Protein AF-U6JY04-F1 (afdb_monomer_lite)

InterPro domains:
  IPR025252 Domain of unknown function DUF4200 [PF13863] (115-232)
  IPR051147 Cilia- and flagella-associated domain-containing protein [PTHR21683] (90-313)

Foldseek 3Di:
DDDDDDDDDDDDDDDDDDDDDDDDDDDDDDDDDDDDDDDDDDDDDDDDDDDDDDDDDDDDDYDDDDDDDDDDDDDDDDDDDDDDDDDDDDPPDDDPVVVVPVLPPDPDDDPPVVVVVSVVVVVVVVVVVVVVVVVVVVVVVVVVVVVVVVVVVVVVVVVVVVVVVVVVVVVVVVVVVVVVVVVVVVVVVVVVVVVVVVVVVVVVVVVVVVVVVVVVVVVVVVVVVVCCVPPPVVVVVVVVVVVVVVLVVVLVVQLVVVLVVLVVVLVVVLVVLVVVLVVVVVVLVVVVVVPDPDDPVVNVVSVVVSVVVNVVSVVPDDDSVRSSVVSVVVVVVVVVVVVVVVVVVVVVVVVVVVVVVVVVVVVVVVVVVVVVVVVVVVVVVVVVVVVVVVVVVVVVVVCCVPPPVNVVVVVVVVVVVVVCVVVVVVPPDVPDDDPPDDDDDPDPVVVVVVVVVVVVVVVVVVVVVVVVVPPDDDDDDDDDD

Organism: NCBI:txid44415

pLDDT: mean 71.98, std 24.62, range [25.64, 98.5]

Secondary structure (DSSP, 8-state):
-----------------------------------------------------------------------------------------------HHHHHHHTTS--S---HHHHHHHHHHHHHHHHHHHHHHHHHHHHHHHHHHHHHHHHHHHHHHHHHHHHHHHHHHHHHHHHHHHHHHHHHHHHHHHHHHHHHHHHHHHHHHHHHHHHHHHHHHHHHHHHHHHHHHHS-HHHHHHHHHHHHHHHHHHHHHHHHHHHHHHHHHHHHHHHHHHHHHHHHHHHHHHHHTTT----SHHHHHHHHHHHHHHHHHHTTPPPHHHHHHHHHHHHHHHHHHHHHHHHHHHHHHHHHHHHHHHHHHHHHHHHHHHHHHHHHHHHHHHHHHHHHHHHHHHHHHHHHHH-HHHHHHHHHHHHHHHHHHHTTTTTTTTTS--TT--S----HHHHHHHHHHHHHHHHHHHHHHHHHTT-----------

Sequence (481 aa):
MLRCRSCIAKSSETSRGSEEPQGAPATANAVKDEGSITKGDTVSPPAEGQVAPVPGSHGSSPHPSADAAGSPPAHQESASLGRDPRSQSKQKNTDPSQIRKTLNSTEKRGGTRALVEKTREAFLLQMAIDTRKAEILKLHDRAAEKSEAVRKAESMLTRDAQKFDEFLRSSDAAAHEAIRKADEAARVSQEKATAVRQLRQKLDATKARAASNREKVQEYSRYRAFLTHITPQDWLKDQEELSKERVQQQKQQWVQSQLQQQQLQYAADLEGIDDELREKLQELERKKSRGVKASAGPRKELEERAEKKKKQLSRRLKTAAEFENMFDGRWIVMLDWDITGLAQRFLEELEAMEKRFANTRAEMGARLEGLEAVIAQLQQQLQQQRAKCMQHREELASQEQESDASAALQKLTVHVSAIHAACGFESNRSALICPACRRKEASADCLRMLEQIEARLDSHLAALAKHEGKNPSATSNKCSQ

Structure (mmCIF, N/CA/C/O backbone):
data_AF-U6JY04-F1
#
_entry.id   AF-U6JY04-F1
#
loop_
_atom_site.group_PDB
_atom_site.id
_atom_site.type_symbol
_atom_site.label_atom_id
_atom_site.label_alt_id
_atom_site.label_comp_id
_atom_site.label_asym_id
_atom_site.label_entity_id
_atom_site.label_seq_id
_atom_site.pdbx_PDB_ins_code
_atom_site.Cartn_x
_atom_site.Cartn_y
_atom_site.Cartn_z
_atom_site.occupancy
_atom_site.B_iso_or_equiv
_atom_site.auth_seq_id
_atom_site.auth_comp_id
_atom_site.auth_asym_id
_atom_site.auth_atom_id
_atom_site.pdbx_PDB_model_num
ATOM 1 N N . MET A 1 1 ? -46.059 -56.772 -6.864 1.00 35.09 1 MET A N 1
ATOM 2 C CA . MET A 1 1 ? -46.299 -56.786 -5.400 1.00 35.09 1 MET A CA 1
ATOM 3 C C . MET A 1 1 ? -46.044 -55.369 -4.875 1.00 35.09 1 MET A C 1
ATOM 5 O O . MET A 1 1 ? -45.158 -54.760 -5.446 1.00 35.09 1 MET A O 1
ATOM 9 N N . LEU A 1 2 ? -46.828 -54.858 -3.900 1.00 38.94 2 LEU A N 1
ATOM 10 C CA . LEU A 1 2 ? -46.625 -53.603 -3.109 1.00 38.94 2 LEU A CA 1
ATOM 11 C C . LEU A 1 2 ? -46.105 -52.362 -3.897 1.00 38.94 2 LEU A C 1
ATOM 13 O O . LEU A 1 2 ? -44.922 -52.291 -4.191 1.00 38.94 2 LEU A O 1
ATOM 17 N N . ARG A 1 3 ? -46.857 -51.338 -4.345 1.00 39.31 3 ARG A N 1
ATOM 18 C CA . ARG A 1 3 ? -48.147 -50.675 -4.000 1.00 39.31 3 ARG A CA 1
ATOM 19 C C . ARG A 1 3 ? -48.148 -49.718 -2.778 1.00 39.31 3 ARG A C 1
ATOM 21 O O . ARG A 1 3 ? -47.763 -50.124 -1.692 1.00 39.31 3 ARG A O 1
ATOM 28 N N . CYS A 1 4 ? -48.746 -48.527 -3.002 1.00 31.12 4 CYS A N 1
ATOM 29 C CA . CYS A 1 4 ? -49.045 -47.368 -2.112 1.00 31.12 4 CYS A CA 1
ATOM 30 C C . CYS A 1 4 ? -47.931 -46.297 -1.980 1.00 31.12 4 CYS A C 1
ATOM 32 O O . CYS A 1 4 ? -46.790 -46.643 -1.722 1.00 31.12 4 CYS A O 1
ATOM 34 N N . ARG A 1 5 ? -48.149 -45.016 -2.366 1.00 38.84 5 ARG A N 1
ATOM 35 C CA . ARG A 1 5 ? -49.060 -43.938 -1.849 1.00 38.84 5 ARG A CA 1
ATOM 36 C C . ARG A 1 5 ? -48.541 -43.354 -0.513 1.00 38.84 5 ARG A C 1
ATOM 38 O O . ARG A 1 5 ? -48.118 -44.129 0.326 1.00 38.84 5 ARG A O 1
ATOM 45 N N . SER A 1 6 ? -48.560 -42.041 -0.236 1.00 35.81 6 SER A N 1
ATOM 46 C CA . SER A 1 6 ? -49.461 -40.972 -0.717 1.00 35.81 6 SER A CA 1
ATOM 47 C C . SER A 1 6 ? -48.829 -39.565 -0.697 1.00 35.81 6 SER A C 1
ATOM 49 O O . SER A 1 6 ? -47.937 -39.296 0.099 1.00 35.81 6 SER A O 1
ATOM 51 N N . CYS A 1 7 ? -49.379 -38.639 -1.490 1.00 36.91 7 CYS A N 1
ATOM 52 C CA . CYS A 1 7 ? -49.271 -37.189 -1.270 1.00 36.91 7 CYS A CA 1
ATOM 53 C C . CYS A 1 7 ? -50.224 -36.740 -0.143 1.00 36.91 7 CYS A C 1
ATOM 55 O O . CYS A 1 7 ? -51.284 -37.353 -0.002 1.00 36.91 7 CYS A O 1
ATOM 57 N N . ILE A 1 8 ? -49.933 -35.623 0.541 1.00 32.91 8 ILE A N 1
ATOM 58 C CA . ILE A 1 8 ? -50.941 -34.701 1.113 1.00 32.91 8 ILE A CA 1
ATOM 59 C C . ILE A 1 8 ? -50.452 -33.256 0.922 1.00 32.91 8 ILE A C 1
ATOM 61 O O . ILE A 1 8 ? -49.285 -32.955 1.151 1.00 32.91 8 ILE A O 1
ATOM 65 N N . ALA A 1 9 ? -51.367 -32.375 0.518 1.00 34.50 9 ALA A N 1
ATOM 66 C CA . ALA A 1 9 ? -51.212 -30.922 0.471 1.00 34.50 9 ALA A CA 1
ATOM 67 C C . ALA A 1 9 ? -52.382 -30.253 1.218 1.00 34.50 9 ALA A C 1
ATOM 69 O O . ALA A 1 9 ? -53.440 -30.880 1.324 1.00 34.50 9 ALA A O 1
ATOM 70 N N . LYS A 1 10 ? -52.180 -29.008 1.688 1.00 30.84 10 LYS A N 1
ATOM 71 C CA . LYS A 1 10 ? -53.136 -27.901 1.996 1.00 30.84 10 LYS A CA 1
ATOM 72 C C . LYS A 1 10 ? -52.382 -26.855 2.855 1.00 30.84 10 LYS A C 1
ATOM 74 O O . LYS A 1 10 ? -51.534 -27.258 3.641 1.00 30.84 10 LYS A O 1
ATOM 79 N N . SER A 1 11 ? -52.440 -25.538 2.607 1.00 31.66 11 SER A N 1
ATOM 80 C CA . SER A 1 11 ? -53.593 -24.604 2.717 1.00 31.66 11 SER A CA 1
ATOM 81 C C . SER A 1 11 ? -54.076 -24.502 4.179 1.00 31.66 11 SER A C 1
ATOM 83 O O . SER A 1 11 ? -54.200 -25.538 4.819 1.00 31.66 11 SER A O 1
ATOM 85 N N . SER A 1 12 ? -54.346 -23.337 4.782 1.00 32.62 12 SER A N 1
ATOM 86 C CA . SER A 1 12 ? -54.772 -22.020 4.252 1.00 32.62 12 SER A CA 1
ATOM 87 C C . SER A 1 12 ? -54.639 -20.894 5.314 1.00 32.62 12 SER A C 1
ATOM 89 O O . SER A 1 12 ? -54.488 -21.216 6.484 1.00 32.62 12 SER A O 1
ATOM 91 N N . GLU A 1 13 ? -54.699 -19.620 4.877 1.00 32.75 13 GLU A N 1
ATOM 92 C CA . GLU A 1 13 ? -55.444 -18.431 5.412 1.00 32.75 13 GLU A CA 1
ATOM 93 C C . GLU A 1 13 ? -55.738 -18.311 6.940 1.00 32.75 13 GLU A C 1
ATOM 95 O O . GLU A 1 13 ? -56.013 -19.291 7.613 1.00 32.75 13 GLU A O 1
ATOM 100 N N . THR A 1 14 ? -55.819 -17.155 7.625 1.00 32.62 14 THR A N 1
ATOM 101 C CA . THR A 1 14 ? -56.441 -15.820 7.364 1.00 32.62 14 THR A CA 1
ATOM 102 C C . THR A 1 14 ? -56.075 -14.935 8.605 1.00 32.62 14 THR A C 1
ATOM 104 O O . THR A 1 14 ? -55.923 -15.508 9.675 1.00 32.62 14 THR A O 1
ATOM 107 N N . SER A 1 15 ? -55.779 -13.619 8.610 1.00 32.91 15 SER A N 1
ATOM 108 C CA . SER A 1 15 ? -56.524 -12.384 8.239 1.00 32.91 15 SER A CA 1
ATOM 109 C C . SER A 1 15 ? -56.950 -11.525 9.463 1.00 32.91 15 SER A C 1
ATOM 111 O O . SER A 1 15 ? -57.385 -12.080 10.465 1.00 32.91 15 SER A O 1
ATOM 113 N N . ARG A 1 16 ? -56.906 -10.180 9.306 1.00 29.58 16 ARG A N 1
ATOM 114 C CA . ARG A 1 16 ? -57.372 -9.069 10.196 1.00 29.58 16 ARG A CA 1
ATOM 115 C C . ARG A 1 16 ? -56.649 -8.854 11.550 1.00 29.58 16 ARG A C 1
ATOM 117 O O . ARG A 1 16 ? -56.291 -9.811 12.214 1.00 29.58 16 ARG A O 1
ATOM 124 N N . GLY A 1 17 ? -56.458 -7.616 12.037 1.00 30.39 17 GLY A N 1
ATOM 125 C CA . GLY A 1 17 ? -56.636 -6.292 11.403 1.00 30.39 17 GLY A CA 1
ATOM 126 C C . GLY A 1 17 ? -56.897 -5.135 12.393 1.00 30.39 17 GLY A C 1
ATOM 127 O O . GLY A 1 17 ? -57.622 -5.348 13.357 1.00 30.39 17 GLY A O 1
ATOM 128 N N . SER A 1 18 ? -56.394 -3.930 12.059 1.00 34.72 18 SER A N 1
ATOM 129 C CA . SER A 1 18 ? -56.816 -2.596 12.573 1.00 34.72 18 SER A CA 1
ATOM 130 C C . SER A 1 18 ? -56.471 -2.270 14.060 1.00 34.72 18 SER A C 1
ATOM 132 O O . SER A 1 18 ? -56.213 -3.191 14.823 1.00 34.72 18 SER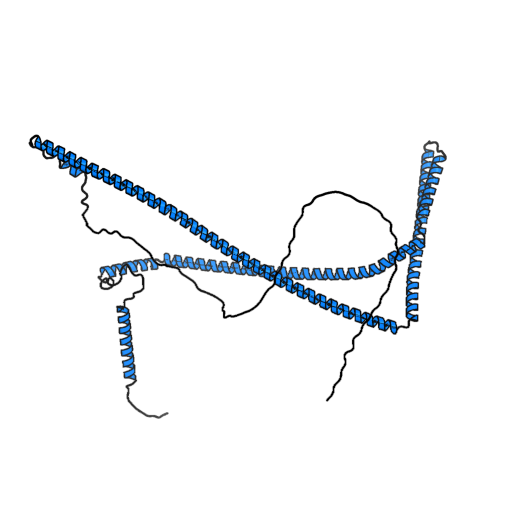 A O 1
ATOM 134 N N . GLU A 1 19 ? -56.353 -1.026 14.568 1.00 31.45 19 GLU A N 1
ATOM 135 C CA . GLU A 1 19 ? -56.649 0.352 14.090 1.00 31.45 19 GLU A CA 1
ATOM 136 C C . GLU A 1 19 ? -55.552 1.392 14.488 1.00 31.45 19 GLU A C 1
ATOM 138 O O . GLU A 1 19 ? -54.670 1.116 15.299 1.00 31.45 19 GLU A O 1
ATOM 143 N N . GLU A 1 20 ? -55.638 2.597 13.903 1.00 37.66 20 GLU A N 1
ATOM 144 C CA . GLU A 1 20 ? -54.972 3.873 14.285 1.00 37.66 20 GLU A CA 1
ATOM 145 C C . GLU A 1 20 ? -55.692 4.530 15.521 1.00 37.66 20 GLU A C 1
ATOM 147 O O . GLU A 1 20 ? -56.635 3.885 15.985 1.00 37.66 20 GLU A O 1
ATOM 152 N N . PRO A 1 21 ? -55.374 5.742 16.089 1.00 52.31 21 PRO A N 1
ATOM 153 C CA . PRO A 1 21 ? -54.988 6.986 15.381 1.00 52.31 21 PRO A CA 1
ATOM 154 C C . PRO A 1 21 ? -54.026 8.024 16.049 1.00 52.31 21 PRO A C 1
ATOM 156 O O . PRO A 1 21 ? -53.905 8.123 17.264 1.00 52.31 21 PRO A O 1
ATOM 159 N N . GLN A 1 22 ? -53.480 8.906 15.190 1.00 35.56 22 GLN A N 1
ATOM 160 C CA . GLN A 1 22 ? -53.256 10.372 15.357 1.00 35.56 22 GLN A CA 1
ATOM 161 C C . GLN A 1 22 ? -52.377 10.995 16.478 1.00 35.56 22 GLN A C 1
ATOM 163 O O . GLN A 1 22 ? -52.539 10.752 17.669 1.00 35.56 22 GLN A O 1
ATOM 168 N N . GLY A 1 23 ? -51.580 12.010 16.081 1.00 29.03 23 GLY A N 1
ATOM 169 C CA . GLY A 1 23 ? -51.071 13.064 16.983 1.00 29.03 23 GLY A CA 1
ATOM 170 C C . GLY A 1 23 ? -49.863 13.874 16.471 1.00 29.03 23 GLY A C 1
ATOM 171 O O . GLY A 1 23 ? -48.727 13.538 16.786 1.00 29.03 23 GLY A O 1
ATOM 172 N N . ALA A 1 24 ? -50.086 14.973 15.735 1.00 33.31 24 ALA A N 1
ATOM 173 C CA . ALA A 1 24 ? -49.064 15.999 15.429 1.00 33.31 24 ALA A CA 1
ATOM 174 C C . ALA A 1 24 ? -49.227 17.226 16.366 1.00 33.31 24 ALA A C 1
ATOM 176 O O . ALA A 1 24 ? -50.299 17.365 16.962 1.00 33.31 24 ALA A O 1
ATOM 177 N N . PRO A 1 25 ? -48.230 18.134 16.508 1.00 51.88 25 PRO A N 1
ATOM 178 C CA . PRO A 1 25 ? -48.144 19.250 15.550 1.00 51.88 25 PRO A CA 1
ATOM 179 C C . PRO A 1 25 ? -46.724 19.792 15.232 1.00 51.88 25 PRO A C 1
ATOM 181 O O . PRO A 1 25 ? -45.706 19.369 15.768 1.00 51.88 25 PRO A O 1
ATOM 184 N N . ALA A 1 26 ? -46.703 20.754 14.305 1.00 34.22 26 ALA A N 1
ATOM 185 C CA . ALA A 1 26 ? -45.560 21.330 13.593 1.00 34.22 26 ALA A CA 1
ATOM 186 C C . ALA A 1 26 ? -44.619 22.283 14.368 1.00 34.22 26 ALA A C 1
ATOM 188 O O . ALA A 1 26 ? -45.006 22.929 15.335 1.00 34.22 26 ALA A O 1
ATOM 189 N N . THR A 1 27 ? -43.422 22.494 13.802 1.00 35.12 27 THR A N 1
ATOM 190 C CA . THR A 1 27 ? -42.782 23.813 13.535 1.00 35.12 27 THR A CA 1
ATOM 191 C C . THR A 1 27 ? -41.615 23.565 12.557 1.00 35.12 27 THR A C 1
ATOM 193 O O . THR A 1 27 ? -40.724 22.779 12.837 1.00 35.12 27 THR A O 1
ATOM 196 N N . ALA A 1 28 ? -41.699 23.956 11.284 1.00 31.61 28 ALA A N 1
ATOM 197 C CA . ALA A 1 28 ? -41.473 25.304 10.753 1.00 31.61 28 ALA A CA 1
ATOM 198 C C . ALA A 1 28 ? -40.017 25.805 10.882 1.00 31.61 28 ALA A C 1
ATOM 200 O O . ALA A 1 28 ? -39.654 26.430 11.872 1.00 31.61 28 ALA A O 1
ATOM 201 N N . ASN A 1 29 ? -39.226 25.629 9.817 1.00 37.09 29 ASN A N 1
ATOM 202 C CA . ASN A 1 29 ? -38.621 26.773 9.124 1.00 37.09 29 ASN A CA 1
ATOM 203 C C . ASN A 1 29 ? -38.168 26.393 7.708 1.00 37.09 29 ASN A C 1
ATOM 205 O O . ASN A 1 29 ? -37.657 25.301 7.478 1.00 37.09 29 ASN A O 1
ATOM 209 N N . ALA A 1 30 ? -38.383 27.306 6.762 1.00 33.34 30 ALA A N 1
ATOM 210 C CA . ALA A 1 30 ? -38.077 27.129 5.348 1.00 33.34 30 ALA A CA 1
ATOM 211 C C . ALA A 1 30 ? -37.105 28.214 4.877 1.00 33.34 30 ALA A C 1
ATOM 213 O O . ALA A 1 30 ? -37.279 29.380 5.227 1.00 33.34 30 ALA A O 1
ATOM 214 N N . VAL A 1 31 ? -36.151 27.844 4.019 1.00 36.31 31 VAL A N 1
ATOM 215 C CA . VAL A 1 31 ? -35.409 28.783 3.167 1.00 36.31 31 VAL A CA 1
ATOM 216 C C . VAL A 1 31 ? -35.346 28.210 1.743 1.00 36.31 31 VAL A C 1
ATOM 218 O O . VAL A 1 31 ? -34.567 27.312 1.440 1.00 36.31 31 VAL A O 1
ATOM 221 N N . LYS A 1 32 ? -36.256 28.737 0.918 1.00 34.81 32 LYS A N 1
ATOM 222 C CA . LYS A 1 32 ? -36.227 28.924 -0.553 1.00 34.81 32 LYS A CA 1
ATOM 223 C C . LYS A 1 32 ? -34.984 29.723 -0.998 1.00 34.81 32 LYS A C 1
ATOM 225 O O . LYS A 1 32 ? -34.366 30.335 -0.136 1.00 34.81 32 LYS A O 1
ATOM 230 N N . ASP A 1 33 ? -34.597 29.952 -2.256 1.00 32.59 33 ASP A N 1
ATOM 231 C CA . ASP A 1 33 ? -34.874 29.527 -3.658 1.00 32.59 33 ASP A CA 1
ATOM 232 C C . ASP A 1 33 ? -33.652 30.116 -4.455 1.00 32.59 33 ASP A C 1
ATOM 234 O O . ASP A 1 33 ? -32.990 31.016 -3.935 1.00 32.59 33 ASP A O 1
ATOM 238 N N . GLU A 1 34 ? -33.232 29.764 -5.677 1.00 32.34 34 GLU A N 1
ATOM 239 C CA . GLU A 1 34 ? -33.666 28.819 -6.722 1.00 32.34 34 GLU A CA 1
ATOM 240 C C . GLU A 1 34 ? -32.454 28.504 -7.646 1.00 32.34 34 GLU A C 1
ATOM 242 O O . GLU A 1 34 ? -31.584 29.360 -7.817 1.00 32.34 34 GLU A O 1
ATOM 247 N N . GLY A 1 35 ? -32.469 27.365 -8.350 1.00 32.56 35 GLY A N 1
ATOM 248 C CA . GLY A 1 35 ? -32.027 27.310 -9.757 1.00 32.56 35 GLY A CA 1
ATOM 249 C C . GLY A 1 35 ? -30.582 26.861 -10.066 1.00 32.56 35 GLY A C 1
ATOM 250 O O . GLY A 1 35 ? -29.653 27.112 -9.311 1.00 32.56 35 GLY A O 1
ATOM 251 N N . SER A 1 36 ? -30.300 26.221 -11.210 1.00 33.62 36 SER A N 1
ATOM 252 C CA . SER A 1 36 ? -31.201 25.792 -12.292 1.00 33.62 36 SER A CA 1
ATOM 253 C C . SER A 1 36 ? -30.555 24.714 -13.193 1.00 33.62 36 SER A C 1
ATOM 255 O O . SER A 1 36 ? -29.433 24.894 -13.653 1.00 33.62 36 SER A O 1
ATOM 257 N N . ILE A 1 37 ? -31.276 23.599 -13.407 1.00 32.00 37 ILE A N 1
ATOM 258 C CA . ILE A 1 37 ? -31.592 22.924 -14.697 1.00 32.00 37 ILE A CA 1
ATOM 259 C C . ILE A 1 37 ? -30.486 22.951 -15.791 1.00 32.00 37 ILE A C 1
ATOM 261 O O . ILE A 1 37 ? -30.131 24.012 -16.282 1.00 32.00 37 ILE A O 1
ATOM 265 N N . THR A 1 38 ? -29.943 21.818 -16.271 1.00 36.28 38 THR A N 1
ATOM 266 C CA . THR A 1 38 ? -30.535 20.891 -17.284 1.00 36.28 38 THR A CA 1
ATOM 267 C C . THR A 1 38 ? -29.978 19.455 -17.141 1.00 36.28 38 THR A C 1
ATOM 269 O O . THR A 1 38 ? -28.772 19.294 -16.997 1.00 36.28 38 THR A O 1
ATOM 272 N N . LYS A 1 39 ? -30.807 18.392 -17.041 1.00 33.38 39 LYS A N 1
ATOM 273 C CA . LYS A 1 39 ? -31.288 17.487 -18.137 1.00 33.38 39 LYS A CA 1
ATOM 274 C C . LYS A 1 39 ? -30.157 16.974 -19.054 1.00 33.38 39 LYS A C 1
ATOM 276 O O . LYS A 1 39 ? -29.467 17.803 -19.627 1.00 33.38 39 LYS A O 1
ATOM 281 N N . GLY A 1 40 ? -29.880 15.672 -19.212 1.00 30.47 40 GLY A N 1
ATOM 282 C CA . GLY A 1 40 ? -30.741 14.517 -19.590 1.00 30.47 40 GLY A CA 1
ATOM 283 C C . GLY A 1 40 ? -30.160 13.966 -20.919 1.00 30.47 40 GLY A C 1
ATOM 284 O O . GLY A 1 40 ? -29.614 14.766 -21.670 1.00 30.47 40 GLY A O 1
ATOM 285 N N . ASP A 1 41 ? -30.096 12.683 -21.297 1.00 31.56 41 ASP A N 1
ATOM 286 C CA . ASP A 1 41 ? -30.768 11.424 -20.924 1.00 31.56 41 ASP A CA 1
ATOM 287 C C . ASP A 1 41 ? -29.794 10.232 -21.183 1.00 31.56 41 ASP A C 1
ATOM 289 O O . ASP A 1 41 ? -28.891 10.350 -22.006 1.00 31.56 41 ASP A O 1
ATOM 293 N N . THR A 1 42 ? -29.748 9.160 -20.381 1.00 33.94 42 THR A N 1
ATOM 294 C CA . THR A 1 42 ? -30.585 7.928 -20.413 1.00 33.94 42 THR A CA 1
ATOM 295 C C . T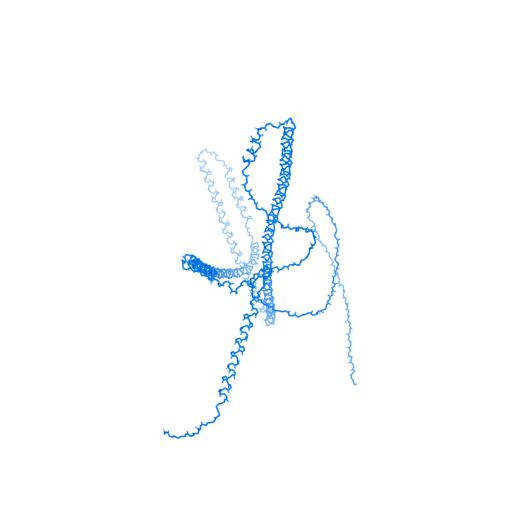HR A 1 42 ? -30.415 7.037 -21.664 1.00 33.94 42 THR A C 1
ATOM 297 O O . THR A 1 42 ? -30.837 7.434 -22.742 1.00 33.94 42 THR A O 1
ATOM 300 N N . VAL A 1 43 ? -29.887 5.803 -21.500 1.00 31.91 43 VAL A N 1
ATOM 301 C CA . VAL A 1 43 ? -30.382 4.503 -22.055 1.00 31.91 43 VAL A CA 1
ATOM 302 C C . VAL A 1 43 ? -29.441 3.330 -21.672 1.00 31.91 43 VAL A C 1
ATOM 304 O O . VAL A 1 43 ? -28.247 3.515 -21.450 1.00 31.91 43 VAL A O 1
ATOM 307 N N . SER A 1 44 ? -30.012 2.128 -21.518 1.00 36.72 44 SER A N 1
ATOM 308 C CA . SER A 1 44 ? -29.445 0.916 -20.880 1.00 36.72 44 SER A CA 1
ATOM 309 C C . SER A 1 44 ? -28.830 -0.126 -21.859 1.00 36.72 44 SER A C 1
ATOM 311 O O . SER A 1 44 ? -29.049 -0.013 -23.064 1.00 36.72 44 SER A O 1
ATOM 313 N N . PRO A 1 45 ? -28.081 -1.152 -21.376 1.00 58.22 45 PRO A N 1
ATOM 314 C CA . PRO A 1 45 ? -27.473 -2.224 -22.197 1.00 58.22 45 PRO A CA 1
ATOM 315 C C . PRO A 1 45 ? -28.444 -3.417 -22.413 1.00 58.22 45 PRO A C 1
ATOM 317 O O . PRO A 1 45 ? -29.522 -3.403 -21.811 1.00 58.22 45 PRO A O 1
ATOM 320 N N . PRO A 1 46 ? -28.122 -4.448 -23.239 1.00 51.84 46 PRO A N 1
ATOM 321 C CA . PRO A 1 46 ? -27.415 -5.654 -22.724 1.00 51.84 46 PRO A CA 1
ATOM 322 C C . PRO A 1 46 ? -26.594 -6.476 -23.768 1.00 51.84 46 PRO A C 1
ATOM 324 O O . PRO A 1 46 ? -26.692 -6.215 -24.962 1.00 51.84 46 PRO A O 1
ATOM 327 N N . ALA A 1 47 ? -25.844 -7.509 -23.322 1.00 31.03 47 ALA A N 1
ATOM 328 C CA . ALA A 1 47 ? -25.866 -8.898 -23.862 1.00 31.03 47 ALA A CA 1
ATOM 329 C C . ALA A 1 47 ? -24.708 -9.808 -23.357 1.00 31.03 47 ALA A C 1
ATOM 331 O O . ALA A 1 47 ? -23.532 -9.495 -23.525 1.00 31.03 47 ALA A O 1
ATOM 332 N N . GLU A 1 48 ? -25.059 -10.987 -22.830 1.00 33.78 48 GLU A N 1
ATOM 333 C CA . GLU A 1 48 ? -24.234 -12.218 -22.791 1.00 33.78 48 GLU A CA 1
ATOM 334 C C . GLU A 1 48 ? -24.500 -13.012 -24.103 1.00 33.78 48 GLU A C 1
ATOM 336 O O . GLU A 1 48 ? -25.504 -12.745 -24.758 1.00 33.78 48 GLU A O 1
ATOM 341 N N . GLY A 1 49 ? -23.753 -14.007 -24.603 1.00 31.52 49 GLY A N 1
ATOM 342 C CA . GLY A 1 49 ? -22.533 -14.734 -24.208 1.00 31.52 49 GLY A CA 1
ATOM 343 C C . GLY A 1 49 ? -22.541 -16.130 -24.891 1.00 31.52 49 GLY A C 1
ATOM 344 O O . GLY A 1 49 ? -23.629 -16.640 -25.149 1.00 31.52 49 GLY A O 1
ATOM 345 N N . GLN A 1 50 ? -21.393 -16.767 -25.209 1.00 30.22 50 GLN A N 1
ATOM 346 C CA . GLN A 1 50 ? -21.305 -18.226 -25.502 1.00 30.22 50 GLN A CA 1
ATOM 347 C C . GLN A 1 50 ? -19.859 -18.778 -25.601 1.00 30.22 50 GLN A C 1
ATOM 349 O O . GLN A 1 50 ? -18.894 -18.019 -25.557 1.00 30.22 50 GLN A O 1
ATOM 354 N N . VAL A 1 51 ? -19.719 -20.114 -25.655 1.00 31.16 51 VAL A N 1
ATOM 355 C CA . VAL A 1 51 ? -18.512 -20.902 -25.301 1.00 31.16 51 VAL A CA 1
ATOM 356 C C . VAL A 1 51 ? -18.160 -21.953 -26.380 1.00 31.16 51 VAL A C 1
ATOM 358 O O . VAL A 1 51 ? -19.080 -22.512 -26.970 1.00 31.16 51 VAL A O 1
ATOM 361 N N . ALA A 1 52 ? -16.855 -22.293 -26.501 1.00 34.06 52 ALA A N 1
ATOM 362 C CA . ALA A 1 52 ? -16.231 -23.606 -26.857 1.00 34.06 52 ALA A CA 1
ATOM 363 C C . ALA A 1 52 ? -15.282 -23.623 -28.117 1.00 34.06 52 ALA A C 1
ATOM 365 O O . ALA A 1 52 ? -15.211 -22.610 -28.805 1.00 34.06 52 ALA A O 1
ATOM 366 N N . PRO A 1 53 ? -14.477 -24.690 -28.402 1.00 45.09 53 PRO A N 1
ATOM 367 C CA . PRO A 1 53 ? -13.181 -24.962 -27.723 1.00 45.09 53 PRO A CA 1
ATOM 368 C C . PRO A 1 53 ? -11.993 -25.528 -28.591 1.00 45.09 53 PRO A C 1
ATOM 370 O O . PRO A 1 53 ? -12.238 -26.286 -29.520 1.00 45.09 53 PRO A O 1
ATOM 373 N N . VAL A 1 54 ? -10.724 -25.349 -28.131 1.00 32.91 54 VAL A N 1
ATOM 374 C CA . VAL A 1 54 ? -9.544 -26.298 -28.248 1.00 32.91 54 VAL A CA 1
ATOM 375 C C . VAL A 1 54 ? -8.955 -26.595 -29.669 1.00 32.91 54 VAL A C 1
ATOM 377 O O . VAL A 1 54 ? -9.666 -26.378 -30.643 1.00 32.91 54 VAL A O 1
ATOM 380 N N . PRO A 1 55 ? -7.710 -27.135 -29.876 1.00 46.59 55 PRO A N 1
ATOM 381 C CA . PRO A 1 55 ? -6.436 -27.220 -29.099 1.00 46.59 55 PRO A CA 1
ATOM 382 C C . PRO A 1 55 ? -5.318 -26.307 -29.710 1.00 46.59 55 PRO A C 1
ATOM 384 O O . PRO A 1 55 ? -5.581 -25.605 -30.674 1.00 46.59 55 PRO A O 1
ATOM 387 N N . GLY A 1 56 ? -4.040 -26.241 -29.293 1.00 28.42 56 GLY A N 1
ATOM 388 C CA . GLY A 1 56 ? -3.232 -26.871 -28.228 1.00 28.42 56 GLY A CA 1
ATOM 389 C C . GLY A 1 56 ? -1.737 -26.970 -28.641 1.00 28.42 56 GLY A C 1
ATOM 390 O O . GLY A 1 56 ? -1.422 -26.736 -29.803 1.00 28.42 56 GLY A O 1
ATOM 391 N N . SER A 1 57 ? -0.854 -27.398 -27.718 1.00 31.69 57 SER A N 1
ATOM 392 C CA . SER A 1 57 ? 0.576 -27.783 -27.912 1.00 31.69 57 SER A CA 1
ATOM 393 C C . SER A 1 57 ? 1.687 -26.749 -27.580 1.00 31.69 57 SER A C 1
ATOM 395 O O . SER A 1 57 ? 1.758 -25.680 -28.166 1.00 31.69 57 SER A O 1
ATOM 397 N N . HIS A 1 58 ? 2.527 -27.154 -26.609 1.00 33.81 58 HIS A N 1
ATOM 398 C CA . HIS A 1 58 ? 3.933 -26.844 -26.226 1.00 33.81 58 HIS A CA 1
ATOM 399 C C . HIS A 1 58 ? 4.674 -25.603 -26.807 1.00 33.81 58 HIS A C 1
ATOM 401 O O . HIS A 1 58 ? 4.547 -25.285 -27.976 1.00 33.81 58 HIS A O 1
ATOM 407 N N . GLY A 1 59 ? 5.584 -24.911 -26.103 1.00 29.44 59 GLY A N 1
ATOM 408 C CA . GLY A 1 59 ? 6.229 -25.135 -24.796 1.00 29.44 59 GLY A CA 1
ATOM 409 C C . GLY A 1 59 ? 7.722 -24.721 -24.829 1.00 29.44 59 GLY A C 1
ATOM 410 O O . GLY A 1 59 ? 8.314 -24.717 -25.904 1.00 29.44 59 GLY A O 1
ATOM 411 N N . SER A 1 60 ? 8.337 -24.479 -23.658 1.00 31.50 60 SER A N 1
ATOM 412 C CA . SER A 1 60 ? 9.789 -24.237 -23.396 1.00 31.50 60 SER A CA 1
ATOM 413 C C . SER A 1 60 ? 10.251 -22.794 -23.106 1.00 31.50 60 SER A C 1
ATOM 415 O O . SER A 1 60 ? 9.643 -21.815 -23.525 1.00 31.50 60 SER A O 1
ATOM 417 N N . SER A 1 61 ? 11.334 -22.719 -22.321 1.00 33.34 61 SER A N 1
ATOM 418 C CA . SER A 1 61 ? 11.952 -21.539 -21.679 1.00 33.34 61 SER A CA 1
ATOM 419 C C . SER A 1 61 ? 13.460 -21.446 -22.103 1.00 33.34 61 SER A C 1
ATOM 421 O O . SER A 1 61 ? 13.791 -22.100 -23.092 1.00 33.34 61 SER A O 1
ATOM 423 N N . PRO A 1 62 ? 14.388 -20.638 -21.525 1.00 45.38 62 PRO A N 1
ATOM 424 C CA . PRO A 1 62 ? 15.127 -19.650 -22.337 1.00 45.38 62 PRO A CA 1
ATOM 425 C C . PRO A 1 62 ? 16.684 -19.722 -22.325 1.00 45.38 62 PRO A C 1
ATOM 427 O O . PRO A 1 62 ? 17.275 -20.499 -21.580 1.00 45.38 62 PRO A O 1
ATOM 430 N N . HIS A 1 63 ? 17.313 -18.783 -23.068 1.00 31.17 63 HIS A N 1
ATOM 431 C CA . HIS A 1 63 ? 18.746 -18.367 -23.080 1.00 31.17 63 HIS A CA 1
ATOM 432 C C . HIS A 1 63 ? 19.755 -19.222 -23.906 1.00 31.17 63 HIS A C 1
ATOM 434 O O . HIS A 1 63 ? 19.477 -20.381 -24.192 1.00 31.17 63 HIS A O 1
ATOM 440 N N . PRO A 1 64 ? 20.974 -18.709 -24.231 1.00 47.66 64 PRO A N 1
ATOM 441 C CA . PRO A 1 64 ? 21.270 -17.426 -24.910 1.00 47.66 64 PRO A CA 1
ATOM 442 C C . PRO A 1 64 ? 22.394 -17.514 -25.994 1.00 47.66 64 PRO A C 1
ATOM 444 O O . PRO A 1 64 ? 23.273 -18.367 -25.917 1.00 47.66 64 PRO A O 1
ATOM 447 N N . SER A 1 65 ? 22.445 -16.578 -26.957 1.00 29.19 65 SER A N 1
ATOM 448 C CA . SER A 1 65 ? 23.606 -16.225 -27.830 1.00 29.19 65 SER A CA 1
ATOM 449 C C . SER A 1 65 ? 23.270 -14.895 -28.543 1.00 29.19 65 SER A C 1
ATOM 451 O O . SER A 1 65 ? 22.109 -14.709 -28.888 1.00 29.19 65 SER A O 1
ATOM 453 N N . ALA A 1 66 ? 24.098 -13.847 -28.642 1.00 30.86 66 ALA A N 1
ATOM 454 C CA . ALA A 1 66 ? 25.504 -13.692 -29.054 1.00 30.86 66 ALA A CA 1
ATOM 455 C C . ALA A 1 66 ? 25.704 -13.539 -30.587 1.00 30.86 66 ALA A C 1
ATOM 457 O O . ALA A 1 66 ? 25.557 -14.494 -31.339 1.00 30.86 66 ALA A O 1
ATOM 458 N N . ASP A 1 67 ? 26.090 -12.311 -30.963 1.00 28.97 67 ASP A N 1
ATOM 459 C CA . ASP A 1 67 ? 26.844 -11.842 -32.142 1.00 28.97 67 ASP A CA 1
ATOM 460 C C . ASP A 1 67 ? 26.298 -11.794 -33.597 1.00 28.97 67 ASP A C 1
ATOM 462 O O . ASP A 1 67 ? 25.755 -12.732 -34.166 1.00 28.97 67 ASP A O 1
ATOM 466 N N . ALA A 1 68 ? 26.644 -10.649 -34.213 1.00 30.41 68 ALA A N 1
ATOM 467 C CA . ALA A 1 68 ? 27.038 -10.409 -35.612 1.00 30.41 68 ALA A CA 1
ATOM 468 C C . ALA A 1 68 ? 26.026 -10.516 -36.786 1.00 30.41 68 ALA A C 1
ATOM 470 O O . ALA A 1 68 ? 25.877 -11.536 -37.446 1.00 30.41 68 ALA A O 1
ATOM 471 N N . ALA A 1 69 ? 25.512 -9.339 -37.167 1.00 29.34 69 ALA A N 1
ATOM 472 C CA . ALA A 1 69 ? 25.630 -8.722 -38.503 1.00 29.34 69 ALA A CA 1
ATOM 473 C C . ALA A 1 69 ? 25.446 -9.548 -39.811 1.00 29.34 69 ALA A C 1
ATOM 475 O O . ALA A 1 69 ? 26.328 -10.298 -40.221 1.00 29.34 69 ALA A O 1
ATOM 476 N N . GLY A 1 70 ? 24.462 -9.123 -40.626 1.00 27.36 70 GLY A N 1
ATOM 477 C CA . GLY A 1 70 ? 24.771 -8.690 -42.004 1.00 27.36 70 GLY A CA 1
ATOM 478 C C . GLY A 1 70 ? 24.070 -9.356 -43.204 1.00 27.36 70 GLY A C 1
ATOM 479 O O . GLY A 1 70 ? 24.715 -10.125 -43.907 1.00 27.36 70 GLY A O 1
ATOM 480 N N . SER A 1 71 ? 22.867 -8.860 -43.554 1.00 31.23 71 SER A N 1
ATOM 481 C CA . SER A 1 71 ? 22.337 -8.722 -44.943 1.00 31.23 71 SER A CA 1
ATOM 482 C C . SER A 1 71 ? 22.101 -10.012 -45.781 1.00 31.23 71 SER A C 1
ATOM 484 O O . SER A 1 71 ? 22.521 -11.088 -45.368 1.00 31.23 71 SER A O 1
ATOM 486 N N . PRO A 1 72 ? 21.468 -9.965 -46.986 1.00 41.09 72 PRO A N 1
ATOM 487 C CA . PRO A 1 72 ? 20.787 -8.862 -47.697 1.00 41.09 72 PRO A CA 1
ATOM 488 C C . PRO A 1 72 ? 19.345 -9.214 -48.176 1.00 41.09 72 PRO A C 1
ATOM 490 O O . PRO A 1 72 ? 18.889 -10.344 -48.002 1.00 41.09 72 PRO A O 1
ATOM 493 N N . PRO A 1 73 ? 18.664 -8.306 -48.905 1.00 31.92 73 PRO A N 1
ATOM 494 C CA . PRO A 1 73 ? 17.649 -8.673 -49.889 1.00 31.92 73 PRO A CA 1
ATOM 495 C C . PRO A 1 73 ? 18.066 -8.403 -51.348 1.00 31.92 73 PRO A C 1
ATOM 497 O O . PRO A 1 73 ? 19.016 -7.686 -51.655 1.00 31.92 73 PRO A O 1
ATOM 500 N N . ALA A 1 74 ? 17.302 -9.039 -52.230 1.00 29.09 74 ALA A N 1
ATOM 501 C CA . ALA A 1 74 ? 17.394 -9.087 -53.683 1.00 29.09 74 ALA A CA 1
ATOM 502 C C . ALA A 1 74 ? 17.154 -7.750 -54.428 1.00 29.09 74 ALA A C 1
ATOM 504 O O . ALA A 1 74 ? 16.421 -6.898 -53.943 1.00 29.09 74 ALA A O 1
ATOM 505 N N . HIS A 1 75 ? 17.760 -7.660 -55.625 1.00 30.38 75 HIS A N 1
ATOM 506 C CA . HIS A 1 75 ? 17.200 -7.323 -56.954 1.00 30.38 75 HIS A CA 1
ATOM 507 C C . HIS A 1 75 ? 15.981 -6.360 -57.043 1.00 30.38 75 HIS A C 1
ATOM 509 O O . HIS A 1 75 ? 15.026 -6.501 -56.295 1.00 30.38 75 HIS A O 1
ATOM 515 N N . GLN A 1 76 ? 15.835 -5.436 -58.007 1.00 27.84 76 GLN A N 1
ATOM 516 C CA . GLN A 1 76 ? 16.430 -5.237 -59.351 1.00 27.84 76 GLN A CA 1
ATOM 517 C C . GLN A 1 76 ? 16.279 -3.714 -59.724 1.00 27.84 76 GLN A C 1
ATOM 519 O O . GLN A 1 76 ? 15.885 -2.949 -58.852 1.00 27.84 76 GLN A O 1
ATOM 524 N N . GLU A 1 77 ? 16.572 -3.115 -60.893 1.00 26.64 77 GLU A N 1
ATOM 525 C CA . GLU A 1 77 ? 16.895 -3.546 -62.271 1.00 26.64 77 GLU A CA 1
ATOM 526 C C . GLU A 1 77 ? 17.585 -2.399 -63.083 1.00 26.64 77 GLU A C 1
ATOM 528 O O . GLU A 1 77 ? 17.912 -1.362 -62.519 1.00 26.64 77 GLU A O 1
ATOM 533 N N . SER A 1 78 ? 17.780 -2.605 -64.399 1.00 29.27 78 SER A N 1
ATOM 534 C CA . SER A 1 78 ? 17.635 -1.689 -65.565 1.00 29.27 78 SER A CA 1
ATOM 535 C C . SER A 1 78 ? 18.000 -0.180 -65.478 1.00 29.27 78 SER A C 1
ATOM 537 O O . SER A 1 78 ? 17.531 0.540 -64.611 1.00 29.27 78 SER A O 1
ATOM 539 N N . ALA A 1 79 ? 18.724 0.434 -66.433 1.00 28.55 79 ALA A N 1
ATOM 540 C CA . ALA A 1 79 ? 19.122 -0.025 -67.771 1.00 28.55 79 ALA A CA 1
ATOM 541 C C . ALA A 1 79 ? 20.431 0.612 -68.307 1.00 28.55 79 ALA A C 1
ATOM 543 O O . ALA A 1 79 ? 20.818 1.726 -67.968 1.00 28.55 79 ALA A O 1
ATOM 544 N N . SER A 1 80 ? 21.054 -0.143 -69.214 1.00 26.81 80 SER A N 1
ATOM 545 C CA . SER A 1 80 ? 22.101 0.169 -70.205 1.00 26.81 80 SER A CA 1
ATOM 546 C C . SER A 1 80 ? 22.367 1.628 -70.629 1.00 26.81 80 SER A C 1
ATOM 548 O O . SER A 1 80 ? 21.442 2.348 -70.986 1.00 26.81 80 SER A O 1
ATOM 550 N N . LEU A 1 81 ? 23.651 1.948 -70.864 1.00 29.42 81 LEU A N 1
ATOM 551 C CA . LEU A 1 81 ? 24.227 2.113 -72.220 1.00 29.42 81 LEU A CA 1
ATOM 552 C C . LEU A 1 81 ? 25.771 2.119 -72.156 1.00 29.42 81 LEU A C 1
ATOM 554 O O . LEU A 1 81 ? 26.362 2.812 -71.332 1.00 29.42 81 LEU A O 1
ATOM 558 N N . GLY A 1 82 ? 26.435 1.331 -73.008 1.00 25.64 82 GLY A N 1
ATOM 559 C CA . GLY A 1 82 ? 27.893 1.136 -72.964 1.00 25.64 82 GLY A CA 1
ATOM 560 C C . GLY A 1 82 ? 28.698 2.051 -73.896 1.00 25.64 82 GLY A C 1
ATOM 561 O O . GLY A 1 82 ? 28.170 2.563 -74.884 1.00 25.64 82 GLY A O 1
ATOM 562 N N . ARG A 1 83 ? 30.003 2.194 -73.614 1.00 28.41 83 ARG A N 1
ATOM 563 C CA . ARG A 1 83 ? 31.033 2.618 -74.583 1.00 28.41 83 ARG A CA 1
ATOM 564 C C . ARG A 1 83 ? 32.450 2.243 -74.127 1.00 28.41 83 ARG A C 1
ATOM 566 O O . ARG A 1 83 ? 33.015 2.872 -73.238 1.00 28.41 83 ARG A O 1
ATOM 573 N N . ASP A 1 84 ? 33.017 1.257 -74.807 1.00 26.70 84 ASP A N 1
ATOM 574 C CA . ASP A 1 84 ? 34.462 1.055 -74.981 1.00 26.70 84 ASP A CA 1
ATOM 575 C C . ASP A 1 84 ? 34.974 1.924 -76.167 1.00 26.70 84 ASP A C 1
ATOM 577 O O . ASP A 1 84 ? 34.139 2.476 -76.896 1.00 26.70 84 ASP A O 1
ATOM 581 N N . PRO A 1 85 ? 36.293 2.019 -76.463 1.00 41.94 85 PRO A N 1
ATOM 582 C CA . PRO A 1 85 ? 37.436 1.543 -75.681 1.00 41.94 85 PRO A CA 1
ATOM 583 C C . PRO A 1 85 ? 38.580 2.565 -75.472 1.00 41.94 85 PRO A C 1
ATOM 585 O O . PRO A 1 85 ? 38.747 3.557 -76.180 1.00 41.94 85 PRO A O 1
ATOM 588 N N . ARG A 1 86 ? 39.447 2.210 -74.516 1.00 32.94 86 ARG A N 1
ATOM 589 C CA . ARG A 1 86 ? 40.919 2.363 -74.502 1.00 32.94 86 ARG A CA 1
ATOM 590 C C . ARG A 1 86 ? 41.577 3.108 -75.688 1.00 32.94 86 ARG A C 1
ATOM 592 O O . ARG A 1 86 ? 41.615 2.603 -76.808 1.00 32.94 86 ARG A O 1
ATOM 599 N N . SER A 1 87 ? 42.355 4.151 -75.377 1.00 30.27 87 SER A N 1
ATOM 600 C CA . SER A 1 87 ? 43.651 4.410 -76.035 1.00 30.27 87 SER A CA 1
ATOM 601 C C . SER A 1 87 ? 44.589 5.222 -75.141 1.00 30.27 87 SER A C 1
ATOM 603 O O . SER A 1 87 ? 44.259 6.317 -74.697 1.00 30.27 87 SER A O 1
ATOM 605 N N . GLN A 1 88 ? 45.776 4.674 -74.876 1.00 35.91 88 GLN A N 1
ATOM 606 C CA . GLN A 1 88 ? 46.854 5.378 -74.184 1.00 35.91 88 GLN A CA 1
ATOM 607 C C . GLN A 1 88 ? 47.552 6.330 -75.164 1.00 35.91 88 GLN A C 1
ATOM 609 O O . GLN A 1 88 ? 48.019 5.890 -76.213 1.00 35.91 88 GLN A O 1
ATOM 614 N N . SER A 1 89 ? 47.725 7.601 -74.801 1.00 33.94 89 SER A N 1
ATOM 615 C CA . SER A 1 89 ? 48.642 8.500 -75.511 1.00 33.94 89 SER A CA 1
ATOM 616 C C . SER A 1 89 ? 49.491 9.294 -74.523 1.00 33.94 89 SER A C 1
ATOM 618 O O . SER A 1 89 ? 48.971 10.091 -73.744 1.00 33.94 89 SER A O 1
ATOM 620 N N . LYS A 1 90 ? 50.808 9.069 -74.579 1.00 32.56 90 LYS A N 1
ATOM 621 C CA . LYS A 1 90 ? 51.841 9.743 -73.780 1.00 32.56 90 LYS A CA 1
ATOM 622 C C . LYS A 1 90 ? 51.629 11.263 -73.747 1.00 32.56 90 LYS A C 1
ATOM 624 O O . LYS A 1 90 ? 51.738 11.915 -74.784 1.00 32.56 90 LYS A O 1
ATOM 629 N N . GLN A 1 91 ? 51.433 11.833 -72.558 1.00 38.03 91 GLN A N 1
ATOM 630 C CA . GLN A 1 91 ? 51.545 13.277 -72.356 1.00 38.03 91 GLN A CA 1
ATOM 631 C C . GLN A 1 91 ? 53.011 13.701 -72.530 1.00 38.03 91 GLN A C 1
ATOM 633 O O . GLN A 1 91 ? 53.817 13.615 -71.605 1.00 38.03 91 GLN A O 1
ATOM 638 N N . LYS A 1 92 ? 53.369 14.175 -73.729 1.00 34.06 92 LYS A N 1
ATOM 639 C CA . LYS A 1 92 ? 54.556 15.020 -73.899 1.00 34.06 92 LYS A CA 1
ATOM 640 C C . LYS A 1 92 ? 54.233 16.388 -73.308 1.00 34.06 92 LYS A C 1
ATOM 642 O O . LYS A 1 92 ? 53.428 17.126 -73.867 1.00 34.06 92 LYS A O 1
ATOM 647 N N . ASN A 1 93 ? 54.866 16.711 -72.187 1.00 43.44 93 ASN A N 1
ATOM 648 C CA . ASN A 1 93 ? 54.768 18.028 -71.579 1.00 43.44 93 ASN A CA 1
ATOM 649 C C . ASN A 1 93 ? 55.611 19.016 -72.408 1.00 43.44 93 ASN A C 1
ATOM 651 O O . ASN A 1 93 ? 56.836 19.034 -72.297 1.00 43.44 93 ASN A O 1
ATOM 655 N N . THR A 1 94 ? 54.975 19.769 -73.309 1.00 41.88 94 THR A N 1
ATOM 656 C CA . THR A 1 94 ? 55.630 20.808 -74.120 1.00 41.88 94 THR A CA 1
ATOM 657 C C . THR A 1 94 ? 55.238 22.190 -73.624 1.00 41.88 94 THR A C 1
ATOM 659 O O . THR A 1 94 ? 54.085 22.597 -73.760 1.00 41.88 94 THR A O 1
ATOM 662 N N . ASP A 1 95 ? 56.225 22.905 -73.089 1.00 41.53 95 ASP A N 1
ATOM 663 C CA . ASP A 1 95 ? 56.132 24.291 -72.633 1.00 41.53 95 ASP A CA 1
ATOM 664 C C . ASP A 1 95 ? 55.514 25.218 -73.715 1.00 41.53 95 ASP A C 1
ATOM 666 O O . ASP A 1 95 ? 56.033 25.269 -74.840 1.00 41.53 95 ASP A O 1
ATOM 670 N N . PRO A 1 96 ? 54.446 25.987 -73.400 1.00 49.94 96 PRO A N 1
ATOM 671 C CA . PRO A 1 96 ? 53.852 26.972 -74.309 1.00 49.94 96 PRO A CA 1
ATOM 672 C C . PRO A 1 96 ? 54.846 27.991 -74.894 1.00 49.94 96 PRO A C 1
ATOM 674 O O . PRO A 1 96 ? 54.598 28.539 -75.973 1.00 49.94 96 PRO A O 1
ATOM 677 N N . SER A 1 97 ? 55.977 28.242 -74.222 1.00 46.59 97 SER A N 1
ATOM 678 C CA . SER A 1 97 ? 57.018 29.171 -74.678 1.00 46.59 97 SER A CA 1
ATOM 679 C C . SER A 1 97 ? 57.747 28.706 -75.950 1.00 46.59 97 SER A C 1
ATOM 681 O O . SER A 1 97 ? 58.232 29.538 -76.722 1.00 46.59 97 SER A O 1
ATOM 683 N N . GLN A 1 98 ? 57.783 27.393 -76.215 1.00 48.25 98 GLN A N 1
ATOM 684 C CA . GLN A 1 98 ? 58.465 26.805 -77.375 1.00 48.25 98 GLN A CA 1
ATOM 685 C C . GLN A 1 98 ? 57.666 27.005 -78.674 1.00 48.25 98 GLN A C 1
ATOM 687 O O . GLN A 1 98 ? 58.242 27.318 -79.715 1.00 48.25 98 GLN A O 1
ATOM 692 N N . ILE A 1 99 ? 56.332 26.901 -78.616 1.00 51.69 99 ILE A N 1
ATOM 693 C CA . ILE A 1 99 ? 55.454 26.998 -79.799 1.00 51.69 99 ILE A CA 1
ATOM 694 C C . ILE A 1 99 ? 55.416 28.431 -80.358 1.00 51.69 99 ILE A C 1
ATOM 696 O O . ILE A 1 99 ? 55.337 28.622 -81.568 1.00 51.69 99 ILE A O 1
ATOM 700 N N . ARG A 1 100 ? 55.553 29.462 -79.508 1.00 48.34 100 ARG A N 1
ATOM 701 C CA . ARG A 1 100 ? 55.674 30.857 -79.977 1.00 48.34 100 ARG A CA 1
ATOM 702 C C . ARG A 1 100 ? 57.003 31.163 -80.678 1.00 48.34 100 ARG A C 1
ATOM 704 O O . ARG A 1 100 ? 57.051 32.105 -81.462 1.00 48.34 100 ARG A O 1
ATOM 711 N N . LYS A 1 101 ? 58.076 30.408 -80.416 1.00 46.81 101 LYS A N 1
ATOM 712 C CA . LYS A 1 101 ? 59.409 30.691 -80.984 1.00 46.81 101 LYS A CA 1
ATOM 713 C C . LYS A 1 101 ? 59.597 30.166 -82.410 1.00 46.81 101 LYS A C 1
ATOM 715 O O . LYS A 1 101 ? 60.398 30.733 -83.147 1.00 46.81 101 LYS A O 1
ATOM 720 N N . THR A 1 102 ? 58.859 29.139 -82.834 1.00 48.09 102 THR A N 1
ATOM 721 C CA . THR A 1 102 ? 59.053 28.503 -84.152 1.00 48.09 102 THR A CA 1
ATOM 722 C C . THR A 1 102 ? 58.412 29.252 -85.326 1.00 48.09 102 THR A C 1
ATOM 724 O O . THR A 1 102 ? 58.846 29.070 -86.460 1.00 48.09 102 THR A O 1
ATOM 727 N N . LEU A 1 103 ? 57.440 30.141 -85.087 1.00 52.31 103 LEU A N 1
ATOM 728 C CA . LEU A 1 103 ? 56.785 30.927 -86.149 1.00 52.31 103 LEU A CA 1
ATOM 729 C C . LEU A 1 103 ? 57.598 32.157 -86.608 1.00 52.31 103 LEU A C 1
ATOM 731 O O . LEU A 1 103 ? 57.417 32.637 -87.728 1.00 52.31 103 LEU A O 1
ATOM 735 N N . ASN A 1 104 ? 58.542 32.627 -85.787 1.00 50.34 104 ASN A N 1
ATOM 736 C CA . ASN A 1 104 ? 59.235 33.908 -85.985 1.00 50.34 104 ASN A CA 1
ATOM 737 C C . ASN A 1 104 ? 60.600 33.793 -86.699 1.00 50.34 104 ASN A C 1
ATOM 739 O O . ASN A 1 104 ? 61.342 34.768 -86.741 1.00 50.34 104 ASN A O 1
ATOM 743 N N . SER A 1 105 ? 60.964 32.624 -87.247 1.00 49.03 105 SER A N 1
ATOM 744 C CA . SER A 1 105 ? 62.313 32.371 -87.803 1.00 49.03 105 SER A CA 1
ATOM 745 C C . SER A 1 105 ? 62.336 31.992 -89.295 1.00 49.03 105 SER A C 1
ATOM 747 O O . SER A 1 105 ? 63.234 31.304 -89.770 1.00 49.03 105 SER A O 1
ATOM 749 N N . THR A 1 106 ? 61.350 32.454 -90.070 1.00 50.16 106 THR A N 1
ATOM 750 C CA . THR A 1 106 ? 61.347 32.337 -91.544 1.00 50.16 106 THR A CA 1
ATOM 751 C C . THR A 1 106 ? 61.044 33.678 -92.206 1.00 50.16 106 THR A C 1
ATOM 753 O O . THR A 1 106 ? 59.999 33.880 -92.829 1.00 50.16 106 THR A O 1
ATOM 756 N N . GLU A 1 107 ? 61.991 34.604 -92.066 1.00 52.19 107 GLU A N 1
ATOM 757 C CA . GLU A 1 107 ? 62.019 35.876 -92.785 1.00 52.19 107 GLU A CA 1
ATOM 758 C C . GLU A 1 107 ? 63.084 35.820 -93.892 1.00 52.19 107 GLU A C 1
ATOM 760 O O . GLU A 1 107 ? 64.263 36.094 -93.679 1.00 52.19 107 GLU A O 1
ATOM 765 N N . LYS A 1 108 ? 62.675 35.389 -95.093 1.00 47.06 108 LYS A N 1
ATOM 766 C CA . LYS A 1 108 ? 63.452 35.528 -96.339 1.00 47.06 108 LYS A CA 1
ATOM 767 C C . LYS A 1 108 ? 62.530 35.384 -97.556 1.00 47.06 108 LYS A C 1
ATOM 769 O O . LYS A 1 108 ? 62.248 34.282 -98.006 1.00 47.06 108 LYS A O 1
ATOM 774 N N . ARG A 1 109 ? 62.067 36.534 -98.066 1.00 51.12 109 ARG A N 1
ATOM 775 C CA . ARG A 1 109 ? 61.403 36.740 -99.374 1.00 51.12 109 ARG A CA 1
ATOM 776 C C . ARG A 1 109 ? 60.365 35.680 -99.792 1.00 51.12 109 ARG A C 1
ATOM 778 O O . ARG A 1 109 ? 60.524 35.004 -100.802 1.00 51.12 109 ARG A O 1
ATOM 785 N N . GLY A 1 110 ? 59.241 35.640 -99.077 1.00 51.94 110 GLY A N 1
ATOM 786 C CA . GLY A 1 110 ? 57.962 35.218 -99.658 1.00 51.94 110 GLY A CA 1
ATOM 787 C C . GLY A 1 110 ? 57.192 36.444 -100.159 1.00 51.94 110 GLY A C 1
ATOM 788 O O . GLY A 1 110 ? 57.186 37.468 -99.480 1.00 51.94 110 GLY A O 1
ATOM 789 N N . GLY A 1 111 ? 56.557 36.366 -101.334 1.00 62.28 111 GLY A N 1
ATOM 790 C CA . GLY A 1 111 ? 55.666 37.432 -101.818 1.00 62.28 111 GLY A CA 1
ATOM 791 C C . GLY A 1 111 ? 54.424 37.606 -100.931 1.00 62.28 111 GLY A C 1
ATOM 792 O O . GLY A 1 111 ? 54.197 36.809 -100.022 1.00 62.28 111 GLY A O 1
ATOM 793 N N . THR A 1 112 ? 53.581 38.602 -101.223 1.00 70.75 112 THR A N 1
ATOM 794 C CA . THR A 1 112 ? 52.349 38.939 -100.465 1.00 70.75 112 THR A CA 1
ATOM 795 C C . THR A 1 112 ? 51.512 37.720 -100.052 1.00 70.75 112 THR A C 1
ATOM 797 O O . THR A 1 112 ? 51.046 37.643 -98.918 1.00 70.75 112 THR A O 1
ATOM 800 N N . ARG A 1 113 ? 51.407 36.716 -100.931 1.00 76.88 113 ARG A N 1
ATOM 801 C CA . ARG A 1 113 ? 50.760 35.416 -100.685 1.00 76.88 113 ARG A CA 1
ATOM 802 C C . ARG A 1 113 ? 51.256 34.681 -99.426 1.00 76.88 113 ARG A C 1
ATOM 804 O O . ARG A 1 113 ? 50.443 34.102 -98.719 1.00 76.88 113 ARG A O 1
ATOM 811 N N . ALA A 1 114 ? 52.554 34.708 -99.125 1.00 77.06 114 ALA A N 1
ATOM 812 C CA . ALA A 1 114 ? 53.124 34.023 -97.959 1.00 77.06 114 ALA A CA 1
ATOM 813 C C . ALA A 1 114 ? 52.813 34.742 -96.635 1.00 77.06 114 ALA A C 1
ATOM 815 O O . ALA A 1 114 ? 52.669 34.093 -95.602 1.00 77.06 114 ALA A O 1
ATOM 816 N N . LEU A 1 115 ? 52.677 36.074 -96.664 1.00 80.00 115 LEU A N 1
ATOM 817 C CA . LEU A 1 115 ? 52.203 36.841 -95.511 1.00 80.00 115 LEU A CA 1
ATOM 818 C C . LEU A 1 115 ? 50.718 36.554 -95.248 1.00 80.00 115 LEU A C 1
ATOM 820 O O . LEU A 1 115 ? 50.345 36.328 -94.103 1.00 80.00 115 LEU A O 1
ATOM 824 N N . VAL A 1 116 ? 49.903 36.500 -96.309 1.00 83.56 116 VAL A N 1
ATOM 825 C CA . VAL A 1 116 ? 48.476 36.137 -96.235 1.00 83.56 116 VAL A CA 1
ATOM 826 C C . VAL A 1 116 ? 48.276 34.716 -95.695 1.00 83.56 116 VAL A C 1
ATOM 828 O O . VAL A 1 116 ? 47.380 34.504 -94.883 1.00 83.56 116 VAL A O 1
ATOM 831 N N . GLU A 1 117 ? 49.114 33.747 -96.077 1.00 85.94 117 GLU A N 1
ATOM 832 C CA . GLU A 1 117 ? 49.014 32.396 -95.512 1.00 85.94 117 GLU A CA 1
ATOM 833 C C . GLU A 1 117 ? 49.411 32.376 -94.025 1.00 85.94 117 GLU A C 1
ATOM 835 O O . GLU A 1 117 ? 48.657 31.853 -93.213 1.00 85.94 117 GLU A O 1
ATOM 840 N N . LYS A 1 118 ? 50.506 33.043 -93.622 1.00 86.06 118 LYS A N 1
ATOM 841 C CA . LYS A 1 118 ? 50.902 33.129 -92.201 1.00 86.06 118 LYS A CA 1
ATOM 842 C C . LYS A 1 118 ? 49.860 33.829 -91.318 1.00 86.06 118 LYS A C 1
ATOM 844 O O . LYS A 1 118 ? 49.636 33.399 -90.187 1.00 86.06 118 LYS A O 1
ATOM 849 N N . THR A 1 119 ? 49.207 34.893 -91.795 1.00 87.25 119 THR A N 1
ATOM 850 C CA . THR A 1 119 ? 48.136 35.558 -91.026 1.00 87.25 119 THR A CA 1
ATOM 851 C C . THR A 1 119 ? 46.875 34.701 -90.950 1.00 87.25 119 THR A C 1
ATOM 853 O O . THR A 1 119 ? 46.230 34.661 -89.901 1.00 87.25 119 THR A O 1
ATOM 856 N N . ARG A 1 120 ? 46.554 33.948 -92.010 1.00 90.75 120 ARG A N 1
ATOM 857 C CA . ARG A 1 120 ? 45.469 32.958 -92.016 1.00 90.75 120 ARG A CA 1
ATOM 858 C C . ARG A 1 120 ? 45.746 31.791 -91.065 1.00 90.75 120 ARG A C 1
ATOM 860 O O . ARG A 1 120 ? 44.861 31.429 -90.296 1.00 90.75 120 ARG A O 1
ATOM 867 N N . GLU A 1 121 ? 46.955 31.236 -91.069 1.00 88.88 121 GLU A N 1
ATOM 868 C CA . GLU A 1 121 ? 47.397 30.198 -90.127 1.00 88.88 121 GLU A CA 1
ATOM 869 C C . GLU A 1 121 ? 47.291 30.689 -88.677 1.00 88.88 121 GLU A C 1
ATOM 871 O O . GLU A 1 121 ? 46.709 30.003 -87.836 1.00 88.88 121 GLU A O 1
ATOM 876 N N . ALA A 1 122 ? 47.770 31.904 -88.389 1.00 86.00 122 ALA A N 1
ATOM 877 C CA . ALA A 1 122 ? 47.652 32.516 -87.067 1.00 86.00 122 ALA A CA 1
ATOM 878 C C . ALA A 1 122 ? 46.185 32.709 -86.637 1.00 86.00 122 ALA A C 1
ATOM 880 O O . ALA A 1 122 ? 45.840 32.402 -85.496 1.00 86.00 122 ALA A O 1
ATOM 881 N N . PHE A 1 123 ? 45.306 33.153 -87.544 1.00 94.62 123 PHE A N 1
ATOM 882 C CA . PHE A 1 123 ? 43.873 33.293 -87.270 1.00 94.62 123 PHE A CA 1
ATOM 883 C C . PHE A 1 123 ? 43.193 31.940 -87.008 1.00 94.62 123 PHE A C 1
ATOM 885 O O . PHE A 1 123 ? 42.438 31.809 -86.046 1.00 94.62 123 PHE A O 1
ATOM 892 N N . LEU A 1 124 ? 43.494 30.910 -87.807 1.00 93.50 124 LEU A N 1
ATOM 893 C CA . LEU A 1 124 ? 42.967 29.556 -87.609 1.00 93.50 124 LEU A CA 1
ATOM 894 C C . LEU A 1 124 ? 43.444 28.943 -86.284 1.00 93.50 124 LEU A C 1
ATOM 896 O O . LEU A 1 124 ? 42.649 28.321 -85.579 1.00 93.50 124 LEU A O 1
ATOM 900 N N . LEU A 1 125 ? 44.709 29.156 -85.908 1.00 93.94 125 LEU A N 1
ATOM 901 C CA . LEU A 1 125 ? 45.243 28.745 -84.608 1.00 93.94 125 LEU A CA 1
ATOM 902 C C . LEU A 1 125 ? 44.563 29.488 -83.453 1.00 93.94 125 LEU A C 1
ATOM 904 O O . LEU A 1 125 ? 44.195 28.854 -82.466 1.00 93.94 125 LEU A O 1
ATOM 908 N N . GLN A 1 126 ? 44.347 30.800 -83.577 1.00 93.44 126 GLN A N 1
ATOM 909 C CA . GLN A 1 126 ? 43.647 31.596 -82.568 1.00 93.44 126 GLN A CA 1
ATOM 910 C C . GLN A 1 126 ? 42.194 31.125 -82.399 1.00 93.44 126 GLN A C 1
ATOM 912 O O . GLN A 1 126 ? 41.777 30.820 -81.283 1.00 93.44 126 GLN A O 1
ATOM 917 N N . MET A 1 127 ? 41.461 30.940 -83.501 1.00 94.75 127 MET A N 1
ATOM 918 C CA . MET A 1 127 ? 40.099 30.395 -83.499 1.00 94.75 127 MET A CA 1
ATOM 919 C C . MET A 1 127 ? 40.043 28.992 -82.872 1.00 94.75 127 MET A C 1
ATOM 921 O O . MET A 1 127 ? 39.141 28.703 -82.085 1.00 94.75 127 MET A O 1
ATOM 925 N N . ALA A 1 128 ? 41.018 28.122 -83.158 1.00 94.12 128 ALA A N 1
ATOM 926 C CA . ALA A 1 128 ? 41.109 26.791 -82.555 1.00 94.12 128 ALA A CA 1
ATOM 927 C C . ALA A 1 128 ? 41.422 26.842 -81.047 1.00 94.12 128 ALA A C 1
ATOM 929 O O . ALA A 1 128 ? 40.873 26.049 -80.279 1.00 94.12 128 ALA A O 1
ATOM 930 N N . ILE A 1 129 ? 42.273 27.775 -80.608 1.00 95.94 129 ILE A N 1
ATOM 931 C CA . ILE A 1 129 ? 42.560 28.025 -79.189 1.00 95.94 129 ILE A CA 1
ATOM 932 C C . ILE A 1 129 ? 41.302 28.518 -78.471 1.00 95.94 129 ILE A C 1
ATOM 934 O O . ILE A 1 129 ? 40.961 27.979 -77.421 1.00 95.94 129 ILE A O 1
ATOM 938 N N . ASP A 1 130 ? 40.590 29.494 -79.029 1.00 94.75 130 ASP A N 1
ATOM 939 C CA . ASP A 1 130 ? 39.415 30.080 -78.381 1.00 94.75 130 ASP A CA 1
ATOM 940 C C . ASP A 1 130 ? 38.220 29.117 -78.382 1.00 94.75 130 ASP A C 1
ATOM 942 O O . ASP A 1 130 ? 37.536 29.001 -77.366 1.00 94.75 130 ASP A O 1
ATOM 946 N N . THR A 1 131 ? 38.059 28.300 -79.430 1.00 96.25 131 THR A N 1
ATOM 947 C CA . THR A 1 131 ? 37.108 27.170 -79.435 1.00 96.25 131 THR A CA 1
ATOM 948 C C . THR A 1 131 ? 37.430 26.163 -78.324 1.00 96.25 131 THR A C 1
ATOM 950 O O . THR A 1 131 ? 36.535 25.724 -77.603 1.00 96.25 131 THR A O 1
ATOM 953 N N . ARG A 1 132 ? 38.713 25.817 -78.126 1.00 96.69 132 ARG A N 1
ATOM 954 C CA . ARG A 1 132 ? 39.132 24.922 -77.033 1.00 96.69 132 ARG A CA 1
ATOM 955 C C . ARG A 1 132 ? 38.925 25.548 -75.654 1.00 96.69 132 ARG A C 1
ATOM 957 O O . ARG A 1 132 ? 38.480 24.841 -74.758 1.00 96.69 132 ARG A O 1
ATOM 964 N N . LYS A 1 133 ? 39.197 26.845 -75.472 1.00 96.69 133 LYS A N 1
ATOM 965 C CA . LYS A 1 133 ? 38.905 27.559 -74.213 1.00 96.69 133 LYS A CA 1
ATOM 966 C C . LYS A 1 133 ? 37.408 27.554 -73.900 1.00 96.69 133 LYS A C 1
ATOM 968 O O . LYS A 1 133 ? 37.042 27.270 -72.767 1.00 96.69 133 LYS A O 1
ATOM 973 N N . ALA A 1 134 ? 36.559 27.825 -74.893 1.00 95.62 134 ALA A N 1
ATOM 974 C CA . ALA A 1 134 ? 35.108 27.815 -74.729 1.00 95.62 134 ALA A CA 1
ATOM 975 C C . ALA A 1 134 ? 34.586 26.428 -74.313 1.00 95.62 134 ALA A C 1
ATOM 977 O O . ALA A 1 134 ? 33.780 26.330 -73.390 1.00 95.62 134 ALA A O 1
ATOM 978 N N . GLU A 1 135 ? 35.087 25.347 -74.924 1.00 96.88 135 GLU A N 1
ATOM 979 C CA . GLU A 1 135 ? 34.710 23.989 -74.509 1.00 96.88 135 GLU A CA 1
ATOM 980 C C . GLU A 1 135 ? 35.280 23.625 -73.124 1.00 96.88 135 GLU A C 1
ATOM 982 O O . GLU A 1 135 ? 34.580 22.993 -72.339 1.00 96.88 135 GLU A O 1
ATOM 987 N N . ILE A 1 136 ? 36.492 24.075 -72.763 1.00 96.31 136 ILE A N 1
ATOM 988 C CA . ILE A 1 136 ? 37.045 23.900 -71.405 1.00 96.31 136 ILE A CA 1
ATOM 989 C C . ILE A 1 136 ? 36.162 24.587 -70.353 1.00 96.31 136 ILE A C 1
ATOM 991 O O . ILE A 1 136 ? 35.848 23.959 -69.346 1.00 96.31 136 ILE A O 1
ATOM 995 N N . LEU A 1 137 ? 35.725 25.831 -70.584 1.00 96.75 137 LEU A N 1
ATOM 996 C CA . LEU A 1 137 ? 34.827 26.547 -69.668 1.00 96.75 137 LEU A CA 1
ATOM 997 C C . LEU A 1 137 ? 33.485 25.820 -69.525 1.00 96.75 137 LEU A C 1
ATOM 999 O O . LEU A 1 137 ? 33.068 25.498 -68.420 1.00 96.75 137 LEU A O 1
ATOM 1003 N N . LYS A 1 138 ? 32.871 25.423 -70.640 1.00 97.62 138 LYS A N 1
ATOM 1004 C CA . LYS A 1 138 ? 31.622 24.649 -70.646 1.00 97.62 138 LYS A CA 1
ATOM 1005 C C . LYS A 1 138 ? 31.739 23.289 -69.942 1.00 97.62 138 LYS A C 1
ATOM 1007 O O . LYS A 1 138 ? 30.770 22.821 -69.345 1.00 97.62 138 LYS A O 1
ATOM 1012 N N . LEU A 1 139 ? 32.900 22.633 -70.007 1.00 97.31 139 LEU A N 1
ATOM 1013 C CA . LEU A 1 139 ? 33.179 21.418 -69.234 1.00 97.31 139 LEU A CA 1
ATOM 1014 C C . LEU A 1 139 ? 33.397 21.720 -67.746 1.00 97.31 139 LEU A C 1
ATOM 1016 O O . LEU A 1 139 ? 32.939 20.941 -66.912 1.00 97.31 139 LEU A O 1
ATOM 1020 N N . HIS A 1 140 ? 34.040 22.840 -67.414 1.00 96.38 140 HIS A N 1
ATOM 1021 C CA . HIS A 1 140 ? 34.222 23.307 -66.041 1.00 96.38 140 HIS A CA 1
ATOM 1022 C C . HIS A 1 140 ? 32.880 23.637 -65.372 1.00 96.38 140 HIS A C 1
ATOM 1024 O O . HIS A 1 140 ? 32.612 23.138 -64.283 1.00 96.38 140 HIS A O 1
ATOM 1030 N N . ASP A 1 141 ? 31.993 24.371 -66.046 1.00 96.50 141 ASP A N 1
ATOM 1031 C CA . ASP A 1 141 ? 30.667 24.728 -65.525 1.00 96.50 141 ASP A CA 1
ATOM 1032 C C . ASP A 1 141 ? 29.809 23.477 -65.278 1.00 96.50 141 ASP A C 1
ATOM 1034 O O . ASP A 1 141 ? 29.231 23.308 -64.206 1.00 96.50 141 ASP A O 1
ATOM 1038 N N . ARG A 1 142 ? 29.823 22.521 -66.220 1.00 96.50 142 ARG A N 1
ATOM 1039 C CA . ARG A 1 142 ? 29.176 21.205 -66.055 1.00 96.50 142 ARG A CA 1
ATOM 1040 C C . ARG A 1 142 ? 29.784 20.366 -64.929 1.00 96.50 142 ARG A C 1
ATOM 1042 O O . ARG A 1 142 ? 29.084 19.541 -64.345 1.00 96.50 142 ARG A O 1
ATOM 1049 N N . ALA A 1 143 ? 31.079 20.511 -64.652 1.00 96.38 143 ALA A N 1
ATOM 1050 C CA . ALA A 1 143 ? 31.730 19.837 -63.532 1.00 96.38 143 ALA A CA 1
ATOM 1051 C C . ALA A 1 143 ? 31.356 20.496 -62.194 1.00 96.38 143 ALA A C 1
ATOM 1053 O O . ALA A 1 143 ? 31.080 19.783 -61.230 1.00 96.38 143 ALA A O 1
ATOM 1054 N N . ALA A 1 144 ? 31.273 21.828 -62.151 1.00 97.00 144 ALA A N 1
ATOM 1055 C CA . ALA A 1 144 ? 30.832 22.591 -60.988 1.00 97.00 144 ALA A CA 1
ATOM 1056 C C . ALA A 1 144 ? 29.366 22.291 -60.633 1.00 97.00 144 ALA A C 1
ATOM 1058 O O . ALA A 1 144 ? 29.081 21.937 -59.492 1.00 97.00 144 ALA A O 1
ATOM 1059 N N . GLU A 1 145 ? 28.456 22.317 -61.613 1.00 97.44 145 GLU A N 1
ATOM 1060 C CA . GLU A 1 145 ? 27.038 21.972 -61.432 1.00 97.44 145 GLU A CA 1
ATOM 1061 C C . GLU A 1 145 ? 26.865 20.550 -60.869 1.00 97.44 145 GLU A C 1
ATOM 1063 O O . GLU A 1 145 ? 26.139 20.340 -59.894 1.00 97.44 145 GLU A O 1
ATOM 1068 N N . LYS A 1 146 ? 27.593 19.570 -61.423 1.00 97.44 146 LYS A N 1
ATOM 1069 C CA . LYS A 1 146 ? 27.594 18.190 -60.913 1.00 97.44 146 LYS A CA 1
ATOM 1070 C C . LYS A 1 146 ? 28.172 18.086 -59.502 1.00 97.44 146 LYS A C 1
ATOM 1072 O O . LYS A 1 146 ? 27.603 17.374 -58.681 1.00 97.44 146 LYS A O 1
ATOM 1077 N N . SER A 1 147 ? 29.263 18.793 -59.212 1.00 95.81 147 SER A N 1
ATOM 1078 C CA . SER A 1 147 ? 29.871 18.836 -57.877 1.00 95.81 147 SER A CA 1
ATOM 1079 C C . SER A 1 147 ? 28.904 19.417 -56.839 1.00 95.81 147 SER A C 1
ATOM 1081 O O . SER A 1 147 ? 28.710 18.845 -55.768 1.00 95.81 147 SER A O 1
ATOM 1083 N N . GLU A 1 148 ? 28.195 20.497 -57.179 1.00 97.31 148 GLU A N 1
ATOM 1084 C CA . GLU A 1 148 ? 27.147 21.048 -56.322 1.00 97.31 148 GLU A CA 1
ATOM 1085 C C . GLU A 1 148 ? 25.966 20.097 -56.120 1.00 97.31 148 GLU A C 1
ATOM 1087 O O . GLU A 1 148 ? 25.443 20.018 -55.007 1.00 97.31 148 GLU A O 1
ATOM 1092 N N . ALA A 1 149 ? 25.526 19.401 -57.171 1.00 97.69 149 ALA A N 1
ATOM 1093 C CA . ALA A 1 149 ? 24.447 18.423 -57.081 1.00 97.69 149 ALA A CA 1
ATOM 1094 C C . ALA A 1 149 ? 24.828 17.252 -56.159 1.00 97.69 149 ALA A C 1
ATOM 1096 O O . ALA A 1 149 ? 24.041 16.888 -55.285 1.00 97.69 149 ALA A O 1
ATOM 1097 N N . VAL A 1 150 ? 26.054 16.729 -56.287 1.00 97.62 150 VAL A N 1
ATOM 1098 C CA . VAL A 1 150 ? 26.606 15.696 -55.394 1.00 97.62 150 VAL A CA 1
ATOM 1099 C C . VAL A 1 150 ? 26.676 16.208 -53.955 1.00 97.62 150 VAL A C 1
ATOM 1101 O O . VAL A 1 150 ? 26.093 15.586 -53.073 1.00 97.62 150 VAL A O 1
ATOM 1104 N N . ARG A 1 151 ? 27.251 17.395 -53.712 1.00 97.56 151 ARG A N 1
ATOM 1105 C CA . ARG A 1 151 ? 27.328 17.991 -52.365 1.00 97.56 151 ARG A CA 1
ATOM 1106 C C . ARG A 1 151 ? 25.947 18.198 -51.729 1.00 97.56 151 ARG A C 1
ATOM 1108 O O . ARG A 1 151 ? 25.784 18.026 -50.521 1.00 97.56 151 ARG A O 1
ATOM 1115 N N . LYS A 1 152 ? 24.935 18.579 -52.520 1.00 98.06 152 LYS A N 1
ATOM 1116 C CA . LYS A 1 152 ? 23.538 18.690 -52.059 1.00 98.06 152 LYS A CA 1
ATOM 1117 C C . LYS A 1 152 ? 22.980 17.310 -51.687 1.00 98.06 152 LYS A C 1
ATOM 1119 O O . LYS A 1 152 ? 22.405 17.185 -50.609 1.00 98.06 152 LYS A O 1
ATOM 1124 N N . A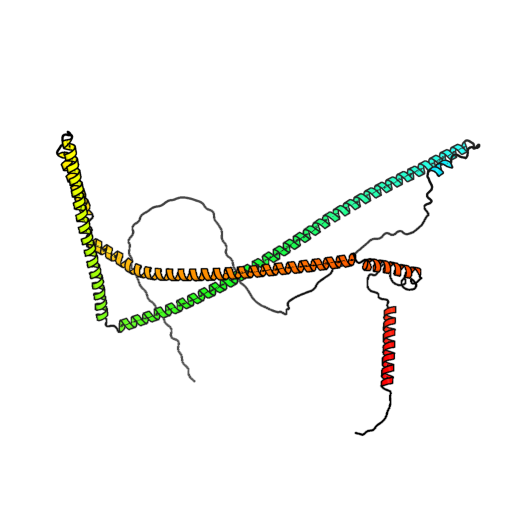LA A 1 153 ? 23.204 16.282 -52.508 1.00 97.75 153 ALA A N 1
ATOM 1125 C CA . ALA A 1 153 ? 22.783 14.907 -52.232 1.00 97.75 153 ALA A CA 1
ATOM 1126 C C . ALA A 1 153 ? 23.455 14.315 -50.977 1.00 97.75 153 ALA A C 1
ATOM 1128 O O . ALA A 1 153 ? 22.756 13.820 -50.097 1.00 97.75 153 ALA A O 1
ATOM 1129 N N . GLU A 1 154 ? 24.776 14.450 -50.833 1.00 96.75 154 GLU A N 1
ATOM 1130 C CA . GLU A 1 154 ? 25.534 14.050 -49.635 1.00 96.75 154 GLU A CA 1
ATOM 1131 C C . GLU A 1 154 ? 25.019 14.755 -48.373 1.00 96.75 154 GLU A C 1
ATOM 1133 O O . GLU A 1 154 ? 24.837 14.134 -47.326 1.00 96.75 154 GLU A O 1
ATOM 1138 N N . SER A 1 155 ? 24.731 16.056 -48.473 1.00 97.50 155 SER A N 1
ATOM 1139 C CA . SER A 1 155 ? 24.206 16.850 -47.361 1.00 97.50 155 SER A CA 1
ATOM 1140 C C . SER A 1 155 ? 22.764 16.473 -46.986 1.00 97.50 155 SER A C 1
ATOM 1142 O O . SER A 1 155 ? 22.395 16.591 -45.817 1.00 97.50 155 SER A O 1
ATOM 1144 N N . MET A 1 156 ? 21.939 16.019 -47.934 1.00 97.62 156 MET A N 1
ATOM 1145 C CA . MET A 1 156 ? 20.619 15.448 -47.631 1.00 97.62 156 MET A CA 1
ATOM 1146 C C . MET A 1 156 ? 20.764 14.079 -46.963 1.00 97.62 156 MET A C 1
ATOM 1148 O O . MET A 1 156 ? 20.258 13.899 -45.860 1.00 97.62 156 MET A O 1
ATOM 1152 N N . LEU A 1 157 ? 21.553 13.173 -47.552 1.00 98.12 157 LEU A N 1
ATOM 1153 C CA . LEU A 1 157 ? 21.793 11.832 -47.014 1.00 98.12 157 LEU A CA 1
ATOM 1154 C C . LEU A 1 157 ? 22.369 11.872 -45.590 1.00 98.12 157 LEU A C 1
ATOM 1156 O O . LEU A 1 157 ? 21.946 11.100 -44.737 1.00 98.12 157 LEU A O 1
ATOM 1160 N N . THR A 1 158 ? 23.271 12.815 -45.304 1.00 97.38 158 THR A N 1
ATOM 1161 C CA . THR A 1 158 ? 23.828 13.016 -43.955 1.00 97.38 158 THR A CA 1
ATOM 1162 C C . THR A 1 158 ? 22.761 13.474 -42.955 1.00 97.38 158 THR A C 1
ATOM 1164 O O . THR A 1 158 ? 22.714 12.961 -41.840 1.00 97.38 158 THR A O 1
ATOM 1167 N N . ARG A 1 159 ? 21.873 14.408 -43.338 1.00 98.00 159 ARG A N 1
ATOM 1168 C CA . ARG A 1 159 ? 20.763 14.846 -42.469 1.00 98.00 159 ARG A CA 1
ATOM 1169 C C . ARG A 1 159 ? 19.752 13.734 -42.231 1.00 98.00 159 ARG A C 1
ATOM 1171 O O . ARG A 1 159 ? 19.217 13.632 -41.135 1.00 98.00 159 ARG A O 1
ATOM 1178 N N . ASP A 1 160 ? 19.464 12.928 -43.244 1.00 98.06 160 ASP A N 1
ATOM 1179 C CA . ASP A 1 160 ? 18.502 11.840 -43.108 1.00 98.06 160 ASP A CA 1
ATOM 1180 C C . ASP A 1 160 ? 19.089 10.687 -42.284 1.00 98.06 160 ASP A C 1
ATOM 1182 O O . ASP A 1 160 ? 18.398 10.176 -41.409 1.00 98.06 160 ASP A O 1
ATOM 1186 N N . ALA A 1 161 ? 20.382 10.372 -42.430 1.00 97.69 161 ALA A N 1
ATOM 1187 C CA . ALA A 1 161 ? 21.093 9.463 -41.527 1.00 97.69 161 ALA A CA 1
ATOM 1188 C C . ALA A 1 161 ? 21.041 9.938 -40.060 1.00 97.69 161 ALA A C 1
ATOM 1190 O O . ALA A 1 161 ? 20.721 9.147 -39.177 1.00 97.69 161 ALA A O 1
ATOM 1191 N N . GLN A 1 162 ? 21.255 11.234 -39.797 1.00 97.81 162 GLN A N 1
ATOM 1192 C CA . GLN A 1 162 ? 21.117 11.811 -38.449 1.00 97.81 162 GLN A CA 1
ATOM 1193 C C . GLN A 1 162 ? 19.699 11.634 -37.880 1.00 97.81 162 GLN A C 1
ATOM 1195 O O . GLN A 1 162 ? 19.551 11.189 -36.743 1.00 97.81 162 GLN A O 1
ATOM 1200 N N . LYS A 1 163 ? 18.653 11.896 -38.678 1.00 98.12 163 LYS A N 1
ATOM 1201 C CA . LYS A 1 163 ? 17.256 11.655 -38.266 1.00 98.12 163 LYS A CA 1
ATOM 1202 C C . LYS A 1 163 ? 16.970 10.176 -38.008 1.00 98.12 163 LYS A C 1
ATOM 1204 O O . LYS A 1 163 ? 16.210 9.870 -37.096 1.00 98.12 163 LYS A O 1
ATOM 1209 N N . PHE A 1 164 ? 17.539 9.260 -38.796 1.00 98.38 164 PHE A N 1
ATOM 1210 C CA . PHE A 1 164 ? 17.388 7.822 -38.561 1.00 98.38 164 PHE A CA 1
ATOM 1211 C C . PHE A 1 164 ? 18.058 7.398 -37.250 1.00 98.38 164 PHE A C 1
ATOM 1213 O O . PHE A 1 164 ? 17.434 6.690 -36.466 1.00 98.38 164 PHE A O 1
ATOM 1220 N N . ASP A 1 165 ? 19.261 7.891 -36.954 1.00 97.50 165 ASP A N 1
ATOM 1221 C CA . ASP A 1 165 ? 19.928 7.653 -35.671 1.00 97.50 165 ASP A CA 1
ATOM 1222 C C . ASP A 1 165 ? 19.123 8.213 -34.479 1.00 97.50 165 ASP A C 1
ATOM 1224 O O . ASP A 1 165 ? 19.028 7.581 -33.426 1.00 97.50 165 ASP A O 1
ATOM 1228 N N . GLU A 1 166 ? 18.531 9.401 -34.621 1.00 97.62 166 GLU A N 1
ATOM 1229 C CA . GLU A 1 166 ? 17.643 10.006 -33.616 1.00 97.62 166 GLU A CA 1
ATOM 1230 C C . GLU A 1 166 ? 16.333 9.221 -33.451 1.00 97.62 166 GLU A C 1
ATOM 1232 O O . GLU A 1 166 ? 15.878 9.003 -32.324 1.00 97.62 166 GLU A O 1
ATOM 1237 N N . PHE A 1 167 ? 15.749 8.739 -34.551 1.00 98.25 167 PHE A N 1
ATOM 1238 C CA . PHE A 1 167 ? 14.570 7.875 -34.540 1.00 98.25 167 PHE A CA 1
ATOM 1239 C C . PHE A 1 167 ? 14.854 6.539 -33.846 1.00 98.25 167 PHE A C 1
ATOM 1241 O O . PHE A 1 167 ? 14.070 6.124 -33.000 1.00 98.25 167 PHE A O 1
ATOM 1248 N N . LEU A 1 168 ? 15.991 5.896 -34.128 1.00 98.06 168 LEU A N 1
ATOM 1249 C CA . LEU A 1 168 ? 16.387 4.657 -33.453 1.00 98.06 168 LEU A CA 1
ATOM 1250 C C . LEU A 1 168 ? 16.588 4.888 -31.950 1.00 98.06 168 LEU A C 1
ATOM 1252 O O . LEU A 1 168 ? 15.957 4.207 -31.147 1.00 98.06 168 LEU A O 1
ATOM 1256 N N . ARG A 1 169 ? 17.353 5.915 -31.547 1.00 97.81 169 ARG A N 1
ATOM 1257 C CA . ARG A 1 169 ? 17.557 6.236 -30.118 1.00 97.81 169 ARG A CA 1
ATOM 1258 C C . ARG A 1 169 ? 16.252 6.551 -29.384 1.00 97.81 169 ARG A C 1
ATOM 1260 O O . ARG A 1 169 ? 16.079 6.124 -28.245 1.00 97.81 169 ARG A O 1
ATOM 1267 N N . SER A 1 170 ? 15.342 7.302 -30.007 1.00 97.81 170 SER A N 1
ATOM 1268 C CA . SER A 1 170 ? 14.045 7.640 -29.402 1.00 97.81 170 SER A CA 1
ATOM 1269 C C . SER A 1 170 ? 13.079 6.452 -29.379 1.00 97.81 170 SER A C 1
ATOM 1271 O O . SER A 1 170 ? 12.371 6.279 -28.388 1.00 97.81 170 SER A O 1
ATOM 1273 N N . SER A 1 171 ? 13.100 5.592 -30.401 1.00 98.19 171 SER A N 1
ATOM 1274 C CA . SER A 1 171 ? 12.356 4.329 -30.443 1.00 98.19 171 SER A CA 1
ATOM 1275 C C . SER A 1 171 ? 12.835 3.354 -29.364 1.00 98.19 171 SER A C 1
ATOM 1277 O O . SER A 1 171 ? 12.013 2.838 -28.609 1.00 98.19 171 SER A O 1
A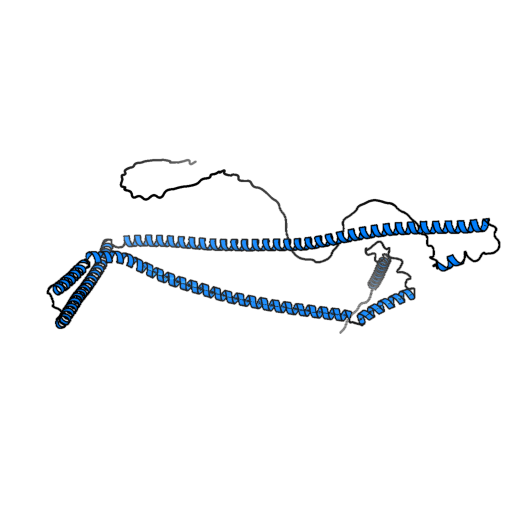TOM 1279 N N . ASP A 1 172 ? 14.146 3.148 -29.226 1.00 97.94 172 ASP A N 1
ATOM 1280 C CA . ASP A 1 172 ? 14.727 2.270 -28.202 1.00 97.94 172 ASP A CA 1
ATOM 1281 C C . ASP A 1 172 ? 14.433 2.796 -26.788 1.00 97.94 172 ASP A C 1
ATOM 1283 O O . ASP A 1 172 ? 14.023 2.039 -25.905 1.00 97.94 172 ASP A O 1
ATOM 1287 N N . ALA A 1 173 ? 14.553 4.111 -26.572 1.00 97.75 173 ALA A N 1
ATOM 1288 C CA . ALA A 1 173 ? 14.169 4.745 -25.312 1.00 97.75 173 ALA A CA 1
ATOM 1289 C C . ALA A 1 173 ? 12.672 4.556 -25.001 1.00 97.75 173 ALA A C 1
ATOM 1291 O O . ALA A 1 173 ? 12.322 4.177 -23.881 1.00 97.75 173 ALA A O 1
ATOM 1292 N N . ALA A 1 174 ? 11.790 4.755 -25.986 1.00 98.00 174 ALA A N 1
ATOM 1293 C CA . ALA A 1 174 ? 10.350 4.552 -25.835 1.00 98.00 174 ALA A CA 1
ATOM 1294 C C . ALA A 1 174 ? 9.988 3.078 -25.579 1.00 98.00 174 ALA A C 1
ATOM 1296 O O . ALA A 1 174 ? 9.123 2.798 -24.748 1.00 98.00 174 ALA A O 1
ATOM 1297 N N . ALA A 1 175 ? 10.673 2.132 -26.227 1.00 98.19 175 ALA A N 1
ATOM 1298 C CA . ALA A 1 175 ? 10.510 0.700 -25.990 1.00 98.19 175 ALA A CA 1
ATOM 1299 C C . ALA A 1 175 ? 10.941 0.314 -24.565 1.00 98.19 175 ALA A C 1
ATOM 1301 O O . ALA A 1 175 ? 10.200 -0.369 -23.857 1.00 98.19 175 ALA A O 1
ATOM 1302 N N . HIS A 1 176 ? 12.088 0.812 -24.093 1.00 98.31 176 HIS A N 1
ATOM 1303 C CA . HIS A 1 176 ? 12.529 0.610 -22.712 1.00 98.31 176 HIS A CA 1
ATOM 1304 C C . HIS A 1 176 ? 11.587 1.255 -21.685 1.00 98.31 176 HIS A C 1
ATOM 1306 O O . HIS A 1 176 ? 11.340 0.663 -20.633 1.00 98.31 176 HIS A O 1
ATOM 1312 N N . GLU A 1 177 ? 11.018 2.430 -21.968 1.00 97.94 177 GLU A N 1
ATOM 1313 C CA . GLU A 1 177 ? 9.967 3.008 -21.125 1.00 97.94 177 GLU A CA 1
ATOM 1314 C C . GLU A 1 177 ? 8.687 2.168 -21.113 1.00 97.94 177 GLU A C 1
ATOM 1316 O O . GLU A 1 177 ? 8.093 1.998 -20.049 1.00 97.94 177 GLU A O 1
ATOM 1321 N N . ALA A 1 178 ? 8.256 1.646 -22.263 1.00 98.25 178 ALA A N 1
ATOM 1322 C CA . ALA A 1 178 ? 7.074 0.795 -22.361 1.00 98.25 178 ALA A CA 1
ATOM 1323 C C . ALA A 1 178 ? 7.247 -0.496 -21.547 1.00 98.25 178 ALA A C 1
ATOM 1325 O O . ALA A 1 178 ? 6.342 -0.859 -20.796 1.00 98.25 178 ALA A O 1
ATOM 1326 N N . ILE A 1 179 ? 8.427 -1.126 -21.616 1.00 97.94 179 ILE A N 1
ATOM 1327 C CA . ILE A 1 179 ? 8.789 -2.289 -20.791 1.00 97.94 179 ILE A CA 1
ATOM 1328 C C . ILE A 1 179 ? 8.733 -1.924 -19.302 1.00 97.94 179 ILE A C 1
ATOM 1330 O O . ILE A 1 179 ? 7.985 -2.549 -18.558 1.00 97.94 179 ILE A O 1
ATOM 1334 N N . ARG A 1 180 ? 9.409 -0.848 -18.866 1.00 98.44 180 ARG A N 1
ATOM 1335 C CA . ARG A 1 180 ? 9.375 -0.404 -17.455 1.00 98.44 180 ARG A CA 1
ATOM 1336 C C . ARG A 1 180 ? 7.957 -0.118 -16.952 1.00 98.44 180 ARG A C 1
ATOM 1338 O O . ARG A 1 180 ? 7.630 -0.456 -15.818 1.00 98.44 180 ARG A O 1
ATOM 1345 N N . LYS A 1 181 ? 7.112 0.508 -17.779 1.00 98.38 181 LYS A N 1
ATOM 1346 C CA . LYS A 1 181 ? 5.704 0.794 -17.454 1.00 98.38 181 LYS A CA 1
ATOM 1347 C C . LYS A 1 181 ? 4.877 -0.493 -17.351 1.00 98.38 181 LYS A C 1
ATOM 1349 O O . LYS A 1 181 ? 4.022 -0.578 -16.472 1.00 98.38 181 LYS A O 1
ATOM 1354 N N . ALA A 1 182 ? 5.140 -1.490 -18.198 1.00 98.19 182 ALA A N 1
ATOM 1355 C CA . ALA A 1 182 ? 4.502 -2.803 -18.125 1.00 98.19 182 ALA A CA 1
ATOM 1356 C C . ALA A 1 182 ? 4.938 -3.590 -16.876 1.00 98.19 182 ALA A C 1
ATOM 1358 O O . ALA A 1 182 ? 4.077 -4.106 -16.162 1.00 98.19 182 ALA A O 1
ATOM 1359 N N . ASP A 1 183 ? 6.237 -3.617 -16.568 1.00 98.12 183 ASP A N 1
ATOM 1360 C CA . ASP A 1 183 ? 6.795 -4.289 -15.388 1.00 98.12 183 ASP A CA 1
ATOM 1361 C C . ASP A 1 183 ? 6.259 -3.681 -14.084 1.00 98.12 183 ASP A C 1
ATOM 1363 O O . ASP A 1 183 ? 5.814 -4.403 -13.190 1.00 98.12 183 ASP A O 1
ATOM 1367 N N . GLU A 1 184 ? 6.216 -2.348 -13.984 1.00 98.19 184 GLU A N 1
ATOM 1368 C CA . GLU A 1 184 ? 5.661 -1.656 -12.817 1.00 98.19 184 GLU A CA 1
ATOM 1369 C C . GLU A 1 184 ? 4.148 -1.892 -12.678 1.00 98.19 184 GLU A C 1
ATOM 1371 O O . GLU A 1 184 ? 3.655 -2.160 -11.580 1.00 98.19 184 GLU A O 1
ATOM 1376 N N . ALA A 1 185 ? 3.395 -1.878 -13.784 1.00 97.38 185 ALA A N 1
ATOM 1377 C CA . ALA A 1 185 ? 1.973 -2.221 -13.764 1.00 97.38 185 ALA A CA 1
ATOM 1378 C C . ALA A 1 185 ? 1.735 -3.680 -13.328 1.00 97.38 185 ALA A C 1
ATOM 1380 O O . ALA A 1 185 ? 0.804 -3.949 -12.560 1.00 97.38 185 ALA A O 1
ATOM 1381 N N . ALA A 1 186 ? 2.587 -4.616 -13.761 1.00 98.19 186 ALA A N 1
ATOM 1382 C CA . ALA A 1 186 ? 2.548 -6.012 -13.338 1.00 98.19 186 ALA A CA 1
ATOM 1383 C C . ALA A 1 186 ? 2.873 -6.162 -11.842 1.00 98.19 186 ALA A C 1
ATOM 1385 O O . ALA A 1 186 ? 2.118 -6.825 -11.125 1.00 98.19 186 ALA A O 1
ATOM 1386 N N . ARG A 1 187 ? 3.916 -5.480 -11.345 1.00 98.19 187 ARG A N 1
ATOM 1387 C CA . ARG A 1 187 ? 4.290 -5.438 -9.921 1.00 98.19 187 ARG A CA 1
ATOM 1388 C C . ARG A 1 187 ? 3.139 -4.924 -9.056 1.00 98.19 187 ARG A C 1
ATOM 1390 O O . ARG A 1 187 ? 2.698 -5.619 -8.142 1.00 98.19 187 ARG A O 1
ATOM 1397 N N . VAL A 1 188 ? 2.580 -3.762 -9.395 1.00 98.25 188 VAL A N 1
ATOM 1398 C CA . VAL A 1 188 ? 1.447 -3.155 -8.674 1.00 98.25 188 VAL A CA 1
ATOM 1399 C C . VAL A 1 188 ? 0.197 -4.044 -8.730 1.00 98.25 188 VAL A C 1
ATOM 1401 O O . VAL A 1 188 ? -0.548 -4.130 -7.751 1.00 98.25 188 VAL A O 1
ATOM 1404 N N . SER A 1 189 ? -0.049 -4.734 -9.847 1.00 98.25 189 SER A N 1
ATOM 1405 C CA . SER A 1 189 ? -1.140 -5.712 -9.964 1.00 98.25 189 SER A CA 1
ATOM 1406 C C . SER A 1 189 ? -0.932 -6.910 -9.027 1.00 98.25 189 SER A C 1
ATOM 1408 O O . SER A 1 189 ? -1.847 -7.295 -8.292 1.00 98.25 189 SER A O 1
ATOM 1410 N N . GLN A 1 190 ? 0.287 -7.453 -8.972 1.00 98.25 190 GLN A N 1
ATOM 1411 C CA . GLN A 1 190 ? 0.654 -8.558 -8.087 1.00 98.25 190 GLN A CA 1
ATOM 1412 C C . GLN A 1 190 ? 0.558 -8.168 -6.603 1.00 98.25 190 GLN A C 1
ATOM 1414 O O . GLN A 1 190 ? 0.008 -8.935 -5.811 1.00 98.25 190 GLN A O 1
ATOM 1419 N N . GLU A 1 191 ? 1.014 -6.972 -6.226 1.00 98.06 191 GLU A N 1
ATOM 1420 C CA . GLU A 1 191 ? 0.892 -6.421 -4.867 1.00 98.06 191 GLU A CA 1
ATOM 1421 C C . GLU A 1 191 ? -0.572 -6.223 -4.450 1.00 98.06 191 GLU A C 1
ATOM 1423 O O . GLU A 1 191 ? -0.974 -6.604 -3.349 1.00 98.06 191 GLU A O 1
ATOM 1428 N N . LYS A 1 192 ? -1.421 -5.712 -5.350 1.00 98.38 192 LYS A N 1
ATOM 1429 C CA . LYS A 1 192 ? -2.869 -5.627 -5.104 1.00 98.38 192 LYS A CA 1
ATOM 1430 C C . LYS A 1 192 ? -3.495 -7.015 -4.953 1.00 98.38 192 LYS A C 1
ATOM 1432 O O . LYS A 1 192 ? -4.310 -7.222 -4.053 1.00 98.38 192 LYS A O 1
ATOM 1437 N N . ALA A 1 193 ? -3.097 -7.989 -5.771 1.00 98.19 193 ALA A N 1
ATOM 1438 C CA . ALA A 1 193 ? -3.601 -9.359 -5.688 1.00 98.19 193 ALA A CA 1
ATOM 1439 C C . ALA A 1 193 ? -3.192 -10.071 -4.381 1.00 98.19 193 ALA A C 1
ATOM 1441 O O . ALA A 1 193 ? -4.005 -10.798 -3.798 1.00 98.19 193 ALA A O 1
ATOM 1442 N N . THR A 1 194 ? -1.969 -9.857 -3.880 1.00 98.19 194 THR A N 1
ATOM 1443 C CA . THR A 1 194 ? -1.537 -10.393 -2.577 1.00 98.19 194 THR A CA 1
ATOM 1444 C C . THR A 1 194 ? -2.242 -9.686 -1.420 1.00 98.19 194 THR A C 1
ATOM 1446 O O . THR A 1 194 ? -2.733 -10.375 -0.523 1.00 98.19 194 THR A O 1
ATOM 1449 N N . ALA A 1 195 ? -2.400 -8.359 -1.466 1.00 98.25 195 ALA A N 1
ATOM 1450 C CA . ALA A 1 195 ? -3.153 -7.598 -0.467 1.00 98.25 195 ALA A CA 1
ATOM 1451 C C . ALA A 1 195 ? -4.625 -8.046 -0.383 1.00 98.25 195 ALA A C 1
ATOM 1453 O O . ALA A 1 195 ? -5.126 -8.324 0.707 1.00 98.25 195 ALA A O 1
ATOM 1454 N N . VAL A 1 196 ? -5.307 -8.225 -1.523 1.00 98.44 196 VAL A N 1
ATOM 1455 C CA . VAL A 1 196 ? -6.676 -8.775 -1.572 1.00 98.44 196 VAL A CA 1
ATOM 1456 C C . VAL A 1 196 ? -6.735 -10.180 -0.964 1.00 98.44 196 VAL A C 1
ATOM 1458 O O . VAL A 1 196 ? -7.667 -10.484 -0.219 1.00 98.44 196 VAL A O 1
ATOM 1461 N N . ARG A 1 197 ? -5.737 -11.038 -1.219 1.00 98.50 197 ARG A N 1
ATOM 1462 C CA . ARG A 1 197 ? -5.664 -12.382 -0.620 1.00 98.50 197 ARG A CA 1
ATOM 1463 C C . ARG A 1 197 ? -5.511 -12.323 0.905 1.00 98.50 197 ARG A C 1
ATOM 1465 O O . ARG A 1 197 ? -6.225 -13.038 1.603 1.00 98.50 197 ARG A O 1
ATOM 1472 N N . GLN A 1 198 ? -4.649 -11.446 1.419 1.00 98.38 198 GLN A N 1
ATOM 1473 C CA . GLN A 1 198 ? -4.476 -11.228 2.862 1.00 98.38 198 GLN A CA 1
ATOM 1474 C C . GLN A 1 198 ? -5.747 -10.665 3.518 1.00 98.38 198 GLN A C 1
ATOM 1476 O O . GLN A 1 198 ? -6.127 -11.101 4.604 1.00 98.38 198 GLN A O 1
ATOM 1481 N N . LEU A 1 199 ? -6.438 -9.725 2.864 1.00 98.31 199 LEU A N 1
ATOM 1482 C CA . LEU A 1 199 ? -7.706 -9.178 3.354 1.00 98.31 199 LEU A CA 1
ATOM 1483 C C . LEU A 1 199 ? -8.809 -10.243 3.396 1.00 98.31 199 LEU A C 1
ATOM 1485 O O . LEU A 1 199 ? -9.540 -10.305 4.381 1.00 98.31 199 LEU A O 1
ATOM 1489 N N . ARG A 1 200 ? -8.890 -11.131 2.393 1.00 97.88 200 ARG A N 1
ATOM 1490 C CA . ARG A 1 200 ? -9.800 -12.293 2.416 1.00 97.88 200 ARG A CA 1
ATOM 1491 C C . ARG A 1 200 ? -9.488 -13.235 3.582 1.00 97.88 200 ARG A C 1
ATOM 1493 O O . ARG A 1 200 ? -10.387 -13.552 4.350 1.00 97.88 200 ARG A O 1
ATOM 1500 N N . GLN A 1 201 ? -8.217 -13.584 3.798 1.00 98.44 201 GLN A N 1
ATOM 1501 C CA . GLN A 1 201 ? -7.801 -14.403 4.947 1.00 98.44 201 GLN A CA 1
ATOM 1502 C C . GLN A 1 201 ? -8.186 -13.765 6.295 1.00 98.44 201 GLN A C 1
ATOM 1504 O O . GLN A 1 201 ? -8.729 -14.446 7.165 1.00 98.44 201 GLN A O 1
ATOM 1509 N N . LYS A 1 202 ? -7.971 -12.451 6.464 1.00 98.06 202 LYS A N 1
ATOM 1510 C CA . LYS A 1 202 ? -8.390 -11.709 7.669 1.00 98.06 202 LYS A CA 1
ATOM 1511 C C . LYS A 1 202 ? -9.912 -11.688 7.838 1.00 98.06 202 LYS A C 1
ATOM 1513 O O . LYS A 1 202 ? -10.402 -11.873 8.953 1.00 98.06 202 LYS A O 1
ATOM 1518 N N . LEU A 1 203 ? -10.657 -11.489 6.750 1.00 98.19 203 LEU A N 1
ATOM 1519 C CA . LEU A 1 203 ? -12.119 -11.513 6.741 1.00 98.19 203 LEU A CA 1
ATOM 1520 C C . LEU A 1 203 ? -12.649 -12.880 7.187 1.00 98.19 203 LEU A C 1
ATOM 1522 O O . LEU A 1 203 ? -13.503 -12.944 8.068 1.00 98.19 203 LEU A O 1
ATOM 1526 N N . ASP A 1 204 ? -12.125 -13.968 6.630 1.00 98.19 204 ASP A N 1
ATOM 1527 C CA . ASP A 1 204 ? -12.606 -15.316 6.928 1.00 98.19 204 ASP A CA 1
ATOM 1528 C C . ASP A 1 204 ? -12.194 -15.778 8.337 1.00 98.19 204 ASP A C 1
ATOM 1530 O O . ASP A 1 204 ? -13.018 -16.345 9.055 1.00 98.19 204 ASP A O 1
ATOM 1534 N N . ALA A 1 205 ? -10.999 -15.406 8.814 1.00 97.81 205 ALA A N 1
ATOM 1535 C CA . ALA A 1 205 ? -10.613 -15.576 10.219 1.00 97.81 205 ALA A CA 1
ATOM 1536 C C . ALA A 1 205 ? -11.532 -14.795 11.184 1.00 97.81 205 ALA A C 1
ATOM 1538 O O . ALA A 1 205 ? -11.895 -15.294 12.253 1.00 97.81 205 ALA A O 1
ATOM 1539 N N . THR A 1 206 ? -11.957 -13.587 10.800 1.00 97.69 206 THR A N 1
ATOM 1540 C CA . THR A 1 206 ? -12.893 -12.766 11.588 1.00 97.69 206 THR A CA 1
ATOM 1541 C C . THR A 1 206 ? -14.296 -13.375 11.599 1.00 97.69 206 THR A C 1
ATOM 1543 O O . THR A 1 206 ? -14.914 -13.452 12.660 1.00 97.69 206 THR A O 1
ATOM 1546 N N . LYS A 1 207 ? -14.783 -13.884 10.458 1.00 97.50 207 LYS A N 1
ATOM 1547 C CA . LYS A 1 207 ? -16.051 -14.632 10.373 1.00 97.50 207 LYS A CA 1
ATOM 1548 C C . LYS A 1 207 ? -16.025 -15.889 11.244 1.00 97.50 207 LYS A C 1
ATOM 1550 O O . LYS A 1 207 ? -16.983 -16.119 11.973 1.00 97.50 207 LYS A O 1
ATOM 1555 N N . ALA A 1 208 ? -14.937 -16.661 11.217 1.00 98.31 208 ALA A N 1
ATOM 1556 C CA . ALA A 1 208 ? -14.778 -17.852 12.052 1.00 98.31 208 ALA A CA 1
ATOM 1557 C C . ALA A 1 208 ? -14.799 -17.505 13.552 1.00 98.31 208 ALA A C 1
ATOM 1559 O O . ALA A 1 208 ? -15.515 -18.138 14.328 1.00 98.31 208 ALA A O 1
ATOM 1560 N N . ARG A 1 209 ? -14.101 -16.434 13.962 1.00 97.75 209 ARG A N 1
ATOM 1561 C CA . ARG A 1 209 ? -14.164 -15.917 15.341 1.00 97.75 209 ARG A CA 1
ATOM 1562 C C . ARG A 1 209 ? -15.577 -15.456 15.717 1.00 97.75 209 ARG A C 1
ATOM 1564 O O . ARG A 1 209 ? -16.035 -15.746 16.818 1.00 97.75 209 ARG A O 1
ATOM 1571 N N . ALA A 1 210 ? -16.283 -14.774 14.815 1.00 97.12 210 ALA A N 1
ATOM 1572 C CA . ALA A 1 210 ? -17.662 -14.346 15.038 1.00 97.12 210 ALA A CA 1
ATOM 1573 C C . ALA A 1 210 ? -18.636 -15.534 15.155 1.00 97.12 210 ALA A C 1
ATOM 1575 O O . ALA A 1 210 ? -19.537 -15.488 15.989 1.00 97.12 210 ALA A O 1
ATOM 1576 N N . ALA A 1 211 ? -18.444 -16.603 14.375 1.00 97.88 211 ALA A N 1
ATOM 1577 C CA . ALA A 1 211 ? -19.212 -17.842 14.491 1.00 97.88 211 ALA A CA 1
ATOM 1578 C C . ALA A 1 211 ? -18.981 -18.521 15.852 1.00 97.88 211 ALA A C 1
ATOM 1580 O O . ALA A 1 211 ? -19.940 -18.715 16.594 1.00 97.88 211 ALA A O 1
ATOM 1581 N N . SER A 1 212 ? -17.720 -18.738 16.247 1.00 97.94 212 SER A N 1
ATOM 1582 C CA . SER A 1 212 ? -17.384 -19.319 17.557 1.00 97.94 212 SER A CA 1
ATOM 1583 C C . SER A 1 212 ? -17.908 -18.477 18.731 1.00 97.94 212 SER A C 1
ATOM 1585 O O . SER A 1 212 ? -18.414 -19.012 19.715 1.00 97.94 212 SER A O 1
ATOM 1587 N N . ASN A 1 213 ? -17.867 -17.144 18.631 1.00 96.56 213 ASN A N 1
ATOM 1588 C CA . ASN A 1 213 ? -18.452 -16.276 19.654 1.00 96.56 213 ASN A CA 1
ATOM 1589 C C . ASN A 1 213 ? -19.988 -16.375 19.698 1.00 96.56 213 ASN A C 1
ATOM 1591 O O . ASN A 1 213 ? -20.558 -16.339 20.786 1.00 96.56 213 ASN A O 1
ATOM 1595 N N . ARG A 1 214 ? -20.672 -16.538 18.556 1.00 96.25 214 ARG A N 1
ATOM 1596 C CA . ARG A 1 214 ? -22.127 -16.785 18.519 1.00 96.25 214 ARG A CA 1
ATOM 1597 C C . ARG A 1 214 ? -22.489 -18.124 19.160 1.00 96.25 214 ARG A C 1
ATOM 1599 O O . ARG A 1 214 ? -23.466 -18.177 19.900 1.00 96.25 214 ARG A O 1
ATOM 1606 N N . GLU A 1 215 ? -21.702 -19.170 18.920 1.00 97.31 215 GLU A N 1
ATOM 1607 C CA . GLU A 1 215 ? -21.866 -20.483 19.560 1.00 97.31 215 GLU A CA 1
ATOM 1608 C C . GLU A 1 215 ? -21.723 -20.373 21.084 1.00 97.31 215 GLU A C 1
ATOM 1610 O O . GLU A 1 215 ? -22.632 -20.778 21.805 1.00 97.31 215 GLU A O 1
ATOM 1615 N N . LYS A 1 216 ? -20.669 -19.707 21.578 1.00 96.69 216 LYS A N 1
ATOM 1616 C CA . LYS A 1 216 ? -20.476 -19.437 23.017 1.00 96.69 216 LYS A CA 1
ATOM 1617 C C . LYS A 1 216 ? -21.620 -18.632 23.633 1.00 96.69 216 LYS A C 1
ATOM 1619 O O . LYS A 1 216 ? -22.079 -18.954 24.720 1.00 96.69 216 LYS A O 1
ATOM 1624 N N . VAL A 1 217 ? -22.126 -17.604 22.946 1.00 97.44 217 VAL A N 1
ATOM 1625 C CA . VAL A 1 217 ? -23.287 -16.829 23.425 1.00 97.44 217 VAL A CA 1
ATOM 1626 C C . VAL A 1 217 ? -24.542 -17.704 23.511 1.00 97.44 217 VAL A C 1
ATOM 1628 O O . VAL A 1 217 ? -25.302 -17.579 24.471 1.00 97.44 217 VAL A O 1
ATOM 1631 N N . GLN A 1 218 ? -24.759 -18.621 22.563 1.00 96.44 218 GLN A N 1
ATOM 1632 C CA . GLN A 1 218 ? -25.857 -19.589 22.647 1.00 96.44 218 GLN A CA 1
ATOM 1633 C C . GLN A 1 218 ? -25.657 -20.591 23.791 1.00 96.44 218 GLN A C 1
ATOM 1635 O O . GLN A 1 218 ? -26.617 -20.898 24.495 1.00 96.44 218 GLN A O 1
ATOM 1640 N N . GLU A 1 219 ? -24.435 -21.074 24.009 1.00 96.44 219 GLU A N 1
ATOM 1641 C CA . GLU A 1 219 ? -24.084 -21.963 25.120 1.00 96.44 219 GLU A CA 1
ATOM 1642 C C . GLU A 1 219 ? -24.318 -21.286 26.478 1.00 96.44 219 GLU A C 1
ATOM 1644 O O . GLU A 1 219 ? -25.065 -21.813 27.300 1.00 96.44 219 GLU A O 1
ATOM 1649 N N . TYR A 1 220 ? -23.798 -20.072 26.684 1.00 95.38 220 TYR A N 1
ATOM 1650 C CA . TYR A 1 220 ? -24.035 -19.291 27.902 1.00 95.38 220 TYR A CA 1
ATOM 1651 C C . TYR A 1 220 ? -25.508 -18.910 28.086 1.00 95.38 220 TYR A C 1
ATOM 1653 O O . TYR A 1 220 ? -25.985 -18.875 29.216 1.00 95.38 220 TYR A O 1
ATOM 1661 N N . SER A 1 221 ? -26.256 -18.672 27.004 1.00 94.50 221 SER A N 1
ATOM 1662 C CA . SER A 1 221 ? -27.706 -18.438 27.065 1.00 94.50 221 SER A CA 1
ATOM 1663 C C . SER A 1 221 ? -28.464 -19.684 27.543 1.00 94.50 221 SER A C 1
ATOM 1665 O O . SER A 1 221 ? -29.287 -19.594 28.455 1.00 94.50 221 SER A O 1
ATOM 1667 N N . ARG A 1 222 ? -28.129 -20.869 27.010 1.00 96.19 222 ARG A N 1
ATOM 1668 C CA . ARG A 1 222 ? -28.685 -22.157 27.469 1.00 96.19 222 ARG A CA 1
ATOM 1669 C C . ARG A 1 222 ? -28.301 -22.452 28.917 1.00 96.19 222 ARG A C 1
ATOM 1671 O O . ARG A 1 222 ? -29.162 -22.846 29.696 1.00 96.19 222 ARG A O 1
ATOM 1678 N N . TYR A 1 223 ? -27.043 -22.219 29.291 1.00 95.94 223 TYR A N 1
ATOM 1679 C CA . TYR A 1 223 ? -26.560 -22.402 30.658 1.00 95.94 223 TYR A CA 1
ATOM 1680 C C . TYR A 1 223 ? -27.253 -21.449 31.640 1.00 95.94 223 TYR A C 1
ATOM 1682 O O . TYR A 1 223 ? -27.717 -21.885 32.689 1.00 95.94 223 TYR A O 1
ATOM 1690 N N . ARG A 1 224 ? -27.428 -20.171 31.272 1.00 91.38 224 ARG A N 1
ATOM 1691 C CA . ARG A 1 224 ? -28.224 -19.207 32.046 1.00 91.38 224 ARG A CA 1
ATOM 1692 C C . ARG A 1 224 ? -29.662 -19.690 32.219 1.00 91.38 224 ARG A C 1
ATOM 1694 O O . ARG A 1 224 ? -30.145 -19.690 33.342 1.00 91.38 224 ARG A O 1
ATOM 1701 N N . ALA A 1 225 ? -30.328 -20.124 31.148 1.00 92.00 225 ALA A N 1
ATOM 1702 C CA . ALA A 1 225 ? -31.700 -20.628 31.221 1.00 92.00 225 ALA A CA 1
ATOM 1703 C C . ALA A 1 225 ? -31.819 -21.871 32.123 1.00 92.00 225 ALA A C 1
ATOM 1705 O O . ALA A 1 225 ? -32.743 -21.959 32.927 1.00 92.00 225 ALA A O 1
ATOM 1706 N N . PHE A 1 226 ? -30.856 -22.793 32.041 1.00 94.75 226 PHE A N 1
ATOM 1707 C CA . PHE A 1 226 ? -30.755 -23.967 32.911 1.00 94.75 226 PHE A CA 1
ATOM 1708 C C . PHE A 1 226 ? -30.559 -23.584 34.386 1.00 94.75 226 PHE A C 1
ATOM 1710 O O . PHE A 1 226 ? -31.292 -24.077 35.242 1.00 94.75 226 PHE A O 1
ATOM 1717 N N . LEU A 1 227 ? -29.640 -22.659 34.687 1.00 89.25 227 LEU A N 1
ATOM 1718 C CA . LEU A 1 227 ? -29.459 -22.141 36.044 1.00 89.25 227 LEU A CA 1
ATOM 1719 C C . LEU A 1 227 ? -30.731 -21.456 36.556 1.00 89.25 227 LEU A C 1
ATOM 1721 O O . LEU A 1 227 ? -31.192 -21.789 37.638 1.00 89.25 227 LEU A O 1
ATOM 1725 N N . THR A 1 228 ? -31.360 -20.576 35.771 1.00 85.88 228 THR A N 1
ATOM 1726 C CA . THR A 1 228 ? -32.629 -19.923 36.146 1.00 85.88 228 THR A CA 1
ATOM 1727 C C . THR A 1 228 ? -33.772 -20.922 36.370 1.00 85.88 228 THR A C 1
ATOM 1729 O O . THR A 1 228 ? -34.672 -20.640 37.156 1.00 85.88 228 THR A O 1
ATOM 1732 N N . HIS A 1 229 ? -33.748 -22.089 35.719 1.00 91.00 229 HIS A N 1
ATOM 1733 C CA . HIS A 1 229 ? -34.736 -23.147 35.939 1.00 91.00 229 HIS A CA 1
ATOM 1734 C C . HIS A 1 229 ? -34.495 -23.945 37.233 1.00 91.00 229 HIS A C 1
ATOM 1736 O O . HIS A 1 229 ? -35.459 -24.321 37.894 1.00 91.00 229 HIS A O 1
ATOM 1742 N N . ILE A 1 230 ? -33.232 -24.200 37.598 1.00 90.38 230 ILE A N 1
ATOM 1743 C CA . ILE A 1 230 ? -32.871 -24.963 38.808 1.00 90.38 230 ILE A CA 1
ATOM 1744 C C . ILE A 1 230 ? -32.852 -24.086 40.063 1.00 90.38 230 ILE A C 1
ATOM 1746 O O . ILE A 1 230 ? -33.196 -24.557 41.147 1.00 90.38 230 ILE A O 1
ATOM 1750 N N . THR A 1 231 ? -32.445 -22.821 39.951 1.00 85.94 231 THR A N 1
ATOM 1751 C CA . THR A 1 231 ? -32.446 -21.896 41.084 1.00 85.94 231 THR A CA 1
ATOM 1752 C C . THR A 1 231 ? -33.889 -21.600 41.513 1.00 85.94 231 THR A C 1
ATOM 1754 O O . THR A 1 231 ? -34.682 -21.153 40.679 1.00 85.94 231 THR A O 1
ATOM 1757 N N . PRO A 1 232 ? -34.244 -21.795 42.800 1.00 89.25 232 PRO A N 1
ATOM 1758 C CA . PRO A 1 232 ? -35.563 -21.447 43.312 1.00 89.25 232 PRO A CA 1
ATOM 1759 C C . PRO A 1 232 ? -35.915 -19.991 42.997 1.00 89.25 232 PRO A C 1
ATOM 1761 O O . PRO A 1 232 ? -35.151 -19.075 43.303 1.00 89.25 232 PRO A O 1
ATOM 1764 N N . GLN A 1 233 ? -37.082 -19.776 42.389 1.00 78.75 233 GLN A N 1
ATOM 1765 C CA . GLN A 1 233 ? -37.514 -18.443 41.960 1.00 78.75 233 GLN A CA 1
ATOM 1766 C C . GLN A 1 233 ? -37.696 -17.481 43.136 1.00 78.75 233 GLN A C 1
ATOM 1768 O O . GLN A 1 233 ? -37.501 -16.282 42.973 1.00 78.75 233 GLN A O 1
ATOM 1773 N N . ASP A 1 234 ? -38.019 -17.995 44.320 1.00 83.12 234 ASP A N 1
ATOM 1774 C CA . ASP A 1 234 ? -38.147 -17.176 45.523 1.00 83.12 234 ASP A CA 1
ATOM 1775 C C . ASP A 1 234 ? -36.771 -16.691 46.001 1.00 83.12 234 ASP A C 1
ATOM 1777 O O . ASP A 1 234 ? -36.593 -15.496 46.179 1.00 83.12 234 ASP A O 1
ATOM 1781 N N . TRP A 1 235 ? -35.738 -17.546 45.986 1.00 85.62 235 TRP A N 1
ATOM 1782 C CA . TRP A 1 235 ? -34.357 -17.112 46.250 1.00 85.62 235 TRP A CA 1
ATOM 1783 C C . TRP A 1 235 ? -33.852 -16.071 45.234 1.00 85.62 235 TRP A C 1
ATOM 1785 O O . TRP A 1 235 ? -33.095 -15.173 45.597 1.00 85.62 235 TRP A O 1
ATOM 1795 N N . LEU A 1 236 ? -34.264 -16.157 43.962 1.00 78.06 236 LEU A N 1
ATOM 1796 C CA . LEU A 1 236 ? -33.931 -15.129 42.965 1.00 78.06 236 LEU A CA 1
ATOM 1797 C C . LEU A 1 236 ? -34.596 -13.783 43.278 1.00 78.06 236 LEU A C 1
ATOM 1799 O O . LEU A 1 236 ? -33.934 -12.756 43.142 1.00 78.06 236 LEU A O 1
ATOM 1803 N N . LYS A 1 237 ? -35.862 -13.782 43.719 1.00 82.69 237 LYS A N 1
ATOM 1804 C CA . LYS A 1 237 ? -36.553 -12.564 44.175 1.00 82.69 237 LYS A CA 1
ATOM 1805 C C . LYS A 1 237 ? -35.884 -12.005 45.425 1.00 82.69 237 LYS A C 1
ATOM 1807 O O . LYS A 1 237 ? -35.544 -10.831 45.416 1.00 82.69 237 LYS A O 1
ATOM 1812 N N . ASP A 1 238 ? -35.591 -12.844 46.419 1.00 83.88 238 ASP A N 1
ATOM 1813 C CA . ASP A 1 238 ? -34.888 -12.449 47.645 1.00 83.88 238 ASP A CA 1
ATOM 1814 C C . ASP A 1 238 ? -33.530 -11.799 47.318 1.00 83.88 238 ASP A C 1
ATOM 1816 O O . ASP A 1 238 ? -33.175 -10.766 47.878 1.00 83.88 238 ASP A O 1
ATOM 1820 N N . GLN A 1 239 ? -32.762 -12.356 46.371 1.00 77.88 239 GLN A N 1
ATOM 1821 C CA . GLN A 1 239 ? -31.506 -11.746 45.911 1.00 77.88 239 GLN A CA 1
ATOM 1822 C C . GLN A 1 239 ? -31.718 -10.436 45.140 1.00 77.88 239 GLN A C 1
ATOM 1824 O O . GLN A 1 239 ? -30.910 -9.514 45.270 1.00 77.88 239 GLN A O 1
ATOM 1829 N N . GLU A 1 240 ? -32.776 -10.329 44.335 1.00 78.50 240 GLU A N 1
ATOM 1830 C CA . GLU A 1 240 ? -33.108 -9.092 43.626 1.00 78.50 240 GLU A CA 1
ATOM 1831 C C . GLU A 1 240 ? -33.563 -7.993 44.601 1.00 78.50 240 GLU A C 1
ATOM 1833 O O . GLU A 1 240 ? -33.172 -6.836 44.444 1.00 78.50 240 GLU A O 1
ATOM 1838 N N . GLU A 1 241 ? -34.325 -8.347 45.635 1.00 82.94 241 GLU A N 1
ATOM 1839 C CA . GLU A 1 241 ? -34.740 -7.465 46.728 1.00 82.94 241 GLU A CA 1
ATOM 1840 C C . GLU A 1 241 ? -33.537 -7.032 47.570 1.00 82.94 241 GLU A C 1
ATOM 1842 O O . GLU A 1 241 ? -33.295 -5.834 47.668 1.00 82.94 241 GLU A O 1
ATOM 1847 N N . LEU A 1 242 ? -32.676 -7.950 48.024 1.00 82.62 242 LEU A N 1
ATOM 1848 C CA . LEU A 1 242 ? -31.414 -7.619 48.712 1.00 82.62 242 LEU A CA 1
ATOM 1849 C C . LEU A 1 242 ? -30.471 -6.744 47.862 1.00 82.62 242 LEU A C 1
ATOM 1851 O O . LEU A 1 242 ? -29.691 -5.948 48.395 1.00 82.62 242 LEU A O 1
ATOM 1855 N N . SER A 1 243 ? -30.507 -6.883 46.534 1.00 77.12 243 SER A N 1
ATOM 1856 C CA . SER A 1 243 ? -29.764 -6.018 45.611 1.00 77.12 243 SER A CA 1
ATOM 1857 C C . SER A 1 243 ? -30.385 -4.618 45.538 1.00 77.12 243 SER A C 1
ATOM 1859 O O . SER A 1 243 ? -29.679 -3.619 45.703 1.00 77.12 243 SER A O 1
ATOM 1861 N N . LYS A 1 244 ? -31.713 -4.529 45.378 1.00 81.56 244 LYS A N 1
ATOM 1862 C CA . LYS A 1 244 ? -32.473 -3.268 45.398 1.00 81.56 244 LYS A CA 1
ATOM 1863 C C . LYS A 1 244 ? -32.310 -2.535 46.727 1.00 81.56 244 LYS A C 1
ATOM 1865 O O . LYS A 1 244 ? -32.029 -1.342 46.707 1.00 81.56 244 LYS A O 1
ATOM 1870 N N . GLU A 1 245 ? -32.404 -3.229 47.857 1.00 85.12 245 GLU A N 1
ATOM 1871 C CA . GLU A 1 245 ? -32.160 -2.688 49.196 1.00 85.12 245 GLU A CA 1
ATOM 1872 C C . GLU A 1 245 ? -30.743 -2.132 49.327 1.00 85.12 245 GLU A C 1
ATOM 1874 O O . GLU A 1 245 ? -30.567 -1.018 49.808 1.00 85.12 245 GLU A O 1
ATOM 1879 N N . ARG A 1 246 ? -29.721 -2.853 48.849 1.00 80.88 246 ARG A N 1
ATOM 1880 C CA . ARG A 1 246 ? -28.329 -2.378 48.880 1.00 80.88 246 ARG A CA 1
ATOM 1881 C C . ARG A 1 246 ? -28.136 -1.107 48.052 1.00 80.88 246 ARG A C 1
ATOM 1883 O O . ARG A 1 246 ? -27.475 -0.177 48.515 1.00 80.88 246 ARG A O 1
ATOM 1890 N N . VAL A 1 247 ? -28.728 -1.043 46.858 1.00 81.75 247 VAL A N 1
ATOM 1891 C CA . VAL A 1 247 ? -28.701 0.158 46.004 1.00 81.75 247 VAL A CA 1
ATOM 1892 C C . VAL A 1 247 ? -29.493 1.302 46.646 1.00 81.75 247 VAL A C 1
ATOM 1894 O O . VAL A 1 247 ? -29.020 2.435 46.651 1.00 81.75 247 VAL A O 1
ATOM 1897 N N . GLN A 1 248 ? -30.647 1.028 47.262 1.00 83.94 248 GLN A N 1
ATOM 1898 C CA . GLN A 1 248 ? -31.430 2.022 48.005 1.00 83.94 248 GLN A CA 1
ATOM 1899 C C . GLN A 1 248 ? -30.682 2.547 49.236 1.00 83.94 248 GLN A C 1
ATOM 1901 O O . GLN A 1 248 ? -30.677 3.753 49.459 1.00 83.94 248 GLN A O 1
ATOM 1906 N N . GLN A 1 249 ? -30.002 1.690 50.000 1.00 86.44 249 GLN A N 1
ATOM 1907 C CA . GLN A 1 249 ? -29.169 2.097 51.134 1.00 86.44 249 GLN A CA 1
ATOM 1908 C C . GLN A 1 249 ? -27.999 2.973 50.673 1.00 86.44 249 GLN A C 1
ATOM 1910 O O . GLN A 1 249 ? -27.771 4.029 51.259 1.00 86.44 249 GLN A O 1
ATOM 1915 N N . GLN A 1 250 ? -27.301 2.602 49.592 1.00 83.88 250 GLN A N 1
ATOM 1916 C CA . GLN A 1 250 ? -26.248 3.442 49.008 1.00 83.88 250 GLN A CA 1
ATOM 1917 C C . GLN A 1 250 ? -26.794 4.787 48.508 1.00 83.88 250 GLN A C 1
ATOM 1919 O O . GLN A 1 250 ? -26.193 5.826 48.783 1.00 83.88 250 GLN A O 1
ATOM 1924 N N . LYS A 1 251 ? -27.956 4.790 47.841 1.00 85.25 251 LYS A N 1
ATOM 1925 C CA . LYS A 1 251 ? -28.653 6.005 47.400 1.00 85.25 251 LYS A CA 1
ATOM 1926 C C . LYS A 1 251 ? -29.005 6.903 48.587 1.00 85.25 251 LYS A C 1
ATOM 1928 O O . LYS A 1 251 ? -28.656 8.078 48.574 1.00 85.25 251 LYS A O 1
ATOM 1933 N N . GLN A 1 252 ? -29.622 6.358 49.636 1.00 87.69 252 GLN A N 1
ATOM 1934 C CA . GLN A 1 252 ? -29.983 7.097 50.850 1.00 87.69 252 GLN A CA 1
ATOM 1935 C C . GLN A 1 252 ? -28.751 7.664 51.564 1.00 87.69 252 GLN A C 1
ATOM 1937 O O . GLN A 1 252 ? -28.737 8.850 51.884 1.00 87.69 252 GLN A O 1
ATOM 1942 N N . GLN A 1 253 ? -27.699 6.864 51.766 1.00 88.81 253 GLN A N 1
ATOM 1943 C CA . GLN A 1 253 ? -26.444 7.316 52.380 1.00 88.81 253 GLN A CA 1
ATOM 1944 C C . GLN A 1 253 ? -25.783 8.432 51.562 1.00 88.81 253 GLN A C 1
ATOM 1946 O O . GLN A 1 253 ? -25.335 9.433 52.125 1.00 88.81 253 GLN A O 1
ATOM 1951 N N . TRP A 1 254 ? -25.760 8.303 50.232 1.00 90.25 254 TRP A N 1
ATOM 1952 C CA . TRP A 1 254 ? -25.214 9.330 49.348 1.00 90.25 254 TRP A CA 1
ATOM 1953 C C . TRP A 1 254 ? -26.046 10.619 49.386 1.00 90.25 254 TRP A C 1
ATOM 1955 O O . TRP A 1 254 ? -25.482 11.696 49.566 1.00 90.25 254 TRP A O 1
ATOM 1965 N N . VAL A 1 255 ? -27.378 10.528 49.294 1.00 91.06 255 VAL A N 1
ATOM 1966 C CA . VAL A 1 255 ? -28.288 11.686 49.379 1.00 91.06 255 VAL A CA 1
ATOM 1967 C C . VAL A 1 255 ? -28.168 12.385 50.736 1.00 91.06 255 VAL A C 1
ATOM 1969 O O . VAL A 1 255 ? -28.066 13.609 50.775 1.00 91.06 255 VAL A O 1
ATOM 1972 N N . GLN A 1 256 ? -28.106 11.637 51.842 1.00 90.06 256 GLN A N 1
ATOM 1973 C CA . GLN A 1 256 ? -27.886 12.192 53.183 1.00 90.06 256 GLN A CA 1
ATOM 1974 C C . GLN A 1 256 ? -26.531 12.901 53.287 1.00 90.06 256 GLN A C 1
ATOM 1976 O O . GLN A 1 256 ? -26.472 14.030 53.772 1.00 90.06 256 GLN A O 1
ATOM 1981 N N . SER A 1 257 ? -25.458 12.289 52.777 1.00 91.56 257 SER A N 1
ATOM 1982 C CA . SER A 1 257 ? -24.121 12.893 52.749 1.00 91.56 257 SER A CA 1
ATOM 1983 C C . SER A 1 257 ? -24.089 14.186 51.922 1.00 91.56 257 SER A C 1
ATOM 1985 O O . SER A 1 257 ? -23.532 15.189 52.368 1.00 91.56 257 SER A O 1
ATOM 1987 N N . GLN A 1 258 ? -24.741 14.210 50.755 1.00 91.69 258 GLN A N 1
ATOM 1988 C CA . GLN A 1 258 ? -24.851 15.412 49.922 1.00 91.69 258 GLN A CA 1
ATOM 1989 C C . GLN A 1 258 ? -25.705 16.508 50.566 1.00 91.69 258 GLN A C 1
ATOM 1991 O O . GLN A 1 258 ? -25.339 17.682 50.499 1.00 91.69 258 GLN A O 1
ATOM 1996 N N . LEU A 1 259 ? -26.802 16.148 51.237 1.00 92.12 259 LEU A N 1
ATOM 1997 C CA . LEU A 1 259 ? -27.635 17.101 51.966 1.00 92.12 259 LEU A CA 1
ATOM 1998 C C . LEU A 1 259 ? -26.881 17.699 53.164 1.00 92.12 259 LEU A C 1
ATOM 2000 O O . LEU A 1 259 ? -26.916 18.911 53.359 1.00 92.12 259 LEU A O 1
ATOM 2004 N N . GLN A 1 260 ? -26.140 16.883 53.920 1.00 92.69 260 GLN A N 1
ATOM 2005 C CA . GLN A 1 260 ? -25.281 17.344 55.014 1.00 92.69 260 GLN A CA 1
ATOM 2006 C C . GLN A 1 260 ? -24.171 18.275 54.502 1.00 92.69 260 GLN A C 1
ATOM 2008 O O . GLN A 1 260 ? -23.945 19.341 55.073 1.00 92.69 260 GLN A O 1
ATOM 2013 N N . GLN A 1 261 ? -23.514 17.918 53.393 1.00 92.50 261 GLN A N 1
ATOM 2014 C CA . GLN A 1 261 ? -22.507 18.763 52.749 1.00 92.50 261 GLN A CA 1
ATOM 2015 C C . GLN A 1 261 ? -23.102 20.109 52.302 1.00 92.50 261 GLN A C 1
ATOM 2017 O O . GLN A 1 261 ? -22.495 21.153 52.538 1.00 92.50 261 GLN A O 1
ATOM 2022 N N . GLN A 1 262 ? -24.303 20.103 51.717 1.00 92.19 262 GLN A N 1
ATOM 2023 C CA . GLN A 1 262 ? -25.007 21.324 51.327 1.00 92.19 262 GLN A CA 1
ATOM 2024 C C . GLN A 1 262 ? -25.413 22.179 52.535 1.00 92.19 262 GLN A C 1
ATOM 2026 O O . GLN A 1 262 ? -25.303 23.400 52.466 1.00 92.19 262 GLN A O 1
ATOM 2031 N N . GLN A 1 263 ? -25.853 21.576 53.643 1.00 91.50 263 GLN A N 1
ATOM 2032 C CA . GLN A 1 263 ? -26.180 22.305 54.873 1.00 91.50 263 GLN A CA 1
ATOM 2033 C C . GLN A 1 263 ? -24.946 22.984 55.480 1.00 91.50 263 GLN A C 1
ATOM 2035 O O . GLN A 1 263 ? -25.033 24.144 55.877 1.00 91.50 263 GLN A O 1
ATOM 2040 N N . LEU A 1 264 ? -23.794 22.304 55.496 1.00 93.62 264 LEU A N 1
ATOM 2041 C CA . LEU A 1 264 ? -22.524 22.880 55.951 1.00 93.62 264 LEU A CA 1
ATOM 2042 C C . LEU A 1 264 ? -22.065 24.038 55.052 1.00 93.62 264 LEU A C 1
ATOM 2044 O O . LEU A 1 264 ? -21.672 25.085 55.561 1.00 93.62 264 LEU A O 1
ATOM 2048 N N . GLN A 1 265 ? -22.164 23.884 53.727 1.00 90.44 265 GLN A N 1
ATOM 2049 C CA . GLN A 1 265 ? -21.873 24.967 52.778 1.00 90.44 265 GLN A CA 1
ATOM 2050 C C . GLN A 1 265 ? -22.818 26.158 52.971 1.00 90.44 265 GLN A C 1
ATOM 2052 O O . GLN A 1 265 ? -22.362 27.292 53.056 1.00 90.44 265 GLN A O 1
ATOM 2057 N N . TYR A 1 266 ? -24.120 25.907 53.119 1.00 91.00 266 TYR A N 1
ATOM 2058 C CA . TYR A 1 266 ? -25.110 26.957 53.347 1.00 91.00 266 TYR A CA 1
ATOM 2059 C C . TYR A 1 266 ? -24.881 27.704 54.669 1.00 91.00 266 TYR A C 1
ATOM 2061 O O . TYR A 1 266 ? -25.018 28.924 54.702 1.00 91.00 266 TYR A O 1
ATOM 2069 N N . ALA A 1 267 ? -24.493 27.008 55.743 1.00 92.50 267 ALA A N 1
ATOM 2070 C CA . ALA A 1 267 ? -24.126 27.643 57.007 1.00 92.50 267 ALA A CA 1
ATOM 2071 C C . ALA A 1 267 ? -22.899 28.561 56.849 1.00 92.50 267 ALA A C 1
ATOM 2073 O O . ALA A 1 267 ? -22.961 29.724 57.240 1.00 92.50 267 ALA A O 1
ATOM 2074 N N . ALA A 1 268 ? -21.835 28.081 56.195 1.00 93.38 268 ALA A N 1
ATOM 2075 C CA . ALA A 1 268 ? -20.636 28.877 55.927 1.00 93.38 268 ALA A CA 1
ATOM 2076 C C . ALA A 1 268 ? -20.918 30.095 55.020 1.00 93.38 268 ALA A C 1
ATOM 2078 O O . ALA A 1 268 ? -20.416 31.190 55.276 1.00 93.38 268 ALA A O 1
ATOM 2079 N N . ASP A 1 269 ? -21.765 29.943 53.996 1.00 91.94 269 ASP A N 1
ATOM 2080 C CA . ASP A 1 269 ? -22.174 31.050 53.122 1.00 91.94 269 ASP A CA 1
ATOM 2081 C C . ASP A 1 269 ? -23.025 32.100 53.870 1.00 91.94 269 ASP A C 1
ATOM 2083 O O . ASP A 1 269 ? -22.922 33.300 53.593 1.00 91.94 269 ASP A O 1
ATOM 2087 N N . LEU A 1 270 ? -23.865 31.679 54.828 1.00 91.75 270 LEU A N 1
ATOM 2088 C CA . LEU A 1 270 ? -24.611 32.591 55.703 1.00 91.75 270 LEU A CA 1
ATOM 2089 C C . LEU A 1 270 ? -23.677 33.368 56.639 1.00 91.75 270 LEU A C 1
ATOM 2091 O O . LEU A 1 270 ? -23.821 34.588 56.747 1.00 91.75 270 LEU A O 1
ATOM 2095 N N . GLU A 1 271 ? -22.716 32.688 57.271 1.00 92.12 271 GLU A N 1
ATOM 2096 C CA . GLU A 1 271 ? -21.693 33.317 58.117 1.00 92.12 271 GLU A CA 1
ATOM 2097 C C . GLU A 1 271 ? -20.870 34.339 57.322 1.00 92.12 271 GLU A C 1
ATOM 2099 O O . GLU A 1 271 ? -20.731 35.480 57.762 1.00 92.12 271 GLU A O 1
ATOM 2104 N N . GLY A 1 272 ? -20.443 33.990 56.102 1.00 93.19 272 GLY A N 1
ATOM 2105 C CA . GLY A 1 272 ? -19.714 34.891 55.207 1.00 93.19 272 GLY A CA 1
ATOM 2106 C C . GLY A 1 272 ? -20.507 36.136 54.785 1.00 93.19 272 GLY A C 1
ATOM 2107 O O . GLY A 1 272 ? -19.939 37.227 54.705 1.00 93.19 272 GLY A O 1
ATOM 2108 N N . ILE A 1 273 ? -21.826 36.025 54.568 1.00 91.50 273 ILE A N 1
ATOM 2109 C CA . ILE A 1 273 ? -22.691 37.200 54.335 1.00 91.50 273 ILE A CA 1
ATOM 2110 C C . ILE A 1 273 ? -22.769 38.081 55.585 1.00 91.50 273 ILE A C 1
ATOM 2112 O O . ILE A 1 273 ? -22.762 39.309 55.467 1.00 91.50 273 ILE A O 1
ATOM 2116 N N . ASP A 1 274 ? -22.859 37.476 56.768 1.00 92.00 274 ASP A N 1
ATOM 2117 C CA . ASP A 1 274 ? -22.937 38.219 58.023 1.00 92.00 274 ASP A CA 1
ATOM 2118 C C . ASP A 1 274 ? -21.602 38.882 58.394 1.00 92.00 274 ASP A C 1
ATOM 2120 O O . ASP A 1 274 ? -21.614 39.987 58.936 1.00 92.00 274 ASP A O 1
ATOM 2124 N N . ASP A 1 275 ? -20.460 38.291 58.034 1.00 92.94 275 ASP A N 1
ATOM 2125 C CA . ASP A 1 275 ? -19.144 38.933 58.135 1.00 92.94 275 ASP A CA 1
ATOM 2126 C C . ASP A 1 275 ? -18.967 40.077 57.131 1.00 92.94 275 ASP A C 1
ATOM 2128 O O . ASP A 1 275 ? -18.558 41.169 57.525 1.00 92.94 275 ASP A O 1
ATOM 2132 N N . GLU A 1 276 ? -19.364 39.901 55.866 1.00 92.25 276 GLU A N 1
ATOM 2133 C CA . GLU A 1 276 ? -19.355 40.981 54.865 1.00 92.25 276 GLU A CA 1
ATOM 2134 C C . GLU A 1 276 ? -20.258 42.156 55.294 1.00 92.25 276 GLU A C 1
ATOM 2136 O O . GLU A 1 276 ? -19.941 43.326 55.049 1.00 92.25 276 GLU A O 1
ATOM 2141 N N . LEU A 1 277 ? -21.387 41.866 55.952 1.00 91.81 277 LEU A N 1
ATOM 2142 C CA . LEU A 1 277 ? -22.255 42.882 56.544 1.00 91.81 277 LEU A CA 1
ATOM 2143 C C . LEU A 1 277 ? -21.575 43.561 57.745 1.00 91.81 277 LEU A C 1
ATOM 2145 O O . LEU A 1 277 ? -21.549 44.793 57.798 1.00 91.81 277 LEU A O 1
ATOM 2149 N N . ARG A 1 278 ? -20.989 42.794 58.678 1.00 90.50 278 ARG A N 1
ATOM 2150 C CA . ARG A 1 278 ? -20.239 43.323 59.836 1.00 90.50 278 ARG A CA 1
ATOM 2151 C C . ARG A 1 278 ? -19.102 44.249 59.403 1.00 90.50 278 ARG A C 1
ATOM 2153 O O . ARG A 1 278 ? -19.004 45.360 59.924 1.00 90.50 278 ARG A O 1
ATOM 2160 N N . GLU A 1 279 ? -18.286 43.840 58.435 1.00 91.50 279 GLU A N 1
ATOM 2161 C CA . GLU A 1 279 ? -17.159 44.627 57.926 1.00 91.50 279 GLU A CA 1
ATOM 2162 C C . GLU A 1 279 ? -17.631 45.960 57.327 1.00 91.50 279 GLU A C 1
ATOM 2164 O O . GLU A 1 279 ? -17.123 47.024 57.688 1.00 91.50 279 GLU A O 1
ATOM 2169 N N . LYS A 1 280 ? -18.666 45.939 56.479 1.00 89.56 280 LYS A N 1
ATOM 2170 C CA . LYS A 1 280 ? -19.210 47.159 55.855 1.00 89.56 280 LYS A CA 1
ATOM 2171 C C . LYS A 1 280 ? -19.861 48.101 56.862 1.00 89.56 280 LYS A C 1
ATOM 2173 O O . LYS A 1 280 ? -19.762 49.318 56.705 1.00 89.56 280 LYS A O 1
ATOM 2178 N N . LEU A 1 281 ? -20.488 47.571 57.912 1.00 87.06 281 LEU A N 1
ATOM 2179 C CA . LEU A 1 281 ? -20.999 48.384 59.017 1.00 87.06 281 LEU A CA 1
ATOM 2180 C C . LEU A 1 281 ? -19.853 49.063 59.786 1.00 87.06 281 LEU A C 1
ATOM 2182 O O . LEU A 1 281 ? -19.918 50.273 60.008 1.00 87.06 281 LEU A O 1
ATOM 2186 N N . GLN A 1 282 ? -18.770 48.341 60.096 1.00 87.06 282 GLN A N 1
ATOM 2187 C CA . GLN A 1 282 ? -17.568 48.929 60.707 1.00 87.06 282 GLN A CA 1
ATOM 2188 C C . GLN A 1 282 ? -16.896 49.971 59.795 1.00 87.06 282 GLN A C 1
ATOM 2190 O O . GLN A 1 282 ? -16.396 50.992 60.274 1.00 87.06 282 GLN A O 1
ATOM 2195 N N . GLU A 1 283 ? -16.890 49.757 58.477 1.00 85.50 283 GLU A N 1
ATOM 2196 C CA . GLU A 1 283 ? -16.344 50.716 57.514 1.00 85.50 283 GLU A CA 1
ATOM 2197 C C . GLU A 1 283 ? -17.178 52.012 57.465 1.00 85.50 283 GLU A C 1
ATOM 2199 O O . GLU A 1 283 ? -16.618 53.112 57.452 1.00 85.50 283 GLU A O 1
ATOM 2204 N N . LEU A 1 284 ? -18.514 51.912 57.512 1.00 82.19 284 LEU A N 1
ATOM 2205 C CA . LEU A 1 284 ? -19.400 53.076 57.639 1.00 82.19 284 LEU A CA 1
ATOM 2206 C C . LEU A 1 284 ? -19.188 53.827 58.963 1.00 82.19 284 LEU A C 1
ATOM 2208 O O . LEU A 1 284 ? -19.183 55.059 58.969 1.00 82.19 284 LEU A O 1
ATOM 2212 N N . GLU A 1 285 ? -18.960 53.125 60.073 1.00 81.00 285 GLU A N 1
ATOM 2213 C CA . GLU A 1 285 ? -18.648 53.749 61.367 1.00 81.00 285 GLU A CA 1
ATOM 2214 C C . GLU A 1 285 ? -17.284 54.465 61.349 1.00 81.00 285 GLU A C 1
ATOM 2216 O O . GLU A 1 285 ? -17.179 55.608 61.804 1.00 81.00 285 GLU A O 1
ATOM 2221 N N . ARG A 1 286 ? -16.267 53.872 60.708 1.00 81.50 286 ARG A N 1
ATOM 2222 C CA . ARG A 1 286 ? -14.963 54.516 60.443 1.00 81.50 286 ARG A CA 1
ATOM 2223 C C . ARG A 1 286 ? -15.047 55.721 59.498 1.00 81.50 286 ARG A C 1
ATOM 2225 O O . ARG A 1 286 ? -14.209 56.617 59.583 1.00 81.50 286 ARG A O 1
ATOM 2232 N N . LYS A 1 287 ? -16.036 55.768 58.600 1.00 76.88 287 LYS A N 1
ATOM 2233 C CA . LYS A 1 287 ? -16.313 56.933 57.737 1.00 76.88 287 LYS A CA 1
ATOM 2234 C C . LYS A 1 287 ? -17.081 58.028 58.491 1.00 76.88 287 LYS A C 1
ATOM 2236 O O . LYS A 1 287 ? -16.783 59.208 58.313 1.00 76.88 287 LYS A O 1
ATOM 2241 N N . LYS A 1 288 ? -17.995 57.659 59.397 1.00 68.50 288 LYS A N 1
ATOM 2242 C CA . LYS A 1 288 ? -18.740 58.585 60.273 1.00 68.50 288 LYS A CA 1
ATOM 2243 C C . LYS A 1 288 ? -17.818 59.399 61.190 1.00 68.50 288 LYS A C 1
ATOM 2245 O O . LYS A 1 288 ? -18.048 60.593 61.366 1.00 68.50 288 LYS A O 1
ATOM 2250 N N . SER A 1 289 ? -16.755 58.798 61.732 1.00 62.69 289 SER A N 1
ATOM 2251 C CA . SER A 1 289 ? -15.781 59.514 62.577 1.00 62.69 289 SER A CA 1
ATOM 2252 C C . SER A 1 289 ? -14.904 60.524 61.819 1.00 62.69 289 SER A C 1
ATOM 2254 O O . SER A 1 289 ? -14.234 61.334 62.453 1.00 62.69 289 SER A O 1
ATOM 2256 N N . ARG A 1 290 ? -14.941 60.540 60.477 1.00 66.81 290 ARG A N 1
ATOM 2257 C CA . ARG A 1 290 ? -14.212 61.492 59.613 1.00 66.81 290 ARG A CA 1
ATOM 2258 C C . ARG A 1 290 ? -15.055 62.696 59.153 1.00 66.81 290 ARG A C 1
ATOM 2260 O O . ARG A 1 290 ? -14.702 63.353 58.181 1.00 66.81 290 ARG A O 1
ATOM 2267 N N . GLY A 1 291 ? -16.162 62.996 59.838 1.00 55.34 291 GLY A N 1
ATOM 2268 C CA . GLY A 1 291 ? -16.918 64.248 59.660 1.00 55.34 291 GLY A CA 1
ATOM 2269 C C . GLY A 1 291 ? -18.074 64.216 58.651 1.00 55.34 291 GLY A C 1
ATOM 2270 O O . GLY A 1 291 ? -18.716 65.241 58.431 1.00 55.34 291 GLY A O 1
ATOM 2271 N N . VAL A 1 292 ? -18.398 63.059 58.064 1.00 57.34 292 VAL A N 1
ATOM 2272 C CA . VAL A 1 292 ? -19.573 62.911 57.186 1.00 57.34 292 VAL A CA 1
ATOM 2273 C C . VAL A 1 292 ? -20.817 62.594 58.025 1.00 57.34 292 VAL A C 1
ATOM 2275 O O . VAL A 1 292 ? -20.821 61.644 58.810 1.00 57.34 292 VAL A O 1
ATOM 2278 N N . LYS A 1 293 ? -21.901 63.367 57.850 1.00 53.31 293 LYS A N 1
ATOM 2279 C CA . LYS A 1 293 ? -23.187 63.147 58.541 1.00 53.31 293 LYS A CA 1
ATOM 2280 C C . LYS A 1 293 ? -23.786 61.788 58.150 1.00 53.31 293 LYS A C 1
ATOM 2282 O O . LYS A 1 293 ? -24.394 61.656 57.092 1.00 53.31 293 LYS A O 1
ATOM 2287 N N . ALA A 1 294 ? -23.642 60.788 59.016 1.00 52.22 294 ALA A N 1
ATOM 2288 C CA . ALA A 1 294 ? -24.218 59.464 58.800 1.00 52.22 294 ALA A CA 1
ATOM 2289 C C . ALA A 1 294 ? -25.749 59.490 58.942 1.00 52.22 294 ALA A C 1
ATOM 2291 O O . ALA A 1 294 ? -26.272 59.710 60.036 1.00 52.22 294 ALA A O 1
ATOM 2292 N N . SER A 1 295 ? -26.463 59.232 57.846 1.00 58.56 295 SER A N 1
ATOM 2293 C CA . SER A 1 295 ? -27.903 58.968 57.862 1.00 58.56 295 SER A CA 1
ATOM 2294 C C . SER A 1 295 ? -28.185 57.486 58.147 1.00 58.56 295 SER A C 1
ATOM 2296 O O . SER A 1 295 ? -27.330 56.622 57.959 1.00 58.56 295 SER A O 1
ATOM 2298 N N . ALA A 1 296 ? -29.403 57.168 58.593 1.00 65.00 296 ALA A N 1
ATOM 2299 C CA . ALA A 1 296 ? -29.814 55.784 58.855 1.00 65.00 296 ALA A CA 1
ATOM 2300 C C . ALA A 1 296 ? -30.107 54.964 57.577 1.00 65.00 296 ALA A C 1
ATOM 2302 O O . ALA A 1 296 ? -30.307 53.754 57.666 1.00 65.00 296 ALA A O 1
ATOM 2303 N N . GLY A 1 297 ? -30.142 55.605 56.400 1.00 76.31 297 GLY A N 1
ATOM 2304 C CA . GLY A 1 297 ? -30.465 54.972 55.114 1.00 76.31 297 GLY A CA 1
ATOM 2305 C C . GLY A 1 297 ? -29.439 53.919 54.671 1.00 76.31 297 GLY A C 1
ATOM 2306 O O . GLY A 1 297 ? -29.810 52.751 54.574 1.00 76.31 297 GLY A O 1
ATOM 2307 N N . PRO A 1 298 ? -28.149 54.276 54.493 1.00 79.56 298 PRO A N 1
ATOM 2308 C CA . PRO A 1 298 ? -27.117 53.348 54.017 1.00 79.56 298 PRO A CA 1
ATOM 2309 C C . PRO A 1 298 ? -26.950 52.087 54.875 1.00 79.56 298 PRO A C 1
ATOM 2311 O O . PRO A 1 298 ? -26.633 51.022 54.357 1.00 79.56 298 PRO A O 1
ATOM 2314 N N . ARG A 1 299 ? -27.203 52.179 56.190 1.00 79.25 299 ARG A N 1
ATOM 2315 C CA . ARG A 1 299 ? -27.184 51.015 57.091 1.00 79.25 299 ARG A CA 1
ATOM 2316 C C . ARG A 1 299 ? -28.315 50.033 56.772 1.00 79.25 299 ARG A C 1
ATOM 2318 O O . ARG A 1 299 ? -28.047 48.846 56.624 1.00 79.25 299 ARG A O 1
ATOM 2325 N N . LYS A 1 300 ? -29.548 50.532 56.618 1.00 84.50 300 LYS A N 1
ATOM 2326 C CA . LYS A 1 300 ? -30.711 49.707 56.249 1.00 84.50 300 LYS A CA 1
ATOM 2327 C C . LYS A 1 300 ? -30.564 49.102 54.853 1.00 84.50 300 LYS A C 1
ATOM 2329 O O . LYS A 1 300 ? -30.935 47.955 54.654 1.00 84.50 300 LYS A O 1
ATOM 2334 N N . GLU A 1 301 ? -29.983 49.841 53.909 1.00 86.94 301 GLU A N 1
ATOM 2335 C CA . GLU A 1 301 ? -29.740 49.359 52.544 1.00 86.94 301 GLU A CA 1
ATOM 2336 C C . GLU A 1 301 ? -28.748 48.180 52.506 1.00 86.94 301 GLU A C 1
ATOM 2338 O O . GLU A 1 301 ? -28.976 47.198 51.798 1.00 86.94 301 GLU A O 1
ATOM 2343 N N . LEU A 1 302 ? -27.667 48.233 53.297 1.00 86.44 302 LEU A N 1
ATOM 2344 C CA . LEU A 1 302 ? -26.716 47.122 53.422 1.00 86.44 302 LEU A CA 1
ATOM 2345 C C . LEU A 1 302 ? -27.350 45.878 54.057 1.00 86.44 302 LEU A C 1
ATOM 2347 O O . LEU A 1 302 ? -27.130 44.769 53.574 1.00 86.44 302 LEU A O 1
ATOM 2351 N N . GLU A 1 303 ? -28.154 46.066 55.102 1.00 88.12 303 GLU A N 1
ATOM 2352 C CA . GLU A 1 303 ? -28.877 44.996 55.796 1.00 88.12 303 GLU A CA 1
ATOM 2353 C C . GLU A 1 303 ? -29.935 44.348 54.882 1.00 88.12 303 GLU A C 1
ATOM 2355 O O . GLU A 1 303 ? -29.972 43.127 54.733 1.00 88.12 303 GLU A O 1
ATOM 2360 N N . GLU A 1 304 ? -30.706 45.151 54.140 1.00 91.44 304 GLU A N 1
ATOM 2361 C CA . GLU A 1 304 ? -31.641 44.667 53.117 1.00 91.44 304 GLU A CA 1
ATOM 2362 C C . GLU A 1 304 ? -30.913 43.929 51.977 1.00 91.44 304 GLU A C 1
ATOM 2364 O O . GLU A 1 304 ? -31.415 42.936 51.442 1.00 91.44 304 GLU A O 1
ATOM 2369 N N . ARG A 1 305 ? -29.706 44.373 51.602 1.00 89.62 305 ARG A N 1
ATOM 2370 C CA . ARG A 1 305 ? -28.872 43.703 50.596 1.00 89.62 305 ARG A CA 1
ATOM 2371 C C . ARG A 1 305 ? -28.332 42.362 51.097 1.00 89.62 305 ARG A C 1
ATOM 2373 O O . ARG A 1 305 ? -28.319 41.414 50.313 1.00 89.62 305 ARG A O 1
ATOM 2380 N N . ALA A 1 306 ? -27.936 42.258 52.365 1.00 88.75 306 ALA A N 1
ATOM 2381 C CA . ALA A 1 306 ? -27.559 40.991 52.990 1.00 88.75 306 ALA A CA 1
ATOM 2382 C C . ALA A 1 306 ? -28.756 40.026 53.041 1.00 88.75 306 ALA A C 1
ATOM 2384 O O . ALA A 1 306 ? -28.656 38.900 52.560 1.00 88.75 306 ALA A O 1
ATOM 2385 N N . GLU A 1 307 ? -29.927 40.495 53.474 1.00 91.12 307 GLU A N 1
ATOM 2386 C CA . GLU A 1 307 ? -31.176 39.723 53.460 1.00 91.12 307 GLU A CA 1
ATOM 2387 C C . GLU A 1 307 ? -31.572 39.237 52.057 1.00 91.12 307 GLU A C 1
ATOM 2389 O O . GLU A 1 307 ? -31.983 38.087 51.879 1.00 91.12 307 GLU A O 1
ATOM 2394 N N . LYS A 1 308 ? -31.399 40.073 51.025 1.00 92.44 308 LYS A N 1
ATOM 2395 C CA . LYS A 1 308 ? -31.584 39.665 49.622 1.00 92.44 308 LYS A CA 1
ATOM 2396 C C . LYS A 1 308 ? -30.605 38.558 49.218 1.00 92.44 308 LYS A C 1
ATOM 2398 O O . LYS A 1 308 ? -31.038 37.619 48.551 1.00 92.44 308 LYS A O 1
ATOM 2403 N N . LYS A 1 309 ? -29.333 38.613 49.640 1.00 91.00 309 LYS A N 1
ATOM 2404 C CA . LYS A 1 309 ? -28.364 37.523 49.407 1.00 91.00 309 LYS A CA 1
ATOM 2405 C C . LYS A 1 309 ? -28.778 36.234 50.128 1.00 91.00 309 LYS A C 1
ATOM 2407 O O . LYS A 1 309 ? -28.864 35.200 49.470 1.00 91.00 309 LYS A O 1
ATOM 2412 N N . LYS A 1 310 ? -29.124 36.288 51.422 1.00 91.00 310 LYS A N 1
ATOM 2413 C CA . LYS A 1 310 ? -29.583 35.117 52.201 1.00 91.00 310 LYS A CA 1
ATOM 2414 C C . LYS A 1 310 ? -30.798 34.440 51.554 1.00 91.00 310 LYS A C 1
ATOM 2416 O O . LYS A 1 310 ? -30.805 33.230 51.340 1.00 91.00 310 LYS A O 1
ATOM 2421 N N . LYS A 1 311 ? -31.790 35.232 51.129 1.00 90.12 311 LYS A N 1
ATOM 2422 C CA . LYS A 1 311 ? -32.974 34.749 50.394 1.00 90.12 311 LYS A CA 1
ATOM 2423 C C . LYS A 1 311 ? -32.634 34.155 49.021 1.00 90.12 311 LYS A C 1
ATOM 2425 O O . LYS A 1 311 ? -33.299 33.213 48.596 1.00 90.12 311 LYS A O 1
ATOM 2430 N N . GLN A 1 312 ? -31.620 34.669 48.319 1.00 90.12 312 GLN A N 1
ATOM 2431 C CA . GLN A 1 312 ? -31.142 34.076 47.062 1.00 90.12 312 GLN A CA 1
ATOM 2432 C C . GLN A 1 312 ? -30.398 32.755 47.281 1.00 90.12 312 GLN A C 1
ATOM 2434 O O . GLN A 1 312 ? -30.603 31.835 46.494 1.00 90.12 312 GLN A O 1
ATOM 2439 N N . LEU A 1 313 ? -29.584 32.635 48.336 1.00 88.81 313 LEU A N 1
ATOM 2440 C CA . LEU A 1 313 ? -28.937 31.370 48.701 1.00 88.81 313 LEU A CA 1
ATOM 2441 C C . LEU A 1 313 ? -29.966 30.303 49.072 1.00 88.81 313 LEU A C 1
ATOM 2443 O O . LEU A 1 313 ? -29.915 29.208 48.526 1.00 88.81 313 LEU A O 1
ATOM 2447 N N . SER A 1 314 ? -30.949 30.642 49.914 1.00 88.62 314 SER A N 1
ATOM 2448 C CA . SER A 1 314 ? -32.022 29.722 50.314 1.00 88.62 314 SER A CA 1
ATOM 2449 C C . SER A 1 314 ? -32.761 29.113 49.109 1.00 88.62 314 SER A C 1
ATOM 2451 O O . SER A 1 314 ? -33.041 27.919 49.095 1.00 88.62 314 SER A O 1
ATOM 2453 N N . ARG A 1 315 ? -32.993 29.903 48.050 1.00 87.88 315 ARG A N 1
ATOM 2454 C CA . ARG A 1 315 ? -33.614 29.452 46.786 1.00 87.88 315 ARG A CA 1
ATOM 2455 C C . ARG A 1 315 ? -32.723 28.559 45.908 1.00 87.88 315 ARG A C 1
ATOM 2457 O O . ARG A 1 315 ? -33.197 28.092 44.878 1.00 87.88 315 ARG A O 1
ATOM 2464 N N . ARG A 1 316 ? -31.445 28.380 46.255 1.00 86.38 316 ARG A N 1
ATOM 2465 C CA . ARG A 1 316 ? -30.474 27.536 45.535 1.00 86.38 316 ARG A CA 1
ATOM 2466 C C . ARG A 1 316 ? -30.171 26.215 46.247 1.00 86.38 316 ARG A C 1
ATOM 2468 O O . ARG A 1 316 ? -29.418 25.416 45.688 1.00 86.38 316 ARG A O 1
ATOM 2475 N N . LEU A 1 317 ? -30.715 25.976 47.448 1.00 89.50 317 LEU A N 1
ATOM 2476 C CA . LEU A 1 317 ? -30.642 24.643 48.047 1.00 89.50 317 LEU A CA 1
ATOM 2477 C C . LEU A 1 317 ? -31.385 23.639 47.169 1.00 89.50 317 LEU A C 1
ATOM 2479 O O . LEU A 1 317 ? -32.371 23.975 46.514 1.00 89.50 317 LEU A O 1
ATOM 2483 N N . LYS A 1 318 ? -30.883 22.406 47.178 1.00 89.38 318 LYS A N 1
ATOM 2484 C CA . LYS A 1 318 ? -31.446 21.295 46.424 1.00 89.38 318 LYS A CA 1
ATOM 2485 C C . LYS A 1 318 ? -32.293 20.440 47.349 1.00 89.38 318 LYS A C 1
ATOM 2487 O O . LYS A 1 318 ? -31.947 20.215 48.507 1.00 89.38 318 LYS A O 1
ATOM 2492 N N . THR A 1 319 ? -33.390 19.927 46.824 1.00 90.81 319 THR A N 1
ATOM 2493 C CA . THR A 1 319 ? -34.265 19.013 47.559 1.00 90.81 319 THR A CA 1
ATOM 2494 C C . THR A 1 319 ? -33.675 17.601 47.541 1.00 90.81 319 THR A C 1
ATOM 2496 O O . THR A 1 319 ? -32.989 17.225 46.591 1.00 90.81 319 THR A O 1
ATOM 2499 N N . ALA A 1 320 ? -33.978 16.776 48.550 1.00 88.00 320 ALA A N 1
ATOM 2500 C CA . ALA A 1 320 ? -33.555 15.370 48.583 1.00 88.00 320 ALA A CA 1
ATOM 2501 C C . ALA A 1 320 ? -33.911 14.619 47.281 1.00 88.00 320 ALA A C 1
ATOM 2503 O O . ALA A 1 320 ? -33.050 13.961 46.708 1.00 88.00 320 ALA A O 1
ATOM 2504 N N . ALA A 1 321 ? -35.118 14.830 46.742 1.00 86.81 321 ALA A N 1
ATOM 2505 C CA . ALA A 1 321 ? -35.563 14.261 45.465 1.00 86.81 321 ALA A CA 1
ATOM 2506 C C . ALA A 1 321 ? -34.711 14.690 44.246 1.00 86.81 321 ALA A C 1
ATOM 2508 O O . ALA A 1 321 ? -34.552 13.932 43.292 1.00 86.81 321 ALA A O 1
ATOM 2509 N N . GLU A 1 322 ? -34.123 15.890 44.257 1.00 87.31 322 GLU A N 1
ATOM 2510 C CA . GLU A 1 322 ? -33.231 16.341 43.179 1.00 87.31 322 GLU A CA 1
ATOM 2511 C C . GLU A 1 322 ? -31.872 15.642 43.266 1.00 87.31 322 GLU A C 1
ATOM 2513 O O . GLU A 1 322 ? -31.308 15.261 42.241 1.00 87.31 322 GLU A O 1
ATOM 2518 N N . PHE A 1 323 ? -31.368 15.412 44.483 1.00 87.56 323 PHE A N 1
ATOM 2519 C CA . PHE A 1 323 ? -30.203 14.555 44.693 1.00 87.56 323 PHE A CA 1
ATOM 2520 C C . PHE A 1 323 ? -30.505 13.098 44.314 1.00 87.56 323 PHE A C 1
ATOM 2522 O O . PHE A 1 323 ? -29.690 12.483 43.637 1.00 87.56 323 PHE A O 1
ATOM 2529 N N . GLU A 1 324 ? -31.675 12.553 44.650 1.00 86.56 324 GLU A N 1
ATOM 2530 C CA . GLU A 1 324 ? -32.081 11.205 44.225 1.00 86.56 324 GLU A CA 1
ATOM 2531 C C . GLU A 1 324 ? -32.066 11.047 42.698 1.00 86.56 324 GLU A C 1
ATOM 2533 O O . GLU A 1 324 ? -31.463 10.098 42.197 1.00 86.56 324 GLU A O 1
ATOM 2538 N N . ASN A 1 325 ? -32.621 12.014 41.960 1.00 85.62 325 ASN A N 1
ATOM 2539 C CA . ASN A 1 325 ? -32.574 12.036 40.494 1.00 85.62 325 ASN A CA 1
ATOM 2540 C C . ASN A 1 325 ? -31.135 12.166 39.953 1.00 85.62 325 ASN A C 1
ATOM 2542 O O . ASN A 1 325 ? -30.786 11.543 38.948 1.00 85.62 325 ASN A O 1
ATOM 2546 N N . MET A 1 326 ? -30.272 12.946 40.621 1.00 83.38 326 MET A N 1
ATOM 2547 C CA . MET A 1 326 ? -28.841 13.007 40.290 1.00 83.38 326 MET A CA 1
ATOM 2548 C C . MET A 1 326 ? -28.124 11.676 40.556 1.00 83.38 326 MET A C 1
ATOM 2550 O O . MET A 1 326 ? -27.227 11.323 39.790 1.00 83.38 326 MET A O 1
ATOM 2554 N N . PHE A 1 327 ? -28.499 10.939 41.607 1.00 83.31 327 PHE A N 1
ATOM 2555 C CA . PHE A 1 327 ? -27.952 9.613 41.887 1.00 83.31 327 PHE A CA 1
ATOM 2556 C C . PHE A 1 327 ? -28.375 8.616 40.812 1.00 83.31 327 PHE A C 1
ATOM 2558 O O . PHE A 1 327 ? -27.506 7.955 40.263 1.00 83.31 327 PHE A O 1
ATOM 2565 N N . ASP A 1 328 ? -29.658 8.552 40.450 1.00 81.94 328 ASP A N 1
ATOM 2566 C CA . ASP A 1 328 ? -30.153 7.595 39.449 1.00 81.94 328 ASP A CA 1
ATOM 2567 C C . ASP A 1 328 ? -29.509 7.826 38.072 1.00 81.94 328 ASP A C 1
ATOM 2569 O O . ASP A 1 328 ? -29.008 6.887 37.449 1.00 81.94 328 ASP A O 1
ATOM 2573 N N . GLY A 1 329 ? -29.421 9.087 37.631 1.00 74.81 329 GLY A N 1
ATOM 2574 C CA . GLY A 1 329 ? -28.719 9.442 36.394 1.00 74.81 329 GLY A CA 1
ATOM 2575 C C . GLY A 1 329 ? -27.222 9.115 36.446 1.00 74.81 329 G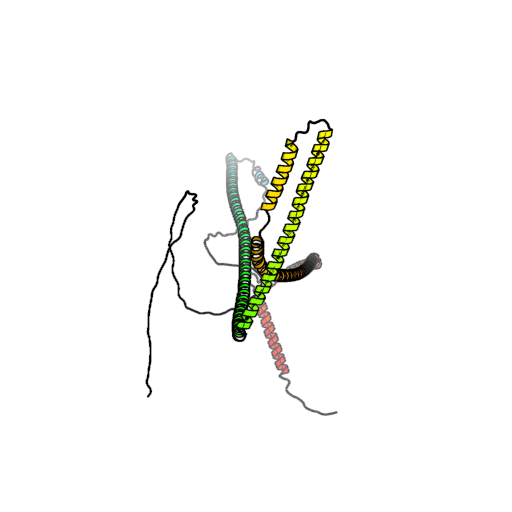LY A C 1
ATOM 2576 O O . GLY A 1 329 ? -26.666 8.583 35.484 1.00 74.81 329 GLY A O 1
ATOM 2577 N N . ARG A 1 330 ? -26.557 9.372 37.581 1.00 67.75 330 ARG A N 1
ATOM 2578 C CA . ARG A 1 330 ? -25.134 9.049 37.760 1.00 67.75 330 ARG A CA 1
ATOM 2579 C C . ARG A 1 330 ? -24.886 7.549 37.913 1.00 67.75 330 ARG A C 1
ATOM 2581 O O . ARG A 1 330 ? -23.832 7.095 37.497 1.00 67.75 330 ARG A O 1
ATOM 2588 N N . TRP A 1 331 ? -25.818 6.788 38.477 1.00 67.50 331 TRP A N 1
ATOM 2589 C CA . TRP A 1 331 ? -25.726 5.341 38.676 1.00 67.50 331 TRP A CA 1
ATOM 2590 C C . TRP A 1 331 ? -25.769 4.591 37.344 1.00 67.50 331 TRP A C 1
ATOM 2592 O O . TRP A 1 331 ? -24.940 3.714 37.112 1.00 67.50 331 TRP A O 1
ATOM 2602 N N . ILE A 1 332 ? -26.644 5.017 36.426 1.00 59.62 332 ILE A N 1
ATOM 2603 C CA . ILE A 1 332 ? -26.662 4.535 35.035 1.00 59.62 332 ILE A CA 1
ATOM 2604 C C . ILE A 1 332 ? -25.299 4.786 34.367 1.00 59.62 332 ILE A C 1
ATOM 2606 O O . ILE A 1 332 ? -24.710 3.865 33.806 1.00 59.62 332 ILE A O 1
ATOM 2610 N N . VAL A 1 333 ? -24.752 5.999 34.506 1.00 56.25 333 VAL A N 1
ATOM 2611 C CA . VAL A 1 333 ? -23.421 6.360 33.976 1.00 56.25 333 VAL A CA 1
ATOM 2612 C C . VAL A 1 333 ? -22.272 5.665 34.726 1.00 56.25 333 VAL A C 1
ATOM 2614 O O . VAL A 1 333 ? -21.197 5.506 34.168 1.00 56.25 333 VAL A O 1
ATOM 2617 N N . MET A 1 334 ? -22.463 5.221 35.971 1.00 53.88 334 MET A N 1
ATOM 2618 C CA . MET A 1 334 ? -21.438 4.531 36.766 1.00 53.88 334 MET A CA 1
ATOM 2619 C C . MET A 1 334 ? -21.335 3.048 36.398 1.00 53.88 334 MET A C 1
ATOM 2621 O O . MET A 1 334 ? -20.225 2.541 36.263 1.00 53.88 334 MET A O 1
ATOM 2625 N N . LEU A 1 335 ? -22.469 2.384 36.142 1.00 57.78 335 LEU A N 1
ATOM 2626 C CA . LEU A 1 335 ? -22.484 1.065 35.497 1.00 57.78 335 LEU A CA 1
ATOM 2627 C C . LEU A 1 335 ? -21.816 1.124 34.115 1.00 57.78 335 LEU A C 1
ATOM 2629 O O . LEU A 1 335 ? -21.038 0.238 33.766 1.00 57.78 335 LEU A O 1
ATOM 2633 N N . ASP A 1 336 ? -22.080 2.189 33.354 1.00 49.59 336 ASP A N 1
ATOM 2634 C CA . ASP A 1 336 ? -21.428 2.433 32.065 1.00 49.59 336 ASP A CA 1
ATOM 2635 C C . ASP A 1 336 ? -19.934 2.783 32.229 1.00 49.59 336 ASP A C 1
ATOM 2637 O O . ASP A 1 336 ? -19.108 2.385 31.412 1.00 49.59 336 ASP A O 1
ATOM 2641 N N . TRP A 1 337 ? -19.538 3.444 33.324 1.00 46.09 337 TRP A N 1
ATOM 2642 C CA . TRP A 1 337 ? -18.139 3.750 33.648 1.00 46.09 337 TRP A CA 1
ATOM 2643 C C . TRP A 1 337 ? -17.330 2.510 34.040 1.00 46.09 337 TRP A C 1
ATOM 2645 O O . TRP A 1 337 ? -16.170 2.424 33.654 1.00 46.09 337 TRP A O 1
ATOM 2655 N N . ASP A 1 338 ? -17.900 1.524 34.736 1.00 52.97 338 ASP A N 1
ATOM 2656 C CA . ASP A 1 338 ? -17.197 0.255 34.990 1.00 52.97 338 ASP A CA 1
ATOM 2657 C C . ASP A 1 338 ? -16.994 -0.550 33.692 1.00 52.97 338 ASP A C 1
ATOM 2659 O O . ASP A 1 338 ? -15.936 -1.155 33.488 1.00 52.97 338 ASP A O 1
ATOM 2663 N N . ILE A 1 339 ? -17.950 -0.480 32.756 1.00 55.69 339 ILE A N 1
ATOM 2664 C CA . ILE A 1 339 ? -17.800 -1.012 31.391 1.00 55.69 339 ILE A CA 1
ATOM 2665 C C . ILE A 1 339 ? -16.746 -0.206 30.609 1.00 55.69 339 ILE A C 1
ATOM 2667 O O . ILE A 1 339 ? -15.890 -0.789 29.939 1.00 55.69 339 ILE A O 1
ATOM 2671 N N . THR A 1 340 ? -16.743 1.122 30.741 1.00 53.91 340 THR A N 1
ATOM 2672 C CA . THR A 1 340 ? -15.777 2.027 30.096 1.00 53.91 340 THR A CA 1
ATOM 2673 C C . THR A 1 340 ? -14.370 1.839 30.662 1.00 53.91 340 THR A C 1
ATOM 2675 O O . THR A 1 340 ? -13.411 1.831 29.905 1.00 53.91 340 THR A O 1
ATOM 2678 N N . GLY A 1 341 ? -14.218 1.599 31.964 1.00 56.56 341 GLY A N 1
ATOM 2679 C CA . GLY A 1 341 ? -12.948 1.294 32.622 1.00 56.56 341 GLY A CA 1
ATOM 2680 C C . GLY A 1 341 ? -12.419 -0.096 32.265 1.00 56.56 341 GLY A C 1
ATOM 2681 O O . GLY A 1 341 ? -11.208 -0.287 32.160 1.00 56.56 341 GLY A O 1
ATOM 2682 N N . LEU A 1 342 ? -13.305 -1.063 32.003 1.00 63.19 342 LEU A N 1
ATOM 2683 C CA . LEU A 1 342 ? -12.926 -2.334 31.385 1.00 63.19 342 LEU A CA 1
ATOM 2684 C C . LEU A 1 342 ? -12.437 -2.115 29.940 1.00 63.19 342 LEU A C 1
ATOM 2686 O O . LEU A 1 342 ? -11.398 -2.650 29.559 1.00 63.19 342 LEU A O 1
ATOM 2690 N N . ALA A 1 343 ? -13.137 -1.287 29.158 1.00 64.62 343 ALA A N 1
ATOM 2691 C CA . ALA A 1 343 ? -12.735 -0.920 27.800 1.00 64.62 343 ALA A CA 1
ATOM 2692 C C . ALA A 1 343 ? -11.410 -0.132 27.764 1.00 64.62 343 ALA A C 1
ATOM 2694 O O . ALA A 1 343 ? -10.574 -0.404 26.908 1.00 64.62 343 ALA A O 1
ATOM 2695 N N . GLN A 1 344 ? -11.174 0.767 28.724 1.00 63.34 344 GLN A N 1
ATOM 2696 C CA . GLN A 1 344 ? -9.935 1.533 28.891 1.00 63.34 344 GLN A CA 1
ATOM 2697 C C . GLN A 1 344 ? -8.729 0.594 29.050 1.00 63.34 344 GLN A C 1
ATOM 2699 O O . GLN A 1 344 ? -7.742 0.741 28.336 1.00 63.34 344 GLN A O 1
ATOM 2704 N N . ARG A 1 345 ? -8.840 -0.435 29.904 1.00 72.12 345 ARG A N 1
ATOM 2705 C CA . ARG A 1 345 ? -7.787 -1.453 30.089 1.00 72.12 345 ARG A CA 1
ATOM 2706 C C . ARG A 1 345 ? -7.521 -2.247 28.807 1.00 72.12 345 ARG A C 1
ATOM 2708 O O . ARG A 1 345 ? -6.368 -2.506 28.480 1.00 72.12 345 ARG A O 1
ATOM 2715 N N . PHE A 1 346 ? -8.565 -2.598 28.050 1.00 73.56 346 PHE A N 1
ATOM 2716 C CA . PHE A 1 346 ? -8.392 -3.243 26.743 1.00 73.56 346 PHE A CA 1
ATOM 2717 C C . PHE A 1 346 ? -7.744 -2.314 25.704 1.00 73.56 346 PHE A C 1
ATOM 2719 O O . PHE A 1 346 ? -6.970 -2.787 24.875 1.00 73.56 346 PHE A O 1
ATOM 2726 N N . LEU A 1 347 ? -8.019 -1.006 25.741 1.00 74.94 347 LEU A N 1
ATOM 2727 C CA . LEU A 1 347 ? -7.364 -0.019 24.877 1.00 74.94 347 LEU A CA 1
ATOM 2728 C C . LEU A 1 347 ? -5.880 0.153 25.236 1.00 74.94 347 LEU A C 1
ATOM 2730 O O . LEU A 1 347 ? -5.047 0.148 24.335 1.00 74.94 347 LEU A O 1
ATOM 2734 N N . GLU A 1 348 ? -5.533 0.210 26.523 1.00 78.19 348 GLU A N 1
ATOM 2735 C CA . GLU A 1 348 ? -4.139 0.234 27.001 1.00 78.19 348 GLU A CA 1
ATOM 2736 C C . GLU A 1 348 ? -3.367 -1.034 26.583 1.00 78.19 348 GLU A C 1
ATOM 2738 O O . GLU A 1 348 ? -2.218 -0.961 26.140 1.00 78.19 348 GLU A O 1
ATOM 2743 N N . GLU A 1 349 ? -4.004 -2.207 26.660 1.00 82.94 349 GLU A N 1
ATOM 2744 C CA . GLU A 1 349 ? -3.411 -3.482 26.241 1.00 82.94 349 GLU A CA 1
ATOM 2745 C C . GLU A 1 349 ? -3.240 -3.577 24.710 1.00 82.94 349 GLU A C 1
ATOM 2747 O O . GLU A 1 349 ? -2.234 -4.108 24.222 1.00 82.94 349 GLU A O 1
ATOM 2752 N N . LEU A 1 350 ? -4.165 -2.992 23.937 1.00 79.31 350 LEU A N 1
ATOM 2753 C CA . LEU A 1 350 ? -4.031 -2.824 22.487 1.00 79.31 350 LEU A CA 1
ATOM 2754 C C . LEU A 1 350 ? -2.911 -1.839 22.123 1.00 79.31 350 LEU A C 1
ATOM 2756 O O . LEU A 1 350 ? -2.097 -2.163 21.261 1.00 79.31 350 LEU A O 1
ATOM 2760 N N . GLU A 1 351 ? -2.797 -0.695 22.800 1.00 80.75 351 GLU A N 1
ATOM 2761 C CA . GLU A 1 351 ? -1.720 0.280 22.572 1.00 80.75 351 GLU A CA 1
ATOM 2762 C C . GLU A 1 351 ? -0.341 -0.324 22.904 1.00 80.75 351 GLU A C 1
ATOM 2764 O O . GLU A 1 351 ? 0.637 -0.132 22.175 1.00 80.75 351 GLU A O 1
ATOM 2769 N N . ALA A 1 352 ? -0.253 -1.133 23.965 1.00 84.06 352 ALA A N 1
ATOM 2770 C CA . ALA A 1 352 ? 0.948 -1.900 24.291 1.00 84.06 352 ALA A CA 1
ATOM 2771 C C . ALA A 1 352 ? 1.298 -2.930 23.198 1.00 84.06 352 ALA A C 1
ATOM 2773 O O . ALA A 1 352 ? 2.477 -3.122 22.883 1.00 84.06 352 ALA A O 1
ATOM 2774 N N . MET A 1 353 ? 0.300 -3.571 22.583 1.00 85.38 353 MET A N 1
ATOM 2775 C CA . MET A 1 353 ? 0.497 -4.461 21.433 1.00 85.38 353 MET A CA 1
ATOM 2776 C C . MET A 1 353 ? 0.918 -3.703 20.167 1.00 85.38 353 MET A C 1
ATOM 2778 O O . MET A 1 353 ? 1.830 -4.155 19.475 1.00 85.38 353 MET A O 1
ATOM 2782 N N . GLU A 1 354 ? 0.342 -2.536 19.878 1.00 85.62 354 GLU A N 1
ATOM 2783 C CA . GLU A 1 354 ? 0.768 -1.691 18.755 1.00 85.62 354 GLU A CA 1
ATOM 2784 C C . GLU A 1 354 ? 2.213 -1.211 18.917 1.00 85.62 354 GLU A C 1
ATOM 2786 O O . GLU A 1 354 ? 2.993 -1.318 17.969 1.00 85.62 354 GLU A O 1
ATOM 2791 N N . LYS A 1 355 ? 2.620 -0.797 20.125 1.00 87.06 355 LYS A N 1
ATOM 2792 C CA . LYS A 1 355 ? 4.022 -0.464 20.439 1.00 87.06 355 LYS A CA 1
ATOM 2793 C C . LYS A 1 355 ? 4.962 -1.654 20.225 1.00 87.06 355 LYS A C 1
ATOM 2795 O O . LYS A 1 355 ? 6.040 -1.478 19.661 1.00 87.06 355 LYS A O 1
ATOM 2800 N N . ARG A 1 356 ? 4.554 -2.878 20.588 1.00 90.88 356 ARG A N 1
ATOM 2801 C CA . ARG A 1 356 ? 5.325 -4.101 20.278 1.00 90.88 356 ARG A CA 1
ATOM 2802 C C . ARG A 1 356 ? 5.472 -4.301 18.768 1.00 90.88 356 ARG A C 1
ATOM 2804 O O . ARG A 1 356 ? 6.590 -4.487 18.301 1.00 90.88 356 ARG A O 1
ATOM 2811 N N . PHE A 1 357 ? 4.388 -4.193 17.994 1.00 89.75 357 PHE A N 1
ATOM 2812 C CA . PHE A 1 357 ? 4.452 -4.307 16.531 1.00 89.75 357 PHE A CA 1
ATOM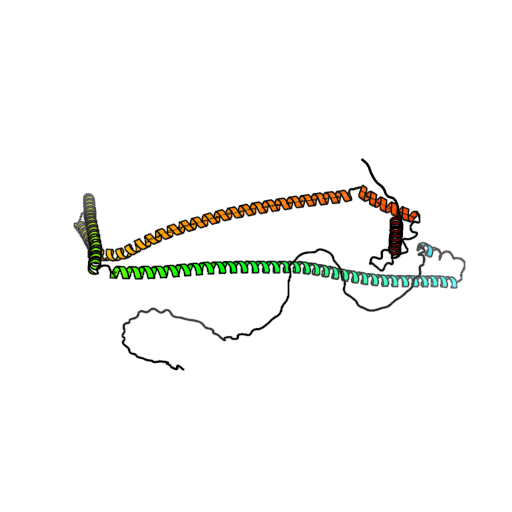 2813 C C . PHE A 1 357 ? 5.280 -3.195 15.873 1.00 89.75 357 PHE A C 1
ATOM 2815 O O . PHE A 1 357 ? 5.978 -3.465 14.895 1.00 89.75 357 PHE A O 1
ATOM 2822 N N . ALA A 1 358 ? 5.231 -1.967 16.394 1.00 88.56 358 ALA A N 1
ATOM 2823 C CA . ALA A 1 358 ? 6.061 -0.857 15.935 1.00 88.56 358 ALA A CA 1
ATOM 2824 C C . ALA A 1 358 ? 7.550 -1.136 16.190 1.00 88.56 358 ALA A C 1
ATOM 2826 O O . ALA A 1 358 ? 8.348 -1.017 15.262 1.00 88.56 358 ALA A O 1
ATOM 2827 N N . ASN A 1 359 ? 7.907 -1.611 17.388 1.00 91.50 359 ASN A N 1
ATOM 2828 C CA . ASN A 1 359 ? 9.277 -2.003 17.724 1.00 91.50 359 ASN A CA 1
ATOM 2829 C C . ASN A 1 359 ? 9.775 -3.156 16.838 1.00 91.50 359 ASN A C 1
ATOM 2831 O O . ASN A 1 359 ? 10.854 -3.051 16.264 1.00 91.50 359 ASN A O 1
ATOM 2835 N N . THR A 1 360 ? 8.982 -4.217 16.641 1.00 91.00 360 THR A N 1
ATOM 2836 C CA . THR A 1 360 ? 9.349 -5.319 15.730 1.00 91.00 360 THR A CA 1
ATOM 2837 C C . THR A 1 360 ? 9.493 -4.842 14.282 1.00 91.00 360 THR A C 1
ATOM 2839 O O . THR A 1 360 ? 10.375 -5.308 13.565 1.00 91.00 360 THR A O 1
ATOM 2842 N N . ARG A 1 361 ? 8.662 -3.892 13.829 1.00 91.38 361 ARG A N 1
ATOM 2843 C CA . ARG A 1 361 ? 8.786 -3.299 12.488 1.00 91.38 361 ARG A CA 1
ATOM 2844 C C . ARG A 1 361 ? 10.054 -2.454 12.356 1.00 91.38 361 ARG A C 1
ATOM 2846 O O . ARG A 1 361 ? 10.719 -2.568 11.334 1.00 91.38 361 ARG A O 1
ATOM 2853 N N . ALA A 1 362 ? 10.394 -1.654 13.366 1.00 91.69 362 ALA A N 1
ATOM 2854 C CA . ALA A 1 362 ? 11.625 -0.867 13.394 1.00 91.69 362 ALA A CA 1
ATOM 2855 C C . ALA A 1 362 ? 12.871 -1.768 13.424 1.00 91.69 362 ALA A C 1
ATOM 2857 O O . ALA A 1 362 ? 13.809 -1.539 12.668 1.00 91.69 362 ALA A O 1
ATOM 2858 N N . GLU A 1 363 ? 12.849 -2.845 14.214 1.00 94.12 363 GLU A N 1
ATOM 2859 C CA . GLU A 1 363 ? 13.927 -3.836 14.253 1.00 94.12 363 GLU A CA 1
ATOM 2860 C C . GLU A 1 363 ? 14.096 -4.552 12.903 1.00 94.12 363 GLU A C 1
ATOM 2862 O O . GLU A 1 363 ? 15.215 -4.696 12.413 1.00 94.12 363 GLU A O 1
ATOM 2867 N N . MET A 1 364 ? 12.998 -4.967 12.258 1.00 91.19 364 MET A N 1
ATOM 2868 C CA . MET A 1 364 ? 13.069 -5.533 10.906 1.00 91.19 364 MET A CA 1
ATOM 2869 C C . MET A 1 364 ? 13.529 -4.503 9.865 1.00 91.19 364 MET A C 1
ATOM 2871 O O . MET A 1 364 ? 14.281 -4.875 8.972 1.00 91.19 364 MET A O 1
ATOM 2875 N N . GLY A 1 365 ? 13.146 -3.229 9.998 1.00 93.25 365 GLY A N 1
ATOM 2876 C CA . GLY A 1 365 ? 13.637 -2.131 9.158 1.00 93.25 365 GLY A CA 1
ATOM 2877 C C . GLY A 1 365 ? 15.153 -1.965 9.259 1.00 93.25 365 GLY A C 1
ATOM 2878 O O . GLY A 1 365 ? 15.842 -2.087 8.254 1.00 93.25 365 GLY A O 1
ATOM 2879 N N . ALA A 1 366 ? 15.688 -1.833 10.475 1.00 94.19 366 ALA A N 1
ATOM 2880 C CA . ALA A 1 366 ? 17.129 -1.728 10.712 1.00 94.19 366 ALA A CA 1
ATOM 2881 C C . ALA A 1 366 ? 17.911 -2.962 10.209 1.00 94.19 366 ALA A C 1
ATOM 2883 O O . ALA A 1 366 ? 19.029 -2.839 9.706 1.00 94.19 366 ALA A O 1
ATOM 2884 N N . ARG A 1 367 ? 17.324 -4.166 10.295 1.00 95.19 367 ARG A N 1
ATOM 2885 C CA . ARG A 1 367 ? 17.905 -5.384 9.699 1.00 95.19 367 ARG A CA 1
ATOM 2886 C C . ARG A 1 367 ? 17.917 -5.335 8.166 1.00 95.19 367 ARG A C 1
ATOM 2888 O O . ARG A 1 367 ? 18.883 -5.806 7.574 1.00 95.19 367 ARG A O 1
ATOM 2895 N N . LEU A 1 368 ? 16.879 -4.787 7.528 1.00 94.62 368 LEU A N 1
ATOM 2896 C CA . LEU A 1 368 ? 16.827 -4.609 6.071 1.00 94.62 368 LEU A CA 1
ATOM 2897 C C . LEU A 1 368 ? 17.839 -3.559 5.600 1.00 94.62 368 LEU A C 1
ATOM 2899 O O . LEU A 1 368 ? 18.631 -3.866 4.717 1.00 94.62 368 LEU A O 1
ATOM 2903 N N . GLU A 1 369 ? 17.900 -2.393 6.246 1.00 94.00 369 GLU A N 1
ATOM 2904 C CA . GLU A 1 369 ? 18.904 -1.349 5.972 1.00 94.00 369 GLU A CA 1
ATOM 2905 C C . GLU A 1 369 ? 20.338 -1.891 6.121 1.00 94.00 369 GLU A C 1
ATOM 2907 O O . GLU A 1 369 ? 21.205 -1.633 5.285 1.00 94.00 369 GLU A O 1
ATOM 2912 N N . GLY A 1 370 ? 20.588 -2.723 7.141 1.00 95.75 370 GLY A N 1
ATOM 2913 C CA . GLY A 1 370 ? 21.865 -3.418 7.313 1.00 95.75 370 GLY A CA 1
ATOM 2914 C C . GLY A 1 370 ? 22.196 -4.385 6.167 1.00 95.75 370 GLY A C 1
ATOM 2915 O O . GLY A 1 370 ? 23.342 -4.439 5.720 1.00 95.75 370 GLY A O 1
ATOM 2916 N N . LEU A 1 371 ? 21.209 -5.124 5.650 1.00 95.12 371 LEU A N 1
ATOM 2917 C CA . LEU A 1 371 ? 21.389 -5.996 4.482 1.00 95.12 371 LEU A CA 1
ATOM 2918 C C . LEU A 1 371 ? 21.606 -5.190 3.192 1.00 95.12 371 LEU A C 1
ATOM 2920 O O . LEU A 1 371 ? 22.455 -5.565 2.384 1.00 95.12 371 LEU A O 1
ATOM 2924 N N . GLU A 1 372 ? 20.901 -4.075 3.007 1.00 95.81 372 GLU A N 1
ATOM 2925 C CA . GLU A 1 372 ? 21.089 -3.164 1.872 1.00 95.81 372 GLU A CA 1
ATOM 2926 C C . GLU A 1 372 ? 22.490 -2.536 1.875 1.00 95.81 372 GLU A C 1
ATOM 2928 O O . GLU A 1 372 ? 23.151 -2.514 0.836 1.00 95.81 372 GLU A O 1
ATOM 2933 N N . ALA A 1 373 ? 22.998 -2.125 3.042 1.00 95.38 373 ALA A N 1
ATOM 2934 C CA . ALA A 1 373 ? 24.368 -1.636 3.195 1.00 95.38 373 ALA A CA 1
ATOM 2935 C C . ALA A 1 373 ? 25.414 -2.706 2.822 1.00 95.38 373 ALA A C 1
ATOM 2937 O O . ALA A 1 373 ? 26.374 -2.410 2.106 1.00 95.38 373 ALA A O 1
ATOM 2938 N N . VAL A 1 374 ? 25.207 -3.965 3.233 1.00 97.31 374 VAL A N 1
ATOM 2939 C CA . VAL A 1 374 ? 26.067 -5.097 2.834 1.00 97.31 374 VAL A CA 1
ATOM 2940 C C . VAL A 1 374 ? 25.999 -5.345 1.322 1.00 97.31 374 VAL A C 1
ATOM 2942 O O . VAL A 1 374 ? 27.035 -5.548 0.688 1.00 97.31 374 VAL A O 1
ATOM 2945 N N . ILE A 1 375 ? 24.811 -5.283 0.712 1.00 96.12 375 ILE A N 1
ATOM 2946 C CA . ILE A 1 375 ? 24.645 -5.419 -0.745 1.00 96.12 375 ILE A CA 1
ATOM 2947 C C . ILE A 1 375 ? 25.377 -4.289 -1.481 1.00 96.12 375 ILE A C 1
ATOM 2949 O O . ILE A 1 375 ? 26.102 -4.565 -2.439 1.00 96.12 375 ILE A O 1
ATOM 2953 N N . ALA A 1 376 ? 25.256 -3.041 -1.024 1.00 95.19 376 ALA A N 1
ATOM 2954 C CA . ALA A 1 376 ? 25.959 -1.897 -1.603 1.00 95.19 376 ALA A CA 1
ATOM 2955 C C . ALA A 1 376 ? 27.488 -2.045 -1.496 1.00 95.19 376 ALA A C 1
ATOM 2957 O O . ALA A 1 376 ? 28.202 -1.823 -2.477 1.00 95.19 376 ALA A O 1
ATOM 2958 N N . GLN A 1 377 ? 27.999 -2.504 -0.348 1.00 96.94 377 GLN A N 1
ATOM 2959 C CA . GLN A 1 377 ? 29.423 -2.790 -0.155 1.00 96.94 377 GLN A CA 1
ATOM 2960 C C . GLN A 1 377 ? 29.923 -3.890 -1.109 1.00 96.94 377 GLN A C 1
ATOM 2962 O O . GLN A 1 377 ? 30.975 -3.735 -1.734 1.00 96.94 377 GLN A O 1
ATOM 2967 N N . LEU A 1 378 ? 29.161 -4.976 -1.278 1.00 96.25 378 LEU A N 1
ATOM 2968 C CA . LEU A 1 378 ? 29.487 -6.055 -2.220 1.00 96.25 378 LEU A CA 1
ATOM 2969 C C . LEU A 1 378 ? 29.445 -5.579 -3.682 1.00 96.25 378 LEU A C 1
ATOM 2971 O O . LEU A 1 378 ? 30.316 -5.941 -4.473 1.00 96.25 378 LEU A O 1
ATOM 2975 N N . GLN A 1 379 ? 28.482 -4.728 -4.049 1.00 96.00 379 GLN A N 1
ATOM 2976 C CA . GLN A 1 379 ? 28.419 -4.111 -5.378 1.00 96.00 379 GLN A CA 1
ATOM 2977 C C . GLN A 1 379 ? 29.618 -3.189 -5.637 1.00 96.00 379 GLN A C 1
ATOM 2979 O O . GLN A 1 379 ? 30.205 -3.247 -6.720 1.00 96.00 379 GLN A O 1
ATOM 2984 N N . GLN A 1 380 ? 30.032 -2.390 -4.649 1.00 96.69 380 GLN A N 1
ATOM 2985 C CA . GLN A 1 380 ? 31.220 -1.541 -4.749 1.00 96.69 380 GLN A CA 1
ATOM 2986 C C . GLN A 1 380 ? 32.496 -2.380 -4.909 1.00 96.69 380 GLN A C 1
ATOM 2988 O O . GLN A 1 380 ? 33.315 -2.086 -5.780 1.00 96.69 380 GLN A O 1
ATOM 2993 N N . GLN A 1 381 ? 32.650 -3.461 -4.135 1.00 96.25 381 GLN A N 1
ATOM 2994 C CA . GLN A 1 381 ? 33.755 -4.409 -4.308 1.00 96.25 381 GLN A CA 1
ATOM 2995 C C . GLN A 1 381 ? 33.750 -5.031 -5.711 1.00 96.25 381 GLN A C 1
ATOM 2997 O O . GLN A 1 381 ? 34.793 -5.076 -6.362 1.00 96.25 381 GLN A O 1
ATOM 3002 N N . LEU A 1 382 ? 32.587 -5.449 -6.223 1.00 96.75 382 LEU A N 1
ATOM 3003 C CA . LEU A 1 382 ? 32.459 -6.000 -7.573 1.00 96.75 382 LEU A CA 1
ATOM 3004 C C . LEU A 1 382 ? 32.858 -4.979 -8.653 1.00 96.75 382 LEU A C 1
ATOM 3006 O O . LEU A 1 382 ? 33.544 -5.340 -9.610 1.00 96.75 382 LEU A O 1
ATOM 3010 N N . GLN A 1 383 ? 32.475 -3.707 -8.502 1.00 95.00 383 GLN A N 1
ATOM 3011 C CA . GLN A 1 383 ? 32.905 -2.633 -9.405 1.00 95.00 383 GLN A CA 1
ATOM 3012 C C . GLN A 1 383 ? 34.416 -2.388 -9.333 1.00 95.00 383 GLN A C 1
ATOM 3014 O O . GLN A 1 383 ? 35.053 -2.285 -10.378 1.00 95.00 383 GLN A O 1
ATOM 3019 N N . GLN A 1 384 ? 35.013 -2.365 -8.137 1.00 95.19 384 GLN A N 1
ATOM 3020 C CA . GLN A 1 384 ? 36.465 -2.225 -7.974 1.00 95.19 384 GLN A CA 1
ATOM 3021 C C . GLN A 1 384 ? 37.235 -3.384 -8.622 1.00 95.19 384 GLN A C 1
ATOM 3023 O O . GLN A 1 384 ? 38.247 -3.150 -9.277 1.00 95.19 384 GLN A O 1
ATOM 3028 N N . GLN A 1 385 ? 36.758 -4.626 -8.484 1.00 93.81 385 GLN A N 1
ATOM 3029 C CA . GLN A 1 385 ? 37.379 -5.778 -9.147 1.00 93.81 385 GLN A CA 1
ATOM 3030 C C . GLN A 1 385 ? 37.235 -5.695 -10.673 1.00 93.81 385 GLN A C 1
ATOM 3032 O O . GLN A 1 385 ? 38.208 -5.911 -11.388 1.00 93.81 385 GLN A O 1
ATOM 3037 N N . ARG A 1 386 ? 36.064 -5.291 -11.188 1.00 94.38 386 ARG A N 1
ATOM 3038 C CA . ARG A 1 386 ? 35.870 -5.043 -12.629 1.00 94.38 386 ARG A CA 1
ATOM 3039 C C . ARG A 1 386 ? 36.791 -3.943 -13.160 1.00 94.38 386 ARG A C 1
ATOM 3041 O O . ARG A 1 386 ? 37.363 -4.123 -14.228 1.00 94.38 386 ARG A O 1
ATOM 3048 N N . ALA A 1 387 ? 36.970 -2.849 -12.418 1.00 93.38 387 ALA A N 1
ATOM 3049 C CA . ALA A 1 387 ? 37.882 -1.768 -12.786 1.00 93.38 387 ALA A CA 1
ATOM 3050 C C . ALA A 1 387 ? 39.341 -2.250 -12.848 1.00 93.38 387 ALA A C 1
ATOM 3052 O O . ALA A 1 387 ? 40.018 -1.982 -13.834 1.00 93.38 387 ALA A O 1
ATOM 3053 N N . LYS A 1 388 ? 39.796 -3.046 -11.869 1.00 94.56 388 LYS A N 1
ATOM 3054 C CA . LYS A 1 388 ? 41.128 -3.680 -11.897 1.00 94.56 388 LYS A CA 1
ATOM 3055 C C . LYS A 1 388 ? 41.298 -4.632 -13.083 1.00 94.56 388 LYS A C 1
ATOM 3057 O O . LYS A 1 388 ? 42.320 -4.592 -13.754 1.00 94.56 388 LYS A O 1
ATOM 3062 N N . CYS A 1 389 ? 40.290 -5.453 -13.392 1.00 93.19 389 CYS A N 1
ATOM 3063 C CA . CYS A 1 389 ? 40.319 -6.308 -14.582 1.00 93.19 389 CYS A CA 1
ATOM 3064 C C . CYS A 1 389 ? 40.366 -5.502 -15.890 1.00 93.19 389 CYS A C 1
ATOM 3066 O O . CYS A 1 389 ? 41.023 -5.936 -16.831 1.00 93.19 389 CYS A O 1
ATOM 3068 N N . MET A 1 390 ? 39.694 -4.347 -15.961 1.00 92.25 390 MET A N 1
ATOM 3069 C CA . MET A 1 390 ? 39.789 -3.438 -17.110 1.00 92.25 390 MET A CA 1
ATOM 3070 C C . MET A 1 390 ? 41.179 -2.807 -17.213 1.00 92.25 390 MET A C 1
ATOM 3072 O O . MET A 1 390 ? 41.764 -2.865 -18.287 1.00 92.25 390 MET A O 1
ATOM 3076 N N . GLN A 1 391 ? 41.743 -2.315 -16.105 1.00 91.56 391 GLN A N 1
ATOM 3077 C CA . GLN A 1 391 ? 43.106 -1.773 -16.063 1.00 91.56 391 GLN A CA 1
ATOM 3078 C C . GLN A 1 391 ? 44.136 -2.808 -16.516 1.00 91.56 391 GLN A C 1
ATOM 3080 O O . GLN A 1 391 ? 44.872 -2.538 -17.452 1.00 91.56 391 GLN A O 1
ATOM 3085 N N . HIS A 1 392 ? 44.121 -4.026 -15.970 1.00 90.44 392 HIS A N 1
ATOM 3086 C CA . HIS A 1 392 ? 45.029 -5.088 -16.421 1.00 90.44 392 HIS A CA 1
ATOM 3087 C C . HIS A 1 392 ? 44.815 -5.486 -17.888 1.00 90.44 392 HIS A C 1
ATOM 3089 O O . HIS A 1 392 ? 45.761 -5.877 -18.566 1.00 90.44 392 HIS A O 1
ATOM 3095 N N . ARG A 1 393 ? 43.588 -5.380 -18.413 1.00 88.88 393 ARG A N 1
ATOM 3096 C CA . ARG A 1 393 ? 43.307 -5.630 -19.833 1.00 88.88 393 ARG A CA 1
ATOM 3097 C C . ARG A 1 393 ? 43.840 -4.512 -20.734 1.00 88.88 393 ARG A C 1
ATOM 3099 O O . ARG A 1 393 ? 44.318 -4.809 -21.824 1.00 88.88 393 ARG A O 1
ATOM 3106 N N . GLU A 1 394 ? 43.762 -3.261 -20.293 1.00 87.31 394 GLU A N 1
ATOM 3107 C CA . GLU A 1 394 ? 44.340 -2.101 -20.979 1.00 87.31 394 GLU A CA 1
ATOM 3108 C C . GLU A 1 394 ? 45.874 -2.119 -20.901 1.00 87.31 394 GLU A C 1
ATOM 3110 O O . GLU A 1 394 ? 46.522 -1.941 -21.926 1.00 87.31 394 GLU A O 1
ATOM 3115 N N . GLU A 1 395 ? 46.452 -2.447 -19.742 1.00 85.75 395 GLU A N 1
ATOM 3116 C CA . GLU A 1 395 ? 47.891 -2.674 -19.546 1.00 85.75 395 GLU A CA 1
ATOM 3117 C C . GLU A 1 395 ? 48.406 -3.760 -20.500 1.00 85.75 395 GLU A C 1
ATOM 3119 O O . GLU A 1 395 ? 49.349 -3.511 -21.245 1.00 85.75 395 GLU A O 1
ATOM 3124 N N . LEU A 1 396 ? 47.743 -4.923 -20.569 1.00 80.88 396 LEU A N 1
ATOM 3125 C CA . LEU A 1 396 ? 48.099 -5.992 -21.511 1.00 80.88 396 LEU A CA 1
ATOM 3126 C C . LEU A 1 396 ? 47.966 -5.549 -22.977 1.00 80.88 396 LEU A C 1
ATOM 3128 O O . LEU A 1 396 ? 48.856 -5.832 -23.773 1.00 80.88 396 LEU A O 1
ATOM 3132 N N . ALA A 1 397 ? 46.911 -4.813 -23.340 1.00 78.25 397 ALA A N 1
ATOM 3133 C CA . ALA A 1 397 ? 46.735 -4.303 -24.704 1.00 78.25 397 ALA A CA 1
ATOM 3134 C C . ALA A 1 397 ? 47.792 -3.246 -25.083 1.00 78.25 397 ALA A C 1
ATOM 3136 O O . ALA A 1 397 ? 48.297 -3.251 -26.208 1.00 78.25 397 ALA A O 1
ATOM 3137 N N . SER A 1 398 ? 48.173 -2.369 -24.147 1.00 76.12 398 SER A N 1
ATOM 3138 C CA . SER A 1 398 ? 49.285 -1.432 -24.339 1.00 76.12 398 SER A CA 1
ATOM 3139 C C . SER A 1 398 ? 50.625 -2.162 -24.414 1.00 76.12 398 SER A C 1
ATOM 3141 O O . SER A 1 398 ? 51.421 -1.854 -25.290 1.00 76.12 398 SER A O 1
ATOM 3143 N N . GLN A 1 399 ? 50.839 -3.209 -23.612 1.00 72.19 399 GLN A N 1
ATOM 3144 C CA . GLN A 1 399 ? 52.038 -4.041 -23.672 1.00 72.19 399 GLN A CA 1
ATOM 3145 C C . GLN A 1 399 ? 52.127 -4.829 -24.991 1.00 72.19 399 GLN A C 1
ATOM 3147 O O . GLN A 1 399 ? 53.223 -5.020 -25.506 1.00 72.19 399 GLN A O 1
ATOM 3152 N N . GLU A 1 400 ? 51.006 -5.238 -25.594 1.00 63.38 400 GLU A N 1
ATOM 3153 C CA . GLU A 1 400 ? 50.970 -5.828 -26.943 1.00 63.38 400 GLU A CA 1
ATOM 3154 C C . GLU A 1 400 ? 51.288 -4.811 -28.061 1.00 63.38 400 GLU A C 1
ATOM 3156 O O . GLU A 1 400 ? 51.838 -5.205 -29.095 1.00 63.38 400 GLU A O 1
ATOM 3161 N N . GLN A 1 401 ? 50.989 -3.519 -27.861 1.00 59.09 401 GLN A N 1
ATOM 3162 C CA . GLN A 1 401 ? 51.327 -2.429 -28.793 1.00 59.09 401 GLN A CA 1
ATOM 3163 C C . GLN A 1 401 ? 52.755 -1.886 -28.618 1.00 59.09 401 GLN A C 1
ATOM 3165 O O . GLN A 1 401 ? 53.425 -1.625 -29.616 1.00 59.09 401 GLN A O 1
ATOM 3170 N N . GLU A 1 402 ? 53.225 -1.724 -27.380 1.00 56.91 402 GLU A N 1
ATOM 3171 C CA . GLU A 1 402 ? 54.582 -1.275 -27.029 1.00 56.91 402 GLU A CA 1
ATOM 3172 C C . GLU A 1 402 ? 55.617 -2.401 -27.101 1.00 56.91 402 GLU A C 1
ATOM 3174 O O . GLU A 1 402 ? 56.821 -2.144 -27.100 1.00 56.91 402 GLU A O 1
ATOM 3179 N N . SER A 1 403 ? 55.172 -3.656 -27.205 1.00 60.12 403 SER A N 1
ATOM 3180 C CA . SER A 1 403 ? 56.039 -4.778 -27.536 1.00 60.12 403 SER A CA 1
ATOM 3181 C C . SER A 1 403 ? 56.682 -4.543 -28.902 1.00 60.12 403 SER A C 1
ATOM 3183 O O . SER A 1 403 ? 56.130 -4.873 -29.957 1.00 60.12 403 SER A O 1
ATOM 3185 N N . ASP A 1 404 ? 57.925 -4.063 -28.866 1.00 59.12 404 ASP A N 1
ATOM 3186 C CA . ASP A 1 404 ? 58.832 -4.051 -30.010 1.00 59.12 404 ASP A CA 1
ATOM 3187 C C . ASP A 1 404 ? 58.933 -5.440 -30.652 1.00 59.12 404 ASP A C 1
ATOM 3189 O O . ASP A 1 404 ? 59.198 -5.524 -31.843 1.00 59.12 404 ASP A O 1
ATOM 3193 N N . ALA A 1 405 ? 58.657 -6.533 -29.925 1.00 62.47 405 ALA A N 1
ATOM 3194 C CA . ALA A 1 405 ? 58.555 -7.866 -30.510 1.00 62.47 405 ALA A CA 1
ATOM 3195 C C . ALA A 1 405 ? 57.316 -8.031 -31.411 1.00 62.47 405 ALA A C 1
ATOM 3197 O O . ALA A 1 405 ? 57.435 -8.657 -32.455 1.00 62.47 405 ALA A O 1
ATOM 3198 N N . SER A 1 406 ? 56.160 -7.439 -31.094 1.00 63.97 406 SER A N 1
ATOM 3199 C CA . SER A 1 406 ? 54.984 -7.422 -31.983 1.00 63.97 406 SER A CA 1
ATOM 3200 C C . SER A 1 406 ? 55.270 -6.614 -33.255 1.00 63.97 406 SER A C 1
ATOM 3202 O O . SER A 1 406 ? 55.116 -7.114 -34.373 1.00 63.97 406 SER A O 1
ATOM 3204 N N . ALA A 1 407 ? 55.816 -5.403 -33.103 1.00 68.94 407 ALA A N 1
ATOM 3205 C CA . ALA A 1 407 ? 56.215 -4.564 -34.232 1.00 68.94 407 ALA A CA 1
ATOM 3206 C C . ALA A 1 407 ? 57.373 -5.177 -35.047 1.00 68.94 407 ALA A C 1
ATOM 3208 O O . ALA A 1 407 ? 57.386 -5.070 -36.275 1.00 68.94 407 ALA A O 1
ATOM 3209 N N . ALA A 1 408 ? 58.334 -5.846 -34.405 1.00 73.00 408 ALA A N 1
ATOM 3210 C CA . ALA A 1 408 ? 59.424 -6.560 -35.065 1.00 73.00 408 ALA A CA 1
ATOM 3211 C C . ALA A 1 408 ? 58.946 -7.848 -35.736 1.00 73.00 408 ALA A C 1
ATOM 3213 O O . ALA A 1 408 ? 59.429 -8.142 -36.820 1.00 73.00 408 ALA A O 1
ATOM 3214 N N . LEU A 1 409 ? 57.976 -8.579 -35.178 1.00 72.31 409 LEU A N 1
ATOM 3215 C CA . LEU A 1 409 ? 57.353 -9.736 -35.828 1.00 72.31 409 LEU A CA 1
ATOM 3216 C C . LEU A 1 409 ? 56.505 -9.307 -37.029 1.00 72.31 409 LEU A C 1
ATOM 3218 O O . LEU A 1 409 ? 56.543 -9.979 -38.056 1.00 72.31 409 LEU A O 1
ATOM 3222 N N . GLN A 1 410 ? 55.809 -8.169 -36.968 1.00 73.56 410 GLN A N 1
ATOM 3223 C CA . GLN A 1 410 ? 55.133 -7.590 -38.135 1.00 73.56 410 GLN A CA 1
ATOM 3224 C C . GLN A 1 410 ? 56.137 -7.123 -39.198 1.00 73.56 410 GLN A C 1
ATOM 3226 O O . GLN A 1 410 ? 56.001 -7.494 -40.363 1.00 73.56 410 GLN A O 1
ATOM 3231 N N . LYS A 1 411 ? 57.193 -6.388 -38.815 1.00 80.38 411 LYS A N 1
ATOM 3232 C CA . LYS A 1 411 ? 58.288 -6.001 -39.728 1.00 80.38 411 LYS A CA 1
ATOM 3233 C C . LYS A 1 411 ? 58.975 -7.226 -40.330 1.00 80.38 411 LYS A C 1
ATOM 3235 O O . LYS A 1 411 ? 59.198 -7.245 -41.533 1.00 80.38 411 LYS A O 1
ATOM 3240 N N . LEU A 1 412 ? 59.249 -8.261 -39.536 1.00 80.12 412 LEU A N 1
ATOM 3241 C CA . LEU A 1 412 ? 59.812 -9.535 -39.981 1.00 80.12 412 LEU A CA 1
ATOM 3242 C C . LEU A 1 412 ? 58.843 -10.261 -40.913 1.00 80.12 412 LEU A C 1
ATOM 3244 O O . LEU A 1 412 ? 59.285 -10.768 -41.927 1.00 80.12 412 LEU A O 1
ATOM 3248 N N . THR A 1 413 ? 57.537 -10.258 -40.644 1.00 79.00 413 THR A N 1
ATOM 3249 C CA . THR A 1 413 ? 56.522 -10.844 -41.537 1.00 79.00 413 THR A CA 1
ATOM 3250 C C . THR A 1 413 ? 56.493 -10.116 -42.881 1.00 79.00 413 THR A C 1
ATOM 3252 O O . THR A 1 413 ? 56.504 -10.759 -43.929 1.00 79.00 413 THR A O 1
ATOM 3255 N N . VAL A 1 414 ? 56.550 -8.780 -42.874 1.00 82.88 414 VAL A N 1
ATOM 3256 C CA . VAL A 1 414 ? 56.664 -7.960 -44.090 1.00 82.88 414 VAL A CA 1
ATOM 3257 C C . VAL A 1 414 ? 57.985 -8.239 -44.816 1.00 82.88 414 VAL A C 1
ATOM 3259 O O . VAL A 1 414 ? 57.974 -8.429 -46.030 1.00 82.88 414 VAL A O 1
ATOM 3262 N N . HIS A 1 415 ? 59.109 -8.348 -44.107 1.00 82.12 415 HIS A N 1
ATOM 3263 C CA . HIS A 1 415 ? 60.419 -8.593 -44.713 1.00 82.12 415 HIS A CA 1
ATOM 3264 C C . HIS A 1 415 ? 60.557 -10.024 -45.252 1.00 82.12 415 HIS A C 1
ATOM 3266 O O . HIS A 1 415 ? 61.025 -10.209 -46.368 1.00 82.12 415 HIS A O 1
ATOM 3272 N N . VAL A 1 416 ? 60.066 -11.027 -44.522 1.00 81.25 416 VAL A N 1
ATOM 3273 C CA . VAL A 1 416 ? 59.965 -12.422 -44.970 1.00 81.25 416 VAL A CA 1
ATOM 3274 C C . VAL A 1 416 ? 59.051 -12.510 -46.186 1.00 81.25 416 VAL A C 1
ATOM 3276 O O . VAL A 1 416 ? 59.441 -13.150 -47.152 1.00 81.25 416 VAL A O 1
ATOM 3279 N N . SER A 1 417 ? 57.901 -11.824 -46.211 1.00 72.38 417 SER A N 1
ATOM 3280 C CA . SER A 1 417 ? 57.029 -11.804 -47.398 1.00 72.38 417 SER A CA 1
ATOM 3281 C C . SER A 1 417 ? 57.682 -11.118 -48.608 1.00 72.38 417 SER A C 1
ATOM 3283 O O . SER A 1 417 ? 57.573 -11.621 -49.724 1.00 72.38 417 SER A O 1
ATOM 3285 N N . ALA A 1 418 ? 58.442 -10.038 -48.390 1.00 76.19 418 ALA A N 1
ATOM 3286 C CA . ALA A 1 418 ? 59.201 -9.355 -49.436 1.00 76.19 418 ALA A CA 1
ATOM 3287 C C . ALA A 1 418 ? 60.361 -10.215 -49.968 1.00 76.19 418 ALA A C 1
ATOM 3289 O O . ALA A 1 418 ? 60.585 -10.255 -51.175 1.00 76.19 418 ALA A O 1
ATOM 3290 N N . ILE A 1 419 ? 61.058 -10.951 -49.096 1.00 75.81 419 ILE A N 1
ATOM 3291 C CA . ILE A 1 419 ? 62.080 -11.935 -49.480 1.00 75.81 419 ILE A CA 1
ATOM 3292 C C . ILE A 1 419 ? 61.430 -13.107 -50.230 1.00 75.81 419 ILE A C 1
ATOM 3294 O O . ILE A 1 419 ? 61.956 -13.534 -51.250 1.00 75.81 419 ILE A O 1
ATOM 3298 N N . HIS A 1 420 ? 60.252 -13.577 -49.809 1.00 65.31 420 HIS A N 1
ATOM 3299 C CA . HIS A 1 420 ? 59.492 -14.620 -50.510 1.00 65.31 420 HIS A CA 1
ATOM 3300 C C . HIS A 1 420 ? 59.119 -14.188 -51.941 1.00 65.31 420 HIS A C 1
ATOM 3302 O O . HIS A 1 420 ? 59.271 -14.966 -52.883 1.00 65.31 420 HIS A O 1
ATOM 3308 N N . ALA A 1 421 ? 58.700 -12.931 -52.122 1.00 68.25 421 ALA A N 1
ATOM 3309 C CA . ALA A 1 421 ? 58.441 -12.354 -53.439 1.00 68.25 421 ALA A CA 1
ATOM 3310 C C . ALA A 1 421 ? 59.733 -12.188 -54.268 1.00 68.25 421 ALA A C 1
ATOM 3312 O O . ALA A 1 421 ? 59.779 -12.578 -55.434 1.00 68.25 421 ALA A O 1
ATOM 3313 N N . ALA A 1 422 ? 60.811 -11.673 -53.665 1.00 65.38 422 ALA A N 1
ATOM 3314 C CA . ALA A 1 422 ? 62.088 -11.429 -54.342 1.00 65.38 422 ALA A CA 1
ATOM 3315 C C . ALA A 1 422 ? 62.843 -12.716 -54.731 1.00 65.38 422 ALA A C 1
ATOM 3317 O O . ALA A 1 422 ? 63.515 -12.747 -55.759 1.00 65.38 422 ALA A O 1
ATOM 3318 N N . CYS A 1 423 ? 62.709 -13.793 -53.954 1.00 65.25 423 CYS A N 1
ATOM 3319 C CA . CYS A 1 423 ? 63.298 -15.104 -54.240 1.00 65.25 423 CYS A CA 1
ATOM 3320 C C . CYS A 1 423 ? 62.503 -15.931 -55.272 1.00 65.25 423 CYS A C 1
ATOM 3322 O O . CYS A 1 423 ? 62.788 -17.114 -55.446 1.00 65.25 423 CYS A O 1
ATOM 3324 N N . GLY A 1 424 ? 61.504 -15.352 -55.949 1.00 50.38 424 GLY A N 1
ATOM 3325 C CA . GLY A 1 424 ? 60.733 -16.042 -56.992 1.00 50.38 424 GLY A CA 1
ATOM 3326 C C . GLY A 1 424 ? 59.717 -17.070 -56.472 1.00 50.38 424 GLY A C 1
ATOM 3327 O O . GLY A 1 424 ? 59.110 -17.792 -57.268 1.00 50.38 424 GLY A O 1
ATOM 3328 N N . PHE A 1 425 ? 59.462 -17.102 -55.159 1.00 48.66 425 PHE A N 1
ATOM 3329 C CA . PHE A 1 425 ? 58.430 -17.940 -54.538 1.00 48.66 425 PHE A CA 1
ATOM 3330 C C . PHE A 1 425 ? 56.993 -17.399 -54.735 1.00 48.66 425 PHE A C 1
ATOM 3332 O O . PHE A 1 425 ? 56.056 -17.852 -54.080 1.00 48.66 425 PHE A O 1
ATOM 3339 N N . GLU A 1 426 ? 56.784 -16.497 -55.704 1.00 48.88 426 GLU A N 1
ATOM 3340 C CA . GLU A 1 426 ? 55.478 -16.310 -56.361 1.00 48.88 426 GLU A CA 1
ATOM 3341 C C . GLU A 1 426 ? 55.180 -17.369 -57.443 1.00 48.88 426 GLU A C 1
ATOM 3343 O O . GLU A 1 426 ? 54.113 -17.355 -58.060 1.00 48.88 426 GLU A O 1
ATOM 3348 N N . SER A 1 427 ? 56.054 -18.364 -57.623 1.00 50.22 427 SER A N 1
ATOM 3349 C CA . SER A 1 427 ? 55.675 -19.606 -58.304 1.00 50.22 427 SER A CA 1
ATOM 3350 C C . SER A 1 427 ? 54.686 -20.399 -57.429 1.00 50.22 427 SER A C 1
ATOM 3352 O O . SER A 1 427 ? 55.082 -21.037 -56.458 1.00 50.22 427 SER A O 1
ATOM 3354 N N . ASN A 1 428 ? 53.399 -20.365 -57.804 1.00 46.06 428 ASN A N 1
ATOM 3355 C CA . ASN A 1 428 ? 52.247 -21.058 -57.190 1.00 46.06 428 ASN A CA 1
ATOM 3356 C C . ASN A 1 428 ? 51.615 -20.469 -55.906 1.00 46.06 428 ASN A C 1
ATOM 3358 O O . ASN A 1 428 ? 51.220 -21.212 -55.005 1.00 46.06 428 ASN A O 1
ATOM 3362 N N . ARG A 1 429 ? 51.328 -19.156 -55.884 1.00 44.44 429 ARG A N 1
ATOM 3363 C CA . ARG A 1 429 ? 50.099 -18.661 -55.206 1.00 44.44 429 ARG A CA 1
ATOM 3364 C C . ARG A 1 429 ? 49.187 -17.761 -56.046 1.00 44.44 429 ARG A C 1
ATOM 3366 O O . ARG A 1 429 ? 47.980 -17.801 -55.835 1.00 44.44 429 ARG A O 1
ATOM 3373 N N . SER A 1 430 ? 49.690 -17.074 -57.071 1.00 43.59 430 SER A N 1
ATOM 3374 C CA . SER A 1 430 ? 48.870 -16.205 -57.943 1.00 43.59 430 SER A CA 1
ATOM 3375 C C . SER A 1 430 ? 47.995 -16.937 -58.982 1.00 43.59 430 SER A C 1
ATOM 3377 O O . SER A 1 430 ? 47.514 -16.317 -59.924 1.00 43.59 430 SER A O 1
ATOM 3379 N N . ALA A 1 431 ? 47.756 -18.244 -58.813 1.00 46.28 431 ALA A N 1
ATOM 3380 C CA . ALA A 1 431 ? 46.799 -19.014 -59.618 1.00 46.28 431 ALA A CA 1
ATOM 3381 C C . ALA A 1 431 ? 45.384 -19.073 -59.001 1.00 46.28 431 ALA A C 1
ATOM 3383 O O . ALA A 1 431 ? 44.448 -19.489 -59.679 1.00 46.28 431 ALA A O 1
ATOM 3384 N N . LEU A 1 432 ? 45.201 -18.648 -57.742 1.00 48.38 432 LEU A N 1
ATOM 3385 C CA . LEU A 1 432 ? 43.884 -18.523 -57.111 1.00 48.38 432 LEU A CA 1
ATOM 3386 C C . LEU A 1 432 ? 43.766 -17.196 -56.348 1.00 48.38 432 LEU A C 1
ATOM 3388 O O . LEU A 1 432 ? 44.228 -17.085 -55.217 1.00 48.38 432 LEU A O 1
ATOM 3392 N N . ILE A 1 433 ? 43.102 -16.211 -56.963 1.00 40.62 433 ILE A N 1
ATOM 3393 C CA . ILE A 1 433 ? 41.887 -15.554 -56.436 1.00 40.62 433 ILE A CA 1
ATOM 3394 C C . ILE A 1 433 ? 41.383 -14.536 -57.474 1.00 40.62 433 ILE A C 1
ATOM 3396 O O . ILE A 1 433 ? 42.074 -13.597 -57.865 1.00 40.62 433 ILE A O 1
ATOM 3400 N N . CYS A 1 434 ? 40.142 -14.733 -57.918 1.00 38.72 434 CYS A N 1
ATOM 3401 C CA . CYS A 1 434 ? 39.407 -13.801 -58.771 1.00 38.72 434 CYS A CA 1
ATOM 3402 C C . CYS A 1 434 ? 38.818 -12.651 -57.919 1.00 38.72 434 CYS A C 1
ATOM 3404 O O . CYS A 1 434 ? 38.288 -12.939 -56.842 1.00 38.72 434 CYS A O 1
ATOM 3406 N N . PRO A 1 435 ? 38.796 -11.379 -58.377 1.00 42.62 435 PRO A N 1
ATOM 3407 C CA . PRO A 1 435 ? 38.275 -10.243 -57.596 1.00 42.62 435 PRO A CA 1
ATOM 3408 C C . PRO A 1 435 ? 36.765 -10.243 -57.262 1.00 42.62 435 PRO A C 1
ATOM 3410 O O . PRO A 1 435 ? 36.257 -9.222 -56.807 1.00 42.62 435 PRO A O 1
ATOM 3413 N N . ALA A 1 436 ? 36.030 -11.336 -57.504 1.00 45.88 436 ALA A N 1
ATOM 3414 C CA . ALA A 1 436 ? 34.563 -11.370 -57.467 1.00 45.88 436 ALA A CA 1
ATOM 3415 C C . ALA A 1 436 ? 33.934 -12.290 -56.396 1.00 45.88 436 ALA A C 1
ATOM 3417 O O . ALA A 1 436 ? 32.719 -12.248 -56.218 1.00 45.88 436 ALA A O 1
ATOM 3418 N N . CYS A 1 437 ? 34.703 -13.123 -55.680 1.00 34.06 437 CYS A N 1
ATOM 3419 C CA . CYS A 1 437 ? 34.141 -14.148 -54.783 1.00 34.06 437 CYS A CA 1
ATOM 3420 C C . CYS A 1 437 ? 34.732 -14.101 -53.364 1.00 34.06 437 CYS A C 1
ATOM 3422 O O . CYS A 1 437 ? 35.844 -14.565 -53.130 1.00 34.06 437 CYS A O 1
ATOM 3424 N N . ARG A 1 438 ? 33.954 -13.625 -52.378 1.00 38.69 438 ARG A N 1
ATOM 3425 C CA . ARG A 1 438 ? 34.267 -13.789 -50.944 1.00 38.69 438 ARG A CA 1
ATOM 3426 C C . ARG A 1 438 ? 33.502 -14.987 -50.358 1.00 38.69 438 ARG A C 1
ATOM 3428 O O . ARG A 1 438 ? 32.600 -14.826 -49.541 1.00 38.69 438 ARG A O 1
ATOM 3435 N N . ARG A 1 439 ? 33.878 -16.201 -50.768 1.00 39.97 439 ARG A N 1
ATOM 3436 C CA . ARG A 1 439 ? 33.524 -17.464 -50.092 1.00 39.97 439 ARG A CA 1
ATOM 3437 C C . ARG A 1 439 ? 34.778 -18.350 -50.048 1.00 39.97 439 ARG A C 1
ATOM 3439 O O . ARG A 1 439 ? 35.625 -18.233 -50.926 1.00 39.97 439 ARG A O 1
ATOM 3446 N N . LYS A 1 440 ? 34.948 -19.157 -48.994 1.00 48.75 440 LYS A N 1
ATOM 3447 C CA . LYS A 1 440 ? 36.160 -19.973 -48.791 1.00 48.75 440 LYS A CA 1
ATOM 3448 C C . LYS A 1 440 ? 36.291 -21.048 -49.876 1.00 48.75 440 LYS A C 1
ATOM 3450 O O . LYS A 1 440 ? 35.629 -22.074 -49.782 1.00 48.75 440 LYS A O 1
ATOM 3455 N N . GLU A 1 441 ? 37.225 -20.859 -50.798 1.00 40.38 441 GLU A N 1
ATOM 3456 C CA . GLU A 1 441 ? 37.852 -21.949 -51.547 1.00 40.38 441 GLU A CA 1
ATOM 3457 C C . GLU A 1 441 ? 39.291 -22.102 -51.048 1.00 40.38 441 GLU A C 1
ATOM 3459 O O . GLU A 1 441 ? 40.230 -21.488 -51.552 1.00 40.38 441 GLU A O 1
ATOM 3464 N N . ALA A 1 442 ? 39.460 -22.913 -49.999 1.00 44.59 442 ALA A N 1
ATOM 3465 C CA . ALA A 1 442 ? 40.741 -23.576 -49.793 1.00 44.59 442 ALA A CA 1
ATOM 3466 C C . ALA A 1 442 ? 40.929 -24.532 -50.978 1.00 44.59 442 ALA A C 1
ATOM 3468 O O . ALA A 1 442 ? 39.981 -25.226 -51.346 1.00 44.59 442 ALA A O 1
ATOM 3469 N N . SER A 1 443 ? 42.107 -24.517 -51.604 1.00 53.09 443 SER A N 1
ATOM 3470 C CA . SER A 1 443 ? 42.335 -25.183 -52.888 1.00 53.09 443 SER A CA 1
ATOM 3471 C C . SER A 1 443 ? 41.860 -26.636 -52.878 1.00 53.09 443 SER A C 1
ATOM 3473 O O . SER A 1 443 ? 42.318 -27.449 -52.070 1.00 53.09 443 SER A O 1
ATOM 3475 N N . ALA A 1 444 ? 40.995 -26.971 -53.841 1.00 56.84 444 ALA A N 1
ATOM 3476 C CA . ALA A 1 444 ? 40.572 -28.345 -54.090 1.00 56.84 444 ALA A CA 1
ATOM 3477 C C . ALA A 1 444 ? 41.781 -29.276 -54.282 1.00 56.84 444 ALA A C 1
ATOM 3479 O O . ALA A 1 444 ? 41.722 -30.428 -53.876 1.00 56.84 444 ALA A O 1
ATOM 3480 N N . ASP A 1 445 ? 42.903 -28.760 -54.799 1.00 56.91 445 ASP A N 1
ATOM 3481 C CA . ASP A 1 445 ? 44.164 -29.496 -54.911 1.00 56.91 445 ASP A CA 1
ATOM 3482 C C . ASP A 1 445 ? 44.862 -29.770 -53.574 1.00 56.91 445 ASP A C 1
ATOM 3484 O O . ASP A 1 445 ? 45.417 -30.851 -53.421 1.00 56.91 445 ASP A O 1
ATOM 3488 N N . CYS A 1 446 ? 44.827 -28.868 -52.581 1.00 58.25 446 CYS A N 1
ATOM 3489 C CA . CYS A 1 446 ? 45.373 -29.192 -51.255 1.00 58.25 446 CYS A CA 1
ATOM 3490 C C . CYS A 1 446 ? 44.458 -30.153 -50.496 1.00 58.25 446 CYS A C 1
ATOM 3492 O O . CYS A 1 446 ? 44.969 -31.017 -49.794 1.00 58.25 446 CYS A O 1
ATOM 3494 N N . LEU A 1 447 ? 43.135 -30.050 -50.660 1.00 66.12 447 LEU A N 1
ATOM 3495 C CA . LEU A 1 447 ? 42.207 -31.030 -50.089 1.00 66.12 447 LEU A CA 1
ATOM 3496 C C . LEU A 1 447 ? 42.370 -32.401 -50.763 1.00 66.12 447 LEU A C 1
ATOM 3498 O O . LEU A 1 447 ? 42.572 -33.374 -50.050 1.00 66.12 447 LEU A O 1
ATOM 3502 N N . ARG A 1 448 ? 42.470 -32.476 -52.099 1.00 68.69 448 ARG A N 1
ATOM 3503 C CA . ARG A 1 448 ? 42.852 -33.706 -52.824 1.00 68.69 448 ARG A CA 1
ATOM 3504 C C . ARG A 1 448 ? 44.206 -34.250 -52.388 1.00 68.69 448 ARG A C 1
ATOM 3506 O O . ARG A 1 448 ? 44.377 -35.459 -52.324 1.00 68.69 448 ARG A O 1
ATOM 3513 N N . MET A 1 449 ? 45.191 -33.385 -52.152 1.00 70.50 449 MET A N 1
ATOM 3514 C CA . MET A 1 449 ? 46.529 -33.800 -51.730 1.00 70.50 449 MET A CA 1
ATOM 3515 C C . MET A 1 449 ? 46.508 -34.349 -50.303 1.00 70.50 449 MET A C 1
ATOM 3517 O O . MET A 1 449 ? 47.188 -35.334 -50.041 1.00 70.50 449 MET A O 1
ATOM 3521 N N . LEU A 1 450 ? 45.702 -33.766 -49.411 1.00 74.44 450 LEU A N 1
ATOM 3522 C CA . LEU A 1 450 ? 45.475 -34.275 -48.060 1.00 74.44 450 LEU A CA 1
ATOM 3523 C C . LEU A 1 450 ? 44.675 -35.585 -48.078 1.00 74.44 450 LEU A C 1
ATOM 3525 O O . LEU A 1 450 ? 45.148 -36.544 -47.486 1.00 74.44 450 LEU A O 1
ATOM 3529 N N . GLU A 1 451 ? 43.590 -35.698 -48.852 1.00 76.50 451 GLU A N 1
ATOM 3530 C CA . GLU A 1 451 ? 42.869 -36.966 -49.082 1.00 76.50 451 GLU A CA 1
ATOM 3531 C C . GLU A 1 451 ? 43.787 -38.042 -49.687 1.00 76.50 451 GLU A C 1
ATOM 3533 O O . GLU A 1 451 ? 43.718 -39.214 -49.326 1.00 76.50 451 GLU A O 1
ATOM 3538 N N . GLN A 1 452 ? 44.692 -37.666 -50.597 1.00 79.62 452 GLN A N 1
ATOM 3539 C CA . GLN A 1 452 ? 45.664 -38.581 -51.201 1.00 79.62 452 GLN A CA 1
ATOM 3540 C C . GLN A 1 452 ? 46.817 -38.933 -50.243 1.00 79.62 452 GLN A C 1
ATOM 3542 O O . GLN A 1 452 ? 47.463 -39.966 -50.426 1.00 79.62 452 GLN A O 1
ATOM 3547 N N . ILE A 1 453 ? 47.080 -38.114 -49.221 1.00 80.25 453 ILE A N 1
ATOM 3548 C CA . ILE A 1 453 ? 47.992 -38.433 -48.117 1.00 80.25 453 ILE A CA 1
ATOM 3549 C C . ILE A 1 453 ? 47.285 -39.339 -47.101 1.00 80.25 453 ILE A C 1
ATOM 3551 O O . ILE A 1 453 ? 47.862 -40.363 -46.751 1.00 80.25 453 ILE A O 1
ATOM 3555 N N . GLU A 1 454 ? 46.040 -39.051 -46.707 1.00 81.00 454 GLU A N 1
ATOM 3556 C CA . GLU A 1 454 ? 45.209 -39.912 -45.850 1.00 81.00 454 GLU A CA 1
ATOM 3557 C C . GLU A 1 454 ? 45.019 -41.294 -46.479 1.00 81.00 454 GLU A C 1
ATOM 3559 O O . GLU A 1 454 ? 45.426 -42.283 -45.883 1.00 81.00 454 GLU A O 1
ATOM 3564 N N . ALA A 1 455 ? 44.574 -41.388 -47.735 1.00 84.75 455 ALA A N 1
ATOM 3565 C CA . ALA A 1 455 ? 44.413 -42.669 -48.427 1.00 84.75 455 ALA A CA 1
ATOM 3566 C C . ALA A 1 455 ? 45.727 -43.471 -48.544 1.00 84.75 455 ALA A C 1
ATOM 3568 O O . ALA A 1 455 ? 45.714 -44.705 -48.580 1.00 84.75 455 ALA A O 1
ATOM 3569 N N . ARG A 1 456 ? 46.887 -42.796 -48.590 1.00 85.31 456 ARG A N 1
ATOM 3570 C CA . ARG A 1 456 ? 48.198 -43.465 -48.548 1.00 85.31 456 ARG A CA 1
ATOM 3571 C C . ARG A 1 456 ? 48.582 -43.881 -47.133 1.00 85.31 456 ARG A C 1
ATOM 3573 O O . ARG A 1 456 ? 49.109 -44.979 -46.981 1.00 85.31 456 ARG A O 1
ATOM 3580 N N . LEU A 1 457 ? 48.312 -43.064 -46.118 1.00 82.56 457 LEU A N 1
ATOM 3581 C CA . LEU A 1 457 ? 48.512 -43.418 -44.713 1.00 82.56 457 LEU A CA 1
ATOM 3582 C C . LEU A 1 457 ? 47.626 -44.606 -44.326 1.00 82.56 457 LEU A C 1
ATOM 3584 O O . LEU A 1 457 ? 48.157 -45.584 -43.814 1.00 82.56 457 LEU A O 1
ATOM 3588 N N . ASP A 1 458 ? 46.347 -44.606 -44.691 1.00 84.62 458 ASP A N 1
ATOM 3589 C CA . ASP A 1 458 ? 45.428 -45.733 -44.504 1.00 84.62 458 ASP A CA 1
ATOM 3590 C C . ASP A 1 458 ? 45.895 -46.980 -45.257 1.00 84.62 458 ASP A C 1
ATOM 3592 O O . ASP A 1 458 ? 45.880 -48.080 -44.707 1.00 84.62 458 ASP A O 1
ATOM 3596 N N . SER A 1 459 ? 46.400 -46.838 -46.489 1.00 84.19 459 SER A N 1
ATOM 3597 C CA . SER A 1 459 ? 47.005 -47.964 -47.212 1.00 84.19 459 SER A CA 1
ATOM 3598 C C . SER A 1 459 ? 48.275 -48.492 -46.533 1.00 84.19 459 SER A C 1
ATOM 3600 O O . SER A 1 459 ? 48.537 -49.694 -46.610 1.00 84.19 459 SER A O 1
ATOM 3602 N N . HIS A 1 460 ? 49.075 -47.637 -45.890 1.00 81.12 460 HIS A N 1
ATOM 3603 C CA . HIS A 1 460 ? 50.264 -48.048 -45.142 1.00 81.12 460 HIS A CA 1
ATOM 3604 C C . HIS A 1 460 ? 49.897 -48.673 -43.788 1.00 81.12 460 HIS A C 1
ATOM 3606 O O . HIS A 1 460 ? 50.463 -49.705 -43.438 1.00 81.12 460 HIS A O 1
ATOM 3612 N N . LEU A 1 461 ? 48.902 -48.142 -43.075 1.00 81.62 461 LEU A N 1
ATOM 3613 C CA . LEU A 1 461 ? 48.355 -48.720 -41.844 1.00 81.62 461 LEU A CA 1
ATOM 3614 C C . LEU A 1 461 ? 47.682 -50.074 -42.117 1.00 81.62 461 LEU A C 1
ATOM 3616 O O . LEU A 1 461 ? 47.932 -51.038 -41.401 1.00 81.62 461 LEU A O 1
ATOM 3620 N N . ALA A 1 462 ? 46.926 -50.204 -43.210 1.00 81.69 462 ALA A N 1
ATOM 3621 C CA . ALA A 1 462 ? 46.357 -51.477 -43.651 1.00 81.69 462 ALA A CA 1
ATOM 3622 C C . ALA A 1 462 ? 47.426 -52.480 -44.124 1.00 81.69 462 ALA A C 1
ATOM 3624 O O . ALA A 1 462 ? 47.228 -53.691 -44.004 1.00 81.69 462 ALA A O 1
ATOM 3625 N N . ALA A 1 463 ? 48.563 -52.011 -44.652 1.00 77.50 463 ALA A N 1
ATOM 3626 C CA . ALA A 1 463 ? 49.710 -52.864 -44.957 1.00 77.50 463 ALA A CA 1
ATOM 3627 C C . ALA A 1 463 ? 50.425 -53.333 -43.677 1.00 77.50 463 ALA A C 1
ATOM 3629 O O . ALA A 1 463 ? 50.742 -54.515 -43.571 1.00 77.50 463 ALA A O 1
ATOM 3630 N N . LEU A 1 464 ? 50.610 -52.452 -42.688 1.00 73.75 464 LEU A N 1
ATOM 3631 C CA . LEU A 1 464 ? 51.165 -52.799 -41.375 1.00 73.75 464 LEU A CA 1
ATOM 3632 C C . LEU A 1 464 ? 50.265 -53.799 -40.637 1.00 73.75 464 LEU A C 1
ATOM 3634 O O . LEU A 1 464 ? 50.745 -54.861 -40.254 1.00 73.75 464 LEU A O 1
ATOM 3638 N N . ALA A 1 465 ? 48.951 -53.563 -40.582 1.00 73.69 465 ALA A N 1
ATOM 3639 C CA . ALA A 1 465 ? 47.982 -54.508 -40.019 1.00 73.69 465 ALA A CA 1
ATOM 3640 C C . ALA A 1 465 ? 47.982 -55.871 -40.749 1.00 73.69 465 ALA A C 1
ATOM 3642 O O . ALA A 1 465 ? 47.815 -56.921 -40.128 1.00 73.69 465 ALA A O 1
ATOM 3643 N N . LYS A 1 466 ? 48.227 -55.890 -42.070 1.00 68.69 466 LYS A N 1
ATOM 3644 C CA . LYS A 1 466 ? 48.426 -57.132 -42.843 1.00 68.69 466 LYS A CA 1
ATOM 3645 C C . LYS A 1 466 ? 49.766 -57.821 -42.579 1.00 68.69 466 LYS A C 1
ATOM 3647 O O . LYS A 1 466 ? 49.851 -59.020 -42.824 1.00 68.69 466 LYS A O 1
ATOM 3652 N N . HIS A 1 467 ? 50.790 -57.108 -42.113 1.00 60.62 467 HIS A N 1
ATOM 3653 C CA . HIS A 1 467 ? 52.054 -57.702 -41.673 1.00 60.62 467 HIS A CA 1
ATOM 3654 C C . HIS A 1 467 ? 51.959 -58.228 -40.233 1.00 60.62 467 HIS A C 1
ATOM 3656 O O . HIS A 1 467 ? 52.401 -59.346 -39.977 1.00 60.62 467 HIS A O 1
ATOM 3662 N N . GLU A 1 468 ? 51.298 -57.506 -39.325 1.00 59.59 468 GLU A N 1
ATOM 3663 C CA . GLU A 1 468 ? 51.008 -57.978 -37.962 1.00 59.59 468 GLU A CA 1
ATOM 3664 C C . GLU A 1 468 ? 50.100 -59.219 -37.970 1.00 59.59 468 GLU A C 1
ATOM 3666 O O . GLU A 1 468 ? 50.377 -60.203 -37.286 1.00 59.59 468 GLU A O 1
ATOM 3671 N N . GLY A 1 469 ? 49.079 -59.240 -38.835 1.00 59.16 469 GLY A N 1
ATOM 3672 C CA . GLY A 1 469 ? 48.208 -60.401 -39.048 1.00 59.16 469 GLY A CA 1
ATOM 3673 C C . GLY A 1 469 ? 48.843 -61.570 -39.816 1.00 59.16 469 GLY A C 1
ATOM 3674 O O . GLY A 1 469 ? 48.141 -62.532 -40.130 1.00 59.16 469 GLY A O 1
ATOM 3675 N N . LYS A 1 470 ? 50.138 -61.507 -40.165 1.00 52.03 470 LYS A N 1
ATOM 3676 C CA . LYS A 1 470 ? 50.814 -62.516 -41.000 1.00 52.03 470 LYS A CA 1
ATOM 3677 C C . LYS A 1 470 ? 52.175 -62.960 -40.454 1.00 52.03 470 LYS A C 1
ATOM 3679 O O . LYS A 1 470 ? 53.072 -63.293 -41.224 1.00 52.03 470 LYS A O 1
ATOM 3684 N N . ASN A 1 471 ? 52.265 -63.071 -39.129 1.00 47.66 471 ASN A N 1
ATOM 3685 C CA . ASN A 1 471 ? 53.199 -63.969 -38.444 1.00 47.66 471 ASN A CA 1
ATOM 3686 C C . ASN A 1 471 ? 52.519 -65.331 -38.177 1.00 47.66 471 ASN A C 1
ATOM 3688 O O . ASN A 1 471 ? 51.855 -65.490 -37.150 1.00 47.66 471 ASN A O 1
ATOM 3692 N N . PRO A 1 472 ? 52.644 -66.333 -39.068 1.00 44.81 472 PRO A N 1
ATOM 3693 C CA . PRO A 1 472 ? 52.229 -67.694 -38.749 1.00 44.81 472 PRO A CA 1
ATOM 3694 C C . PRO A 1 472 ? 53.234 -68.345 -37.785 1.00 44.81 472 PRO A C 1
ATOM 3696 O O . PRO A 1 472 ? 54.418 -68.357 -38.091 1.00 44.81 472 PRO A O 1
ATOM 3699 N N . SER A 1 473 ? 52.739 -68.913 -36.673 1.00 42.31 473 SER A N 1
ATOM 3700 C CA . SER A 1 473 ? 53.301 -70.049 -35.891 1.00 42.31 473 SER A CA 1
ATOM 3701 C C . SER A 1 473 ? 54.840 -70.158 -35.770 1.00 42.31 473 SER A C 1
ATOM 3703 O O . SER A 1 473 ? 55.532 -70.385 -36.753 1.00 42.31 473 SER A O 1
ATOM 3705 N N . ALA A 1 474 ? 55.476 -70.201 -34.602 1.00 41.91 474 ALA A N 1
ATOM 3706 C CA . ALA A 1 474 ? 55.259 -71.051 -33.423 1.00 41.91 474 ALA A CA 1
ATOM 3707 C C . ALA A 1 474 ? 56.310 -70.602 -32.359 1.00 41.91 474 ALA A C 1
ATOM 3709 O O . ALA A 1 474 ? 57.044 -69.655 -32.612 1.00 41.91 474 ALA A O 1
ATOM 3710 N N . THR A 1 475 ? 56.514 -71.151 -31.158 1.00 45.53 475 THR A N 1
ATOM 3711 C CA . THR A 1 475 ? 56.297 -72.483 -30.557 1.00 45.53 475 THR A CA 1
ATOM 3712 C C . THR A 1 475 ? 56.366 -72.244 -29.030 1.00 45.53 475 THR A C 1
ATOM 3714 O O . THR A 1 475 ? 57.182 -71.447 -28.590 1.00 45.53 475 THR A O 1
ATOM 3717 N N . SER A 1 476 ? 55.430 -72.740 -28.217 1.00 41.41 476 SER A N 1
ATOM 3718 C CA . SER A 1 476 ? 55.549 -73.983 -27.424 1.00 41.41 476 SER A CA 1
ATOM 3719 C C . SER A 1 476 ? 56.600 -73.994 -26.296 1.00 41.41 476 SER A C 1
ATOM 3721 O O . SER A 1 476 ? 57.766 -73.708 -26.535 1.00 41.41 476 SER A O 1
ATOM 3723 N N . ASN A 1 477 ? 56.168 -74.513 -25.133 1.00 41.69 477 ASN A N 1
ATOM 3724 C CA . ASN A 1 477 ? 56.949 -74.930 -23.953 1.00 41.69 477 ASN A CA 1
ATOM 3725 C C . ASN A 1 477 ? 57.589 -73.816 -23.096 1.00 41.69 477 ASN A C 1
ATOM 3727 O O . ASN A 1 477 ? 58.032 -72.806 -23.615 1.00 41.69 477 ASN A O 1
ATOM 3731 N N . LYS A 1 478 ? 57.800 -73.952 -21.780 1.00 44.84 478 LYS A N 1
ATOM 3732 C CA . LYS A 1 478 ? 57.260 -74.753 -20.650 1.00 44.84 478 LYS A CA 1
ATOM 3733 C C . LYS A 1 478 ? 58.328 -74.651 -19.538 1.00 44.84 478 LYS A C 1
ATOM 3735 O O . LYS A 1 478 ? 59.502 -74.814 -19.839 1.00 44.84 478 LYS A O 1
ATOM 3740 N N . CYS A 1 479 ? 57.873 -74.646 -18.283 1.00 38.28 479 CYS A N 1
ATOM 3741 C CA . CYS A 1 479 ? 58.559 -75.210 -17.104 1.00 38.28 479 CYS A CA 1
ATOM 3742 C C . CYS A 1 479 ? 59.642 -74.395 -16.358 1.00 38.28 479 CYS A C 1
ATOM 3744 O O . CYS A 1 479 ? 60.571 -73.867 -16.955 1.00 38.28 479 CYS A O 1
ATOM 3746 N N . SER A 1 480 ? 59.533 -74.496 -15.024 1.00 42.38 480 SER A N 1
ATOM 3747 C CA . SER A 1 480 ? 60.534 -74.252 -13.969 1.00 42.38 480 SER A CA 1
ATOM 3748 C C . SER A 1 480 ? 60.992 -72.799 -13.725 1.00 42.38 480 SER A C 1
ATOM 3750 O O . SER A 1 480 ? 61.229 -72.055 -14.668 1.00 42.38 480 SER A O 1
ATOM 3752 N N . GLN A 1 481 ? 61.156 -72.349 -12.474 1.00 43.59 481 GLN A N 1
ATOM 3753 C CA . GLN A 1 481 ? 61.061 -73.055 -11.179 1.00 43.59 481 GLN A CA 1
ATOM 3754 C C . GLN A 1 481 ? 60.484 -72.138 -10.093 1.00 43.59 481 GLN A C 1
ATOM 3756 O O . GLN A 1 481 ? 60.697 -70.912 -10.209 1.00 43.59 481 GLN A O 1
#

Radius of gyration: 63.09 Å; chains: 1; bounding box: 121×140×164 Å